Protein AF-0000000074577568 (afdb_homodimer)

Solvent-accessible surface area (backbone atoms only — not comparable to full-atom values): 33601 Å² total; per-residue (Å²): 150,74,90,71,91,84,89,83,83,91,84,90,83,90,82,84,77,81,79,79,72,76,76,71,75,70,71,73,69,80,71,77,71,67,73,72,66,78,57,56,32,20,31,46,41,80,43,70,80,53,34,25,45,26,40,38,36,62,35,93,44,66,81,62,31,10,47,26,18,16,26,26,48,25,32,37,34,32,40,26,23,35,49,65,32,36,54,83,46,34,50,84,68,39,65,95,59,78,71,56,85,51,44,33,40,69,56,70,52,42,60,77,45,60,81,77,46,77,62,48,59,63,64,49,74,47,65,43,93,60,45,41,70,85,36,67,49,36,58,41,34,25,39,37,34,37,63,57,71,56,77,68,53,99,46,29,40,52,42,41,67,58,54,82,94,46,49,67,90,41,19,38,90,48,28,34,35,37,52,36,45,18,23,23,68,82,67,40,74,40,60,47,33,19,28,46,68,27,41,57,41,57,61,69,62,51,31,62,71,26,68,87,40,92,91,47,52,78,68,51,91,55,38,46,36,30,34,42,34,100,73,56,25,41,58,11,59,36,24,31,4,13,37,32,35,24,41,32,62,85,79,62,46,59,25,34,38,21,33,28,50,45,24,73,17,33,88,78,43,62,51,35,38,21,41,30,39,69,73,42,41,72,61,52,50,39,57,74,27,52,58,57,95,53,42,64,59,51,50,44,52,38,54,50,48,55,58,68,68,48,130,131,83,84,69,91,74,72,98,71,93,73,75,85,80,79,80,83,73,82,68,74,67,75,74,69,71,67,70,68,77,69,75,68,67,71,73,65,78,59,56,27,28,32,43,42,80,42,70,80,54,34,25,46,26,40,38,34,63,37,92,43,65,81,62,29,9,46,24,20,17,24,26,49,25,32,38,36,32,41,27,23,35,48,64,31,38,52,83,44,34,52,86,67,40,66,96,59,78,70,57,86,50,44,33,40,70,55,70,53,42,60,76,45,61,81,77,48,78,63,49,58,63,65,49,75,48,64,44,92,59,46,40,72,85,36,67,49,36,58,41,34,24,40,37,33,37,64,57,71,58,77,68,52,99,45,28,40,53,40,42,67,58,52,81,92,45,48,66,90,40,19,37,90,46,29,34,35,38,53,34,44,19,21,21,61,84,67,40,74,41,61,47,33,21,27,48,68,27,42,57,42,59,59,68,62,50,31,61,72,27,70,86,39,90,92,46,54,79,66,51,91,55,37,47,36,31,34,44,34,100,84,55,25,38,56,12,59,35,24,30,4,13,38,32,34,25,40,31,63,85,80,61,46,58,24,34,38,23,33,28,49,44,24,72,17,31,87,78,44,63,50,37,36,22,41,30,38,67,74,42,43,72,61,52,51,39,56,72,26,53,59,58,97,55,41,65,59,52,50,45,52,40,54,50,48,52,57,67,68,50,130

Structure (mmCIF, N/CA/C/O backbone):
data_AF-0000000074577568-model_v1
#
loop_
_entity.id
_entity.type
_entity.pdbx_description
1 polymer Haptoglobin
#
loop_
_atom_site.group_PDB
_atom_site.id
_atom_site.type_symbol
_atom_site.label_atom_id
_atom_site.label_alt_id
_atom_site.label_comp_id
_atom_site.label_asym_id
_atom_site.label_entity_id
_atom_site.label_seq_id
_atom_site.pdbx_PDB_ins_code
_atom_site.Cartn_x
_atom_site.Cartn_y
_atom_site.Cartn_z
_atom_site.occupancy
_atom_site.B_iso_or_equiv
_atom_site.auth_seq_id
_atom_site.auth_comp_id
_atom_site.auth_asym_id
_atom_site.auth_atom_id
_atom_site.pdbx_PDB_model_num
ATOM 1 N N . MET A 1 1 ? 87.553 75.034 49.645 1 22.9 1 MET A N 1
ATOM 2 C CA . MET A 1 1 ? 87.475 73.584 49.801 1 22.9 1 MET A CA 1
ATOM 3 C C . MET A 1 1 ? 86.287 73.195 50.675 1 22.9 1 MET A C 1
ATOM 5 O O . MET A 1 1 ? 86.465 72.765 51.817 1 22.9 1 MET A O 1
ATOM 9 N N . GLU A 1 2 ? 85.111 73.628 50.205 1 18.95 2 GLU A N 1
ATOM 10 C CA . GLU A 1 2 ? 83.776 74.217 50.17 1 18.95 2 GLU A CA 1
ATOM 11 C C . GLU A 1 2 ? 82.706 73.149 49.962 1 18.95 2 GLU A C 1
ATOM 13 O O . GLU A 1 2 ? 81.604 73.253 50.505 1 18.95 2 GLU A O 1
ATOM 18 N N . THR A 1 3 ? 82.666 72.109 48.965 1 18.93 3 THR A N 1
ATOM 19 C CA . THR A 1 3 ? 81.518 72.201 48.07 1 18.93 3 THR A CA 1
ATOM 20 C C . THR A 1 3 ? 80.418 71.234 48.5 1 18.93 3 THR A C 1
ATOM 22 O O . THR A 1 3 ? 80.138 70.256 47.804 1 18.93 3 THR A O 1
ATOM 25 N N . LEU A 1 4 ? 80.236 70.736 49.53 1 20.29 4 LEU A N 1
ATOM 26 C CA . LEU A 1 4 ? 79.411 69.599 49.925 1 20.29 4 LEU A CA 1
ATOM 27 C C . LEU A 1 4 ? 77.929 69.951 49.851 1 20.29 4 LEU A C 1
ATOM 29 O O . LEU A 1 4 ? 77.071 69.089 50.051 1 20.29 4 LEU A O 1
ATOM 33 N N . HIS A 1 5 ? 77.417 71.172 49.806 1 19.02 5 HIS A N 1
ATOM 34 C CA . HIS A 1 5 ? 76.206 71.428 50.577 1 19.02 5 HIS A CA 1
ATOM 35 C C . HIS A 1 5 ? 74.999 70.732 49.956 1 19.02 5 HIS A C 1
ATOM 37 O O . HIS A 1 5 ? 74.788 70.81 48.744 1 19.02 5 HIS A O 1
ATOM 43 N N . LYS A 1 6 ? 73.973 69.899 50.71 1 20.95 6 LYS A N 1
ATOM 44 C CA . LYS A 1 6 ? 72.971 68.897 51.061 1 20.95 6 LYS A CA 1
ATOM 45 C C . LYS A 1 6 ? 71.609 69.251 50.47 1 20.95 6 LYS A C 1
ATOM 47 O O . LYS A 1 6 ? 70.784 68.368 50.228 1 20.95 6 LYS A O 1
ATOM 52 N N . LYS A 1 7 ? 71.001 70.559 50.558 1 21.22 7 LYS A N 1
ATOM 53 C CA . LYS A 1 7 ? 69.744 70.798 51.261 1 21.22 7 LYS A CA 1
ATOM 54 C C . LYS A 1 7 ? 68.546 70.508 50.361 1 21.22 7 LYS A C 1
ATOM 56 O O . LYS A 1 7 ? 68.684 70.439 49.138 1 21.22 7 LYS A O 1
ATOM 61 N N . PHE A 1 8 ? 67.298 70.965 50.705 1 19.59 8 PHE A N 1
ATOM 62 C CA . PHE A 1 8 ? 65.947 70.796 51.229 1 19.59 8 PHE A CA 1
ATOM 63 C C . PHE A 1 8 ? 64.909 71.094 50.154 1 19.59 8 PHE A C 1
ATOM 65 O O . PHE A 1 8 ? 63.936 70.353 50.002 1 19.59 8 PHE A O 1
ATOM 72 N N . CYS A 1 9 ? 64.807 72.394 49.651 1 16.35 9 CYS A N 1
ATOM 73 C CA . CYS A 1 9 ? 63.542 73.104 49.806 1 16.35 9 CYS A CA 1
ATOM 74 C C . CYS A 1 9 ? 62.555 72.705 48.715 1 16.35 9 CYS A C 1
ATOM 76 O O . CYS A 1 9 ? 61.411 72.351 49.006 1 16.35 9 CYS A O 1
ATOM 78 N N . ALA A 1 10 ? 62.411 73.524 47.636 1 18.15 10 ALA A N 1
ATOM 79 C CA . ALA A 1 10 ? 61.288 74.395 47.298 1 18.15 10 ALA A CA 1
ATOM 80 C C . ALA A 1 10 ? 60.301 73.685 46.377 1 18.15 10 ALA A C 1
ATOM 82 O O . ALA A 1 10 ? 60.686 72.802 45.606 1 18.15 10 ALA A O 1
ATOM 83 N N . ALA A 1 11 ? 59.131 74.239 45.99 1 18.42 11 ALA A N 1
ATOM 84 C CA . ALA A 1 11 ? 57.684 74.409 45.886 1 18.42 11 ALA A CA 1
ATOM 85 C C . ALA A 1 11 ? 57.179 73.981 44.511 1 18.42 11 ALA A C 1
ATOM 87 O O . ALA A 1 11 ? 56.209 73.226 44.406 1 18.42 11 ALA A O 1
ATOM 88 N N . LEU A 1 12 ? 57.246 74.815 43.404 1 18.48 12 LEU A N 1
ATOM 89 C CA . LEU A 1 12 ? 56.083 75.434 42.779 1 18.48 12 LEU A CA 1
ATOM 90 C C . LEU A 1 12 ? 55.514 74.538 41.683 1 18.48 12 LEU A C 1
ATOM 92 O O . LEU A 1 12 ? 56.189 73.62 41.213 1 18.48 12 LEU A O 1
ATOM 96 N N . VAL A 1 13 ? 54.905 75.029 40.488 1 20.46 13 VAL A N 1
ATOM 97 C CA . VAL A 1 13 ? 53.608 75.291 39.873 1 20.46 13 VAL A CA 1
ATOM 98 C C . VAL A 1 13 ? 53.385 74.33 38.707 1 20.46 13 VAL A C 1
ATOM 100 O O . VAL A 1 13 ? 52.361 73.646 38.646 1 20.46 13 VAL A O 1
ATOM 103 N N . PHE A 1 14 ? 53.737 74.602 37.368 1 19.96 14 PHE A N 1
ATOM 104 C CA . PHE A 1 14 ? 52.771 74.863 36.307 1 19.96 14 PHE A CA 1
ATOM 105 C C . PHE A 1 14 ? 52.431 73.58 35.558 1 19.96 14 PHE A C 1
ATOM 107 O O . PHE A 1 14 ? 53.179 72.602 35.618 1 19.96 14 PHE A O 1
ATOM 114 N N . LEU A 1 15 ? 51.533 73.567 34.402 1 19.76 15 LEU A N 1
ATOM 115 C CA . LEU A 1 15 ? 50.321 73.277 33.643 1 19.76 15 LEU A CA 1
ATOM 116 C C . LEU A 1 15 ? 50.585 72.213 32.583 1 19.76 15 LEU A C 1
ATOM 118 O O . LEU A 1 15 ? 49.649 71.595 32.07 1 19.76 15 LEU A O 1
ATOM 122 N N . ALA A 1 16 ? 51.838 71.976 32.174 1 19.88 16 ALA A N 1
ATOM 123 C CA . ALA A 1 16 ? 51.839 71.925 30.715 1 19.88 16 ALA A CA 1
ATOM 124 C C . ALA A 1 16 ? 51.153 70.659 30.21 1 19.88 16 ALA A C 1
ATOM 126 O O . ALA A 1 16 ? 51.204 69.615 30.863 1 19.88 16 ALA A O 1
ATOM 127 N N . ALA A 1 17 ? 50.636 70.602 28.902 1 21.67 17 ALA A N 1
ATOM 128 C CA . ALA A 1 17 ? 49.668 70.311 27.848 1 21.67 17 ALA A CA 1
ATOM 129 C C . ALA A 1 17 ? 49.882 68.912 27.277 1 21.67 17 ALA A C 1
ATOM 131 O O . ALA A 1 17 ? 49.024 68.389 26.561 1 21.67 17 ALA A O 1
ATOM 132 N N . TRP A 1 18 ? 51.152 68.294 27.349 1 23.91 18 TRP A N 1
ATOM 133 C CA . TRP A 1 18 ? 51.412 67.701 26.041 1 23.91 18 TRP A CA 1
ATOM 134 C C . TRP A 1 18 ? 50.489 66.514 25.788 1 23.91 18 TRP A C 1
ATOM 136 O O . TRP A 1 18 ? 50.076 65.83 26.727 1 23.91 18 TRP A O 1
ATOM 146 N N . VAL A 1 19 ? 50.135 66.167 24.42 1 25.99 19 VAL A N 1
ATOM 147 C CA . VAL A 1 19 ? 49.182 65.603 23.469 1 25.99 19 VAL A CA 1
ATOM 148 C C . VAL A 1 19 ? 49.229 64.078 23.534 1 25.99 19 VAL A C 1
ATOM 150 O O . VAL A 1 19 ? 50.173 63.458 23.038 1 25.99 19 VAL A O 1
ATOM 153 N N . CYS A 1 20 ? 49.235 63.502 24.678 1 24.06 20 CYS A N 1
ATOM 154 C CA . CYS A 1 20 ? 49.288 62.045 24.665 1 24.06 20 CYS A CA 1
ATOM 155 C C . CYS A 1 20 ? 48.18 61.466 23.792 1 24.06 20 CYS A C 1
ATOM 157 O O . CYS A 1 20 ? 47.001 61.559 24.137 1 24.06 20 CYS A O 1
ATOM 159 N N . VAL A 1 21 ? 48.421 61.463 22.438 1 28.47 21 VAL A N 1
ATOM 160 C CA . VAL A 1 21 ? 47.615 61.005 21.311 1 28.47 21 VAL A CA 1
ATOM 161 C C . VAL A 1 21 ? 47.147 59.572 21.559 1 28.47 21 VAL A C 1
ATOM 163 O O . VAL A 1 21 ? 47.146 58.746 20.644 1 28.47 21 VAL A O 1
ATOM 166 N N . ALA A 1 22 ? 47.021 59.084 22.737 1 26.08 22 ALA A N 1
ATOM 167 C CA . ALA A 1 22 ? 46.751 57.651 22.816 1 26.08 22 ALA A CA 1
ATOM 168 C C . ALA A 1 22 ? 45.536 57.274 21.972 1 26.08 22 ALA A C 1
ATOM 170 O O . ALA A 1 22 ? 44.462 57.861 22.122 1 26.08 22 ALA A O 1
ATOM 171 N N . GLU A 1 23 ? 45.765 56.802 20.693 1 28.67 23 GLU A N 1
ATOM 172 C CA . GLU A 1 23 ? 44.836 56.306 19.683 1 28.67 23 GLU A CA 1
ATOM 173 C C . GLU A 1 23 ? 43.86 55.296 20.278 1 28.67 23 GLU A C 1
ATOM 175 O O . GLU A 1 23 ? 44.263 54.21 20.701 1 28.67 23 GLU A O 1
ATOM 180 N N . GLY A 1 24 ? 43.084 55.629 21.241 1 27.69 24 GLY A N 1
ATOM 181 C CA . GLY A 1 24 ? 42.085 54.723 21.785 1 27.69 24 GLY A CA 1
ATOM 182 C C . GLY A 1 24 ? 41.184 54.121 20.723 1 27.69 24 GLY A C 1
ATOM 183 O O . GLY A 1 24 ? 40.371 54.824 20.12 1 27.69 24 GLY A O 1
ATOM 184 N N . GLY A 1 25 ? 41.828 53.257 19.85 1 29.23 25 GLY A N 1
ATOM 185 C CA . GLY A 1 25 ? 40.971 52.583 18.887 1 29.23 25 GLY A CA 1
ATOM 186 C C . GLY A 1 25 ? 39.714 52.006 19.508 1 29.23 25 GLY A C 1
ATOM 187 O O . GLY A 1 25 ? 39.788 51.221 20.456 1 29.23 25 GLY A O 1
ATOM 188 N N . THR A 1 26 ? 38.709 52.834 19.645 1 29.95 26 THR A N 1
ATOM 189 C CA . THR A 1 26 ? 37.381 52.39 20.055 1 29.95 26 THR A CA 1
ATOM 190 C C . THR A 1 26 ? 36.937 51.183 19.233 1 29.95 26 THR A C 1
ATOM 192 O O . THR A 1 26 ? 36.794 51.276 18.012 1 29.95 26 THR A O 1
ATOM 195 N N . THR A 1 27 ? 37.571 50.042 19.503 1 31.75 27 THR A N 1
ATOM 196 C CA . THR A 1 27 ? 36.9 48.883 18.923 1 31.75 27 THR A CA 1
ATOM 197 C C . THR A 1 27 ? 35.394 48.956 19.159 1 31.75 27 THR A C 1
ATOM 199 O O . THR A 1 27 ? 34.942 49.015 20.304 1 31.75 27 THR A O 1
ATOM 202 N N . LEU A 1 28 ? 34.726 49.752 18.297 1 28.15 28 LEU A N 1
ATOM 203 C CA . LEU A 1 28 ? 33.278 49.574 18.294 1 28.15 28 LEU A CA 1
ATOM 204 C C . LEU A 1 28 ? 32.912 48.101 18.443 1 28.15 28 LEU A C 1
ATOM 206 O O . LEU A 1 28 ? 33.371 47.261 17.666 1 28.15 28 LEU A O 1
ATOM 210 N N . SER A 1 29 ? 32.812 47.716 19.656 1 27.22 29 SER A N 1
ATOM 211 C CA . SER A 1 29 ? 32.135 46.456 19.943 1 27.22 29 SER A CA 1
ATOM 212 C C . SER A 1 29 ? 30.945 46.243 19.012 1 27.22 29 SER A C 1
ATOM 214 O O . SER A 1 29 ? 30.081 47.114 18.892 1 27.22 29 SER A O 1
ATOM 216 N N . ALA A 1 30 ? 31.194 45.555 17.833 1 33.61 30 ALA A N 1
ATOM 217 C CA . ALA A 1 30 ? 30.083 44.944 17.109 1 33.61 30 ALA A CA 1
ATOM 218 C C . ALA A 1 30 ? 28.934 44.604 18.052 1 33.61 30 ALA A C 1
ATOM 220 O O . ALA A 1 30 ? 29.096 43.802 18.975 1 33.61 30 ALA A O 1
ATOM 221 N N . ASN A 1 31 ? 28.102 45.621 18.422 1 26.35 31 ASN A N 1
ATOM 222 C CA . ASN A 1 31 ? 26.783 45.478 19.027 1 26.35 31 ASN A CA 1
ATOM 223 C C . ASN A 1 31 ? 26.103 44.183 18.593 1 26.35 31 ASN A C 1
ATOM 225 O O . ASN A 1 31 ? 25.972 43.917 17.397 1 26.35 31 ASN A O 1
ATOM 229 N N . ARG A 1 32 ? 26.084 43.136 19.45 1 32.05 32 ARG A N 1
ATOM 230 C CA . ARG A 1 32 ? 25.22 41.96 19.475 1 32.05 32 ARG A CA 1
ATOM 231 C C . ARG A 1 32 ? 23.782 42.328 19.125 1 32.05 32 ARG A C 1
ATOM 233 O O . ARG A 1 32 ? 23.021 42.768 19.988 1 32.05 32 ARG A O 1
ATOM 240 N N . LEU A 1 33 ? 23.541 43.089 18.002 1 30.15 33 LEU A N 1
ATOM 241 C CA . LEU A 1 33 ? 22.141 42.98 17.611 1 30.15 33 LEU A CA 1
ATOM 242 C C . LEU A 1 33 ? 21.633 41.554 17.797 1 30.15 33 LEU A C 1
ATOM 244 O O . LEU A 1 33 ? 22.031 40.648 17.063 1 30.15 33 LEU A O 1
ATOM 248 N N . SER A 1 34 ? 21.505 41.089 18.984 1 31.02 34 SER A N 1
ATOM 249 C CA . SER A 1 34 ? 20.586 39.979 19.216 1 31.02 34 SER A CA 1
ATOM 250 C C . SER A 1 34 ? 19.36 40.079 18.314 1 31.02 34 SER A C 1
ATOM 252 O O . SER A 1 34 ? 18.591 41.037 18.407 1 31.02 34 SER A O 1
ATOM 254 N N . SER A 1 35 ? 19.516 39.887 16.951 1 33.03 35 SER A N 1
ATOM 255 C CA . SER A 1 35 ? 18.317 39.625 16.161 1 33.03 35 SER A CA 1
ATOM 256 C C . SER A 1 35 ? 17.206 39.032 17.021 1 33.03 35 SER A C 1
ATOM 258 O O . SER A 1 35 ? 17.36 37.945 17.581 1 33.03 35 SER A O 1
ATOM 260 N N . VAL A 1 36 ? 16.494 39.784 17.734 1 33.17 36 VAL A N 1
ATOM 261 C CA . VAL A 1 36 ? 15.199 39.386 18.276 1 33.17 36 VAL A CA 1
ATOM 262 C C . VAL A 1 36 ? 14.418 38.6 17.226 1 33.17 36 VAL A C 1
ATOM 264 O O . VAL A 1 36 ? 13.877 39.18 16.282 1 33.17 36 VAL A O 1
ATOM 267 N N . ARG A 1 37 ? 15.006 37.521 16.659 1 36.58 37 ARG A N 1
ATOM 268 C CA . ARG A 1 37 ? 14.064 36.633 15.984 1 36.58 37 ARG A CA 1
ATOM 269 C C . ARG A 1 37 ? 12.687 36.698 16.636 1 36.58 37 ARG A C 1
ATOM 271 O O . ARG A 1 37 ? 12.561 36.53 17.851 1 36.58 37 ARG A O 1
ATOM 278 N N . SER A 1 38 ? 11.832 37.481 16.097 1 35.86 38 SER A N 1
ATOM 279 C CA . SER A 1 38 ? 10.437 37.304 16.486 1 35.86 38 SER A CA 1
ATOM 280 C C . SER A 1 38 ? 10.07 35.826 16.57 1 35.86 38 SER A C 1
ATOM 282 O O . SER A 1 38 ? 10.116 35.111 15.567 1 35.86 38 SER A O 1
ATOM 284 N N . ARG A 1 39 ? 10.393 34.997 17.384 1 37.79 39 ARG A N 1
ATOM 285 C CA . ARG A 1 39 ? 10.4 33.563 17.656 1 37.79 39 ARG A CA 1
ATOM 286 C C . ARG A 1 39 ? 9.023 32.954 17.415 1 37.79 39 ARG A C 1
ATOM 288 O O . ARG A 1 39 ? 8.739 31.847 17.876 1 37.79 39 ARG A O 1
ATOM 295 N N . ARG A 1 40 ? 7.706 33.574 17.168 1 33.3 40 ARG A N 1
ATOM 296 C CA . ARG A 1 40 ? 6.437 32.874 17.333 1 33.3 40 ARG A CA 1
ATOM 297 C C . ARG A 1 40 ? 6.019 32.186 16.038 1 33.3 40 ARG A C 1
ATOM 299 O O . ARG A 1 40 ? 6.27 32.702 14.946 1 33.3 40 ARG A O 1
ATOM 306 N N . MET A 1 41 ? 5.585 31.049 15.516 1 39.4 41 MET A N 1
ATOM 307 C CA . MET A 1 41 ? 5.158 30.227 14.387 1 39.4 41 MET A CA 1
ATOM 308 C C . MET A 1 41 ? 3.887 30.787 13.757 1 39.4 41 MET A C 1
ATOM 310 O O . MET A 1 41 ? 3.816 30.956 12.539 1 39.4 41 MET A O 1
ATOM 314 N N . VAL A 1 42 ? 3.051 30.785 14.865 1 49.78 42 VAL A N 1
ATOM 315 C CA . VAL A 1 42 ? 3.597 31.261 16.132 1 49.78 42 VAL A CA 1
ATOM 316 C C . VAL A 1 42 ? 5.006 30.706 16.329 1 49.78 42 VAL A C 1
ATOM 318 O O . VAL A 1 42 ? 5.174 29.556 16.741 1 49.78 42 VAL A O 1
ATOM 321 N N . GLY A 1 43 ? 5.91 30.84 15.391 1 60.36 43 GLY A N 1
ATOM 322 C CA . GLY A 1 43 ? 7.357 30.697 15.448 1 60.36 43 GLY A CA 1
ATOM 323 C C . GLY A 1 43 ? 7.906 29.758 14.391 1 60.36 43 GLY A C 1
ATOM 324 O O . GLY A 1 43 ? 9.101 29.458 14.38 1 60.36 43 GLY A O 1
ATOM 325 N N . GLY A 1 44 ? 6.964 29.302 13.266 1 80.05 44 GLY A N 1
ATOM 326 C CA . GLY A 1 44 ? 7.682 28.362 12.42 1 80.05 44 GLY A CA 1
ATOM 327 C C . GLY A 1 44 ? 8.734 29.024 11.551 1 80.05 44 GLY A C 1
ATOM 328 O O . GLY A 1 44 ? 8.793 30.253 11.466 1 80.05 44 GLY A O 1
ATOM 329 N N . THR A 1 45 ? 9.717 28.307 11.153 1 86.7 45 THR A N 1
ATOM 330 C CA . THR A 1 45 ? 10.754 28.708 10.209 1 86.7 45 THR A CA 1
ATOM 331 C C . THR A 1 45 ? 10.285 28.503 8.771 1 86.7 45 THR A C 1
ATOM 333 O O . THR A 1 45 ? 9.522 27.577 8.488 1 86.7 45 THR A O 1
ATOM 336 N N . LEU A 1 46 ? 10.641 29.487 7.94 1 91.17 46 LEU A N 1
ATOM 337 C CA . LEU A 1 46 ? 10.339 29.268 6.529 1 91.17 46 LEU A CA 1
ATOM 338 C C . LEU A 1 46 ? 10.771 27.873 6.091 1 91.17 46 LEU A C 1
ATOM 340 O O . LEU A 1 46 ? 11.887 27.441 6.391 1 91.17 46 LEU A O 1
ATOM 344 N N . ALA A 1 47 ? 9.901 27.196 5.469 1 93.89 47 ALA A N 1
ATOM 345 C CA . ALA A 1 47 ? 10.193 25.826 5.054 1 93.89 47 ALA A CA 1
ATOM 346 C C . ALA A 1 47 ? 10.926 25.803 3.716 1 93.89 47 ALA A C 1
ATOM 348 O O . ALA A 1 47 ? 10.712 26.673 2.869 1 93.89 47 ALA A O 1
ATOM 349 N N . PRO A 1 48 ? 11.844 24.821 3.599 1 95.14 48 PRO A N 1
ATOM 350 C CA . PRO A 1 48 ? 12.224 24.52 2.217 1 95.14 48 PRO A CA 1
ATOM 351 C C . PRO A 1 48 ? 11.059 23.983 1.389 1 95.14 48 PRO A C 1
ATOM 353 O O . PRO A 1 48 ? 9.923 23.943 1.868 1 95.14 48 PRO A O 1
ATOM 356 N N . HIS A 1 49 ? 11.371 23.714 0.186 1 96.27 49 HIS A N 1
ATOM 357 C CA . HIS A 1 49 ? 10.346 23.021 -0.586 1 96.27 49 HIS A CA 1
ATOM 358 C C . HIS A 1 49 ? 10.074 21.632 -0.02 1 96.27 49 HIS A C 1
ATOM 360 O O . HIS A 1 49 ? 11.004 20.85 0.191 1 96.27 49 HIS A O 1
ATOM 366 N N . VAL A 1 50 ? 8.864 21.361 0.352 1 98.21 50 VAL A N 1
ATOM 367 C CA . VAL A 1 50 ? 8.453 20.071 0.897 1 98.21 50 VAL A CA 1
ATOM 368 C C . VAL A 1 50 ? 7.657 19.296 -0.151 1 98.21 50 VAL A C 1
ATOM 370 O O . VAL A 1 50 ? 6.469 19.557 -0.354 1 98.21 50 VAL A O 1
ATOM 373 N N . PRO A 1 51 ? 8.191 18.297 -0.697 1 98.38 51 PRO A N 1
ATOM 374 C CA . PRO A 1 51 ? 7.64 17.728 -1.929 1 98.38 51 PRO A CA 1
ATOM 375 C C . PRO A 1 51 ? 6.347 16.95 -1.694 1 98.38 51 PRO A C 1
ATOM 377 O O . PRO A 1 51 ? 5.598 16.689 -2.639 1 98.38 51 PRO A O 1
ATOM 380 N N . TRP A 1 52 ? 6.031 16.538 -0.506 1 98.77 52 TRP A N 1
ATOM 381 C CA . TRP A 1 52 ? 4.827 15.751 -0.261 1 98.77 52 TRP A CA 1
ATOM 382 C C . TRP A 1 52 ? 3.698 16.633 0.263 1 98.77 52 TRP A C 1
ATOM 384 O O . TRP A 1 52 ? 2.592 16.151 0.517 1 98.77 52 TRP A O 1
ATOM 394 N N . GLN A 1 53 ? 3.961 17.861 0.535 1 98.36 53 GLN A N 1
ATOM 395 C CA . GLN A 1 53 ? 2.988 18.771 1.129 1 98.36 53 GLN A CA 1
ATOM 396 C C . GLN A 1 53 ? 1.859 19.084 0.15 1 98.36 53 GLN A C 1
ATOM 398 O O . GLN A 1 53 ? 2.111 19.43 -1.006 1 98.36 53 GLN A O 1
ATOM 403 N N . ALA A 1 54 ? 0.681 18.952 0.622 1 98.29 54 ALA A N 1
ATOM 404 C CA . ALA A 1 54 ? -0.504 19.333 -0.143 1 98.29 54 ALA A CA 1
ATOM 405 C C . ALA A 1 54 ? -1.315 20.394 0.595 1 98.29 54 ALA A C 1
ATOM 407 O O . ALA A 1 54 ? -1.402 20.373 1.825 1 98.29 54 ALA A O 1
ATOM 408 N N . MET A 1 55 ? -1.854 21.32 -0.12 1 97.17 55 MET A N 1
ATOM 409 C CA . MET A 1 55 ? -2.882 22.207 0.417 1 97.17 55 MET A CA 1
ATOM 410 C C . MET A 1 55 ? -4.275 21.725 0.028 1 97.17 55 MET A C 1
ATOM 412 O O . MET A 1 55 ? -4.565 21.541 -1.156 1 97.17 55 MET A O 1
ATOM 416 N N . VAL A 1 56 ? -5.019 21.442 0.958 1 97.22 56 VAL A N 1
ATOM 417 C CA . VAL A 1 56 ? -6.428 21.106 0.781 1 97.22 56 VAL A CA 1
ATOM 418 C C . VAL A 1 56 ? -7.285 22.357 0.96 1 97.22 56 VAL A C 1
ATOM 420 O O . VAL A 1 56 ? -7.412 22.876 2.072 1 97.22 56 VAL A O 1
ATOM 423 N N . TYR A 1 57 ? -7.939 22.763 -0.114 1 95.54 57 TYR A N 1
ATOM 424 C CA . TYR A 1 57 ? -8.51 24.104 -0.181 1 95.54 57 TYR A CA 1
ATOM 425 C C . TYR A 1 57 ? -10.015 24.044 -0.413 1 95.54 57 TYR A C 1
ATOM 427 O O . TYR A 1 57 ? -10.471 23.582 -1.461 1 95.54 57 TYR A O 1
ATOM 435 N N . LEU A 1 58 ? -10.746 24.556 0.553 1 93.99 58 LEU A N 1
ATOM 436 C CA . LEU A 1 58 ? -12.19 24.67 0.378 1 93.99 58 LEU A CA 1
ATOM 437 C C . LEU A 1 58 ? -12.589 26.109 0.073 1 93.99 58 LEU A C 1
ATOM 439 O O . LEU A 1 58 ? -13.507 26.35 -0.715 1 93.99 58 LEU A O 1
ATOM 443 N N . SER A 1 59 ? -11.929 27.034 0.743 1 90.24 59 SER A N 1
ATOM 444 C CA . SER A 1 59 ? -12.263 28.446 0.582 1 90.24 59 SER A CA 1
ATOM 445 C C . SER A 1 59 ? -11.18 29.341 1.174 1 90.24 59 SER A C 1
ATOM 447 O O . SER A 1 59 ? -10.311 28.869 1.91 1 90.24 59 SER A O 1
ATOM 449 N N . ASP A 1 60 ? -11.3 30.622 0.861 1 83.26 60 ASP A N 1
ATOM 450 C CA . ASP A 1 60 ? -10.414 31.616 1.46 1 83.26 60 ASP A CA 1
ATOM 451 C C . ASP A 1 60 ? -10.827 31.924 2.898 1 83.26 60 ASP A C 1
ATOM 453 O O . ASP A 1 60 ? -9.993 32.307 3.72 1 83.26 60 ASP A O 1
ATOM 457 N N . SER A 1 61 ? -12.044 31.762 3.127 1 82.72 61 SER A N 1
ATOM 458 C CA . SER A 1 61 ? -12.593 32.104 4.435 1 82.72 61 SER A CA 1
ATOM 459 C C . SER A 1 61 ? -12.647 30.884 5.349 1 82.72 61 SER A C 1
ATOM 461 O O . SER A 1 61 ? -13.16 29.833 4.96 1 82.72 61 SER A O 1
ATOM 463 N N . VAL A 1 62 ? -12.149 31.058 6.525 1 80.57 62 VAL A N 1
ATOM 464 C CA . VAL A 1 62 ? -12.192 29.994 7.523 1 80.57 62 VAL A CA 1
ATOM 465 C C . VAL A 1 62 ? -13.641 29.599 7.796 1 80.57 62 VAL A C 1
ATOM 467 O O . VAL A 1 62 ? -13.939 28.425 8.025 1 80.57 62 VAL A O 1
ATOM 470 N N . VAL A 1 63 ? -14.543 30.506 7.751 1 80.42 63 VAL A N 1
ATOM 471 C CA . VAL A 1 63 ? -15.955 30.283 8.042 1 80.42 63 VAL A CA 1
ATOM 472 C C . VAL A 1 63 ? -16.557 29.346 6.997 1 80.42 63 VAL A C 1
ATOM 474 O O . VAL A 1 63 ? -17.444 28.548 7.307 1 80.42 63 VAL A O 1
ATOM 477 N N . ASP A 1 64 ? -15.99 29.412 5.802 1 86.47 64 ASP A N 1
ATOM 478 C CA . ASP A 1 64 ? -16.5 28.582 4.715 1 86.47 64 ASP A CA 1
ATOM 479 C C . ASP A 1 64 ? -15.645 27.33 4.532 1 86.47 64 ASP A C 1
ATOM 481 O O . ASP A 1 64 ? -15.686 26.694 3.477 1 86.47 64 ASP A O 1
ATOM 485 N N . GLY A 1 65 ? -14.836 27.054 5.512 1 86.9 65 GLY A N 1
ATOM 486 C CA . GLY A 1 65 ? -14.057 25.826 5.48 1 86.9 65 GLY A CA 1
ATOM 487 C C . GLY A 1 65 ? -12.56 26.07 5.457 1 86.9 65 GLY A C 1
ATOM 488 O O . GLY A 1 65 ? -11.785 25.257 5.966 1 86.9 65 GLY A O 1
ATOM 489 N N . GLY A 1 66 ? -12.155 27.176 4.676 1 91.39 66 GLY A N 1
ATOM 490 C CA . GLY A 1 66 ? -10.749 27.55 4.671 1 91.39 66 GLY A CA 1
ATOM 491 C C . GLY A 1 66 ? -9.871 26.559 3.93 1 91.39 66 GLY A C 1
ATOM 492 O O . GLY A 1 66 ? -10.281 25.999 2.911 1 91.39 66 GLY A O 1
ATOM 493 N N . TYR A 1 67 ? -8.606 26.521 4.252 1 92.59 67 TYR A N 1
ATOM 494 C CA . TYR A 1 67 ? -7.652 25.557 3.717 1 92.59 67 TYR A CA 1
ATOM 495 C C . TYR A 1 67 ? -6.9 24.851 4.84 1 92.59 67 TYR A C 1
ATOM 497 O O . TYR A 1 67 ? -6.897 25.318 5.981 1 92.59 67 TYR A O 1
ATOM 505 N N . ALA A 1 68 ? -6.334 23.738 4.543 1 94.69 68 ALA A N 1
ATOM 506 C CA . ALA A 1 68 ? -5.633 22.893 5.506 1 94.69 68 ALA A CA 1
ATOM 507 C C . ALA A 1 68 ? -4.53 22.086 4.827 1 94.69 68 ALA A C 1
ATOM 509 O O . ALA A 1 68 ? -4.201 22.33 3.663 1 94.69 68 ALA A O 1
ATOM 510 N N . GLY A 1 69 ? -3.9 21.254 5.646 1 96.73 69 GLY A N 1
ATOM 511 C CA . GLY A 1 69 ? -2.801 20.455 5.127 1 96.73 69 GLY A CA 1
ATOM 512 C C . GLY A 1 69 ? -3.236 19.081 4.651 1 96.73 69 GLY A C 1
ATOM 513 O O . GLY A 1 69 ? -4.32 18.612 5.001 1 96.73 69 GLY A O 1
ATOM 514 N N . GLY A 1 70 ? -2.386 18.493 3.9 1 98.63 70 GLY A N 1
ATOM 515 C CA . GLY A 1 70 ? -2.434 17.114 3.441 1 98.63 70 GLY A CA 1
ATOM 516 C C . GLY A 1 70 ? -1.079 16.577 3.019 1 98.63 70 GLY A C 1
ATOM 517 O O . GLY A 1 70 ? -0.095 17.319 2.986 1 98.63 70 GLY A O 1
ATOM 518 N N . ALA A 1 71 ? -1.072 15.351 2.769 1 98.9 71 ALA A N 1
ATOM 519 C CA . ALA A 1 71 ? 0.156 14.702 2.321 1 98.9 71 ALA A CA 1
ATOM 520 C C . ALA A 1 71 ? -0.103 13.818 1.104 1 98.9 71 ALA A C 1
ATOM 522 O O . ALA A 1 71 ? -1.018 12.991 1.113 1 98.9 71 ALA A O 1
ATOM 523 N N . LEU A 1 72 ? 0.678 14.072 0.046 1 98.9 72 LEU A N 1
ATOM 524 C CA . LEU A 1 72 ? 0.676 13.141 -1.077 1 98.9 72 LEU A CA 1
ATOM 525 C C . LEU A 1 72 ? 1.283 11.801 -0.673 1 98.9 72 LEU A C 1
ATOM 527 O O . LEU A 1 72 ? 2.436 11.743 -0.241 1 98.9 72 LEU A O 1
ATOM 531 N N . ILE A 1 73 ? 0.498 10.725 -0.817 1 98.9 73 ILE A N 1
ATOM 532 C CA . ILE A 1 73 ? 1.015 9.452 -0.325 1 98.9 73 ILE A CA 1
ATOM 533 C C . ILE A 1 73 ? 1.165 8.472 -1.487 1 98.9 73 ILE A C 1
ATOM 535 O O . ILE A 1 73 ? 1.609 7.338 -1.296 1 98.9 73 ILE A O 1
ATOM 539 N N . SER A 1 74 ? 0.808 8.806 -2.609 1 98.45 74 SER A N 1
ATOM 540 C CA . SER A 1 74 ? 1.04 8.121 -3.877 1 98.45 74 SER A CA 1
ATOM 541 C C . SER A 1 74 ? 0.816 9.056 -5.06 1 98.45 74 SER A C 1
ATOM 543 O O . SER A 1 74 ? 0.57 10.25 -4.877 1 98.45 74 SER A O 1
ATOM 545 N N . ASP A 1 75 ? 0.892 8.509 -6.242 1 97.13 75 ASP A N 1
ATOM 546 C CA . ASP A 1 75 ? 0.692 9.353 -7.416 1 97.13 75 ASP A CA 1
ATOM 547 C C . ASP A 1 75 ? -0.787 9.673 -7.618 1 97.13 75 ASP A C 1
ATOM 549 O O . ASP A 1 75 ? -1.146 10.43 -8.522 1 97.13 75 ASP A O 1
ATOM 553 N N . ARG A 1 76 ? -1.641 9.183 -6.648 1 97.28 76 ARG A N 1
ATOM 554 C CA . ARG A 1 76 ? -3.062 9.401 -6.9 1 97.28 76 ARG A CA 1
ATOM 555 C C . ARG A 1 76 ? -3.8 9.746 -5.61 1 97.28 76 ARG A C 1
ATOM 557 O O . ARG A 1 76 ? -4.996 10.044 -5.634 1 97.28 76 ARG A O 1
ATOM 564 N N . TRP A 1 77 ? -3.098 9.721 -4.521 1 98.73 77 TRP A N 1
ATOM 565 C CA . TRP A 1 77 ? -3.836 9.816 -3.266 1 98.73 77 TRP A CA 1
ATOM 566 C C . TRP A 1 77 ? -3.202 10.848 -2.339 1 98.73 77 TRP A C 1
ATOM 568 O O . TRP A 1 77 ? -1.977 10.903 -2.205 1 98.73 77 TRP A O 1
ATOM 578 N N . VAL A 1 78 ? -4.048 11.592 -1.758 1 98.91 78 VAL A N 1
ATOM 579 C CA . VAL A 1 78 ? -3.687 12.523 -0.694 1 98.91 78 VAL A CA 1
ATOM 580 C C . VAL A 1 78 ? -4.361 12.104 0.61 1 98.91 78 VAL A C 1
ATOM 582 O O . VAL A 1 78 ? -5.54 11.743 0.619 1 98.91 78 VAL A O 1
ATOM 585 N N . LEU A 1 79 ? -3.602 12.065 1.683 1 98.96 79 LEU A N 1
ATOM 586 C CA . LEU A 1 79 ? -4.099 11.801 3.029 1 98.96 79 LEU A CA 1
ATOM 587 C C . LEU A 1 79 ? -4.219 13.095 3.827 1 98.96 79 LEU A C 1
ATOM 589 O O . LEU A 1 79 ? -3.316 13.934 3.797 1 98.96 79 LEU A O 1
ATOM 593 N N . THR A 1 80 ? -5.354 13.333 4.486 1 98.88 80 THR A N 1
ATOM 594 C CA . THR A 1 80 ? -5.603 14.54 5.267 1 98.88 80 THR A CA 1
ATOM 595 C C . THR A 1 80 ? -6.538 14.243 6.436 1 98.88 80 THR A C 1
ATOM 597 O O . THR A 1 80 ? -6.907 13.09 6.665 1 98.88 80 THR A O 1
ATOM 600 N N . ALA A 1 81 ? -6.772 15.246 7.264 1 98.43 81 ALA A N 1
ATOM 601 C CA . ALA A 1 81 ? -7.8 15.15 8.297 1 98.43 81 ALA A CA 1
ATOM 602 C C . ALA A 1 81 ? -9.196 15.279 7.694 1 98.43 81 ALA A C 1
ATOM 604 O O . ALA A 1 81 ? -9.447 16.167 6.877 1 98.43 81 ALA A O 1
ATOM 605 N N . ALA A 1 82 ? -10.104 14.429 8.084 1 97.91 82 ALA A N 1
ATOM 606 C CA . ALA A 1 82 ? -11.449 14.403 7.516 1 97.91 82 ALA A CA 1
ATOM 607 C C . ALA A 1 82 ? -12.191 15.706 7.803 1 97.91 82 ALA A C 1
ATOM 609 O O . ALA A 1 82 ? -12.945 16.196 6.959 1 97.91 82 ALA A O 1
ATOM 610 N N . ARG A 1 83 ? -11.981 16.287 8.904 1 95.51 83 ARG A N 1
ATOM 611 C CA . ARG A 1 83 ? -12.674 17.507 9.305 1 95.51 83 ARG A CA 1
ATOM 612 C C . ARG A 1 83 ? -12.427 18.631 8.304 1 95.51 83 ARG A C 1
ATOM 614 O O . ARG A 1 83 ? -13.241 19.547 8.177 1 95.51 83 ARG A O 1
ATOM 621 N N . ASN A 1 84 ? -11.329 18.564 7.596 1 95.34 84 ASN A N 1
ATOM 622 C CA . ASN A 1 84 ? -10.952 19.606 6.647 1 95.34 84 ASN A CA 1
ATOM 623 C C . ASN A 1 84 ? -11.897 19.642 5.449 1 95.34 84 ASN A C 1
ATOM 625 O O . ASN A 1 84 ? -11.862 20.582 4.654 1 95.34 84 ASN A O 1
ATOM 629 N N . LEU A 1 85 ? -12.72 18.618 5.364 1 96.9 85 LEU A N 1
ATOM 630 C CA . LEU A 1 85 ? -13.561 18.505 4.177 1 96.9 85 LEU A CA 1
ATOM 631 C C . LEU A 1 85 ? -14.992 18.938 4.482 1 96.9 85 LEU A C 1
ATOM 633 O O . LEU A 1 85 ? -15.919 18.596 3.744 1 96.9 85 LEU A O 1
ATOM 637 N N . PHE A 1 86 ? -15.201 19.562 5.569 1 95.1 86 PHE A N 1
ATOM 638 C CA . PHE A 1 86 ? -16.501 20.067 5.992 1 95.1 86 PHE A CA 1
ATOM 639 C C . PHE A 1 86 ? -16.4 21.524 6.43 1 95.1 86 PHE A C 1
ATOM 641 O O . PHE A 1 86 ? -15.32 21.994 6.794 1 95.1 86 PHE A O 1
ATOM 648 N N . VAL A 1 87 ? -17.663 22.039 6.406 1 90.35 87 VAL A N 1
ATOM 649 C CA . VAL A 1 87 ? -17.797 23.36 7.012 1 90.35 87 VAL A CA 1
ATOM 650 C C . VAL A 1 87 ? -18.119 23.217 8.498 1 90.35 87 VAL A C 1
ATOM 652 O O . VAL A 1 87 ? -18.78 22.26 8.907 1 90.35 87 VAL A O 1
ATOM 655 N N . ARG A 1 88 ? -17.702 24.086 9.551 1 83.41 88 ARG A N 1
ATOM 656 C CA . ARG A 1 88 ? -17.912 24.144 10.994 1 83.41 88 ARG A CA 1
ATOM 657 C C . ARG A 1 88 ? -17.313 22.923 11.683 1 83.41 88 ARG A C 1
ATOM 659 O O . ARG A 1 88 ? -17.078 22.939 12.893 1 83.41 88 ARG A O 1
ATOM 666 N N . LYS A 1 89 ? -16.838 21.813 11.117 1 87.11 89 LYS A N 1
ATOM 667 C CA . LYS A 1 89 ? -15.928 20.701 11.374 1 87.11 89 LYS A CA 1
ATOM 668 C C . LYS A 1 89 ? -16.314 19.958 12.649 1 87.11 89 LYS A C 1
ATOM 670 O O . LYS A 1 89 ? -15.59 19.067 13.098 1 87.11 89 LYS A O 1
ATOM 675 N N . SER A 1 90 ? -17.517 20.35 13.401 1 88.61 90 SER A N 1
ATOM 676 C CA . SER A 1 90 ? -17.959 19.641 14.597 1 88.61 90 SER A CA 1
ATOM 677 C C . SER A 1 90 ? -18.842 18.45 14.239 1 88.61 90 SER A C 1
ATOM 679 O O . SER A 1 90 ? -19.494 18.447 13.193 1 88.61 90 SER A O 1
ATOM 681 N N . ARG A 1 91 ? -18.786 17.556 15.211 1 89.32 91 ARG A N 1
ATOM 682 C CA . ARG A 1 91 ? -19.617 16.37 15.04 1 89.32 91 ARG A CA 1
ATOM 683 C C . ARG A 1 91 ? -21.082 16.75 14.849 1 89.32 91 ARG A C 1
ATOM 685 O O . ARG A 1 91 ? -21.772 16.178 14.003 1 89.32 91 ARG A O 1
ATOM 692 N N . LYS A 1 92 ? -21.593 17.7 15.539 1 87.06 92 LYS A N 1
ATOM 693 C CA . LYS A 1 92 ? -22.975 18.164 15.466 1 87.06 92 LYS A CA 1
ATOM 694 C C . LYS A 1 92 ? -23.28 18.771 14.1 1 87.06 92 LYS A C 1
ATOM 696 O O . LYS A 1 92 ? -24.343 18.521 13.527 1 87.06 92 LYS A O 1
ATOM 701 N N . ASP A 1 93 ? -22.342 19.444 13.593 1 88.43 93 ASP A N 1
ATOM 702 C CA . ASP A 1 93 ? -22.555 20.153 12.336 1 88.43 93 ASP A CA 1
ATOM 703 C C . ASP A 1 93 ? -22.367 19.221 11.141 1 88.43 93 ASP A C 1
ATOM 705 O O . ASP A 1 93 ? -22.99 19.412 10.094 1 88.43 93 ASP A O 1
ATOM 709 N N . ILE A 1 94 ? -21.528 18.201 11.16 1 87.55 94 ILE A N 1
ATOM 710 C CA . ILE A 1 94 ? -21.13 17.344 10.049 1 87.55 94 ILE A CA 1
ATOM 711 C C . ILE A 1 94 ? -22.121 16.192 9.905 1 87.55 94 ILE A C 1
ATOM 713 O O . ILE A 1 94 ? -22.433 15.769 8.789 1 87.55 94 ILE A O 1
ATOM 717 N N . GLY A 1 95 ? -22.665 15.745 11.052 1 78.54 95 GLY A N 1
ATOM 718 C CA . GLY A 1 95 ? -23.451 14.522 11.098 1 78.54 95 GLY A CA 1
ATOM 719 C C . GLY A 1 95 ? -24.341 14.34 9.883 1 78.54 95 GLY A C 1
ATOM 720 O O . GLY A 1 95 ? -25.205 15.176 9.608 1 78.54 95 GLY A O 1
ATOM 721 N N . GLY A 1 96 ? -24.043 13.217 9.123 1 78.48 96 GLY A N 1
ATOM 722 C CA . GLY A 1 96 ? -24.853 12.746 8.011 1 78.48 96 GLY A CA 1
ATOM 723 C C . GLY A 1 96 ? -24.602 13.51 6.725 1 78.48 96 GLY A C 1
ATOM 724 O O . GLY A 1 96 ? -25.201 13.209 5.69 1 78.48 96 GLY A O 1
ATOM 725 N N . LYS A 1 97 ? -23.746 14.558 6.753 1 88.47 97 LYS A N 1
ATOM 726 C CA . LYS A 1 97 ? -23.476 15.351 5.558 1 88.47 97 LYS A CA 1
ATOM 727 C C . LYS A 1 97 ? -22.34 14.743 4.739 1 88.47 97 LYS A C 1
ATOM 729 O O . LYS A 1 97 ? -21.442 14.105 5.292 1 88.47 97 LYS A O 1
ATOM 734 N N . ALA A 1 98 ? -22.434 14.993 3.464 1 92.74 98 ALA A N 1
ATOM 735 C CA . ALA A 1 98 ? -21.368 14.555 2.566 1 92.74 98 ALA A CA 1
ATOM 736 C C . ALA A 1 98 ? -20.185 15.517 2.609 1 92.74 98 ALA A C 1
ATOM 738 O O . ALA A 1 98 ? -20.367 16.729 2.754 1 92.74 98 ALA A O 1
ATOM 739 N N . PRO A 1 99 ? -19.017 14.969 2.511 1 95.41 99 PRO A N 1
ATOM 740 C CA . PRO A 1 99 ? -17.853 15.856 2.457 1 95.41 99 PRO A CA 1
ATOM 741 C C . PRO A 1 99 ? -17.836 16.733 1.207 1 95.41 99 PRO A C 1
ATOM 743 O O . PRO A 1 99 ? -18.402 16.357 0.177 1 95.41 99 PRO A O 1
ATOM 746 N N . LEU A 1 100 ? -17.234 17.861 1.343 1 95.24 100 LEU A N 1
ATOM 747 C CA . LEU A 1 100 ? -17.013 18.736 0.197 1 95.24 100 LEU A CA 1
ATOM 748 C C . LEU A 1 100 ? -15.826 18.255 -0.632 1 95.24 100 LEU A C 1
ATOM 750 O O . LEU A 1 100 ? -14.885 17.668 -0.094 1 95.24 100 LEU A O 1
ATOM 754 N N . ILE A 1 101 ? -15.878 18.503 -1.935 1 96.42 101 ILE A N 1
ATOM 755 C CA . ILE A 1 101 ? -14.744 18.214 -2.806 1 96.42 101 ILE A CA 1
ATOM 756 C C . ILE A 1 101 ? -13.782 19.399 -2.811 1 96.42 101 ILE A C 1
ATOM 758 O O . ILE A 1 101 ? -14.127 20.485 -3.282 1 96.42 101 ILE A O 1
ATOM 762 N N . PRO A 1 102 ? -12.612 19.199 -2.378 1 97.34 102 PRO A N 1
ATOM 763 C CA . PRO A 1 102 ? -11.668 20.316 -2.288 1 97.34 102 PRO A CA 1
ATOM 764 C C . PRO A 1 102 ? -10.882 20.529 -3.58 1 97.34 102 PRO A C 1
ATOM 766 O O . PRO A 1 102 ? -10.899 19.671 -4.466 1 97.34 102 PRO A O 1
ATOM 769 N N . LYS A 1 103 ? -10.337 21.702 -3.654 1 96.53 103 LYS A N 1
ATOM 770 C CA . LYS A 1 103 ? -9.184 21.856 -4.537 1 96.53 103 LYS A CA 1
ATOM 771 C C . LYS A 1 103 ? -7.901 21.4 -3.849 1 96.53 103 LYS A C 1
ATOM 773 O O . LYS A 1 103 ? -7.713 21.633 -2.654 1 96.53 103 LYS A O 1
ATOM 778 N N . VAL A 1 104 ? -7.041 20.753 -4.603 1 98.16 104 VAL A N 1
ATOM 779 C CA . VAL A 1 104 ? -5.766 20.29 -4.064 1 98.16 104 VAL A CA 1
ATOM 780 C C . VAL A 1 104 ? -4.615 20.941 -4.827 1 98.16 104 VAL A C 1
ATOM 782 O O . VAL A 1 104 ? -4.603 20.944 -6.06 1 98.16 104 VAL A O 1
ATOM 785 N N . TYR A 1 105 ? -3.708 21.521 -4.075 1 97.74 105 TYR A N 1
ATOM 786 C CA . TYR A 1 105 ? -2.51 22.111 -4.66 1 97.74 105 TYR A CA 1
ATOM 787 C C . TYR A 1 105 ? -1.256 21.39 -4.181 1 97.74 105 TYR A C 1
ATOM 789 O O . TYR A 1 105 ? -1.088 21.153 -2.982 1 97.74 105 TYR A O 1
ATOM 797 N N . LEU A 1 106 ? -0.41 21.043 -5.145 1 97.32 106 LEU A N 1
ATOM 798 C CA . LEU A 1 106 ? 0.85 20.363 -4.867 1 97.32 106 LEU A CA 1
ATOM 799 C C . LEU A 1 106 ? 2.036 21.21 -5.318 1 97.32 106 LEU A C 1
ATOM 801 O O . LEU A 1 106 ? 1.934 21.958 -6.293 1 97.32 106 LEU A O 1
ATOM 805 N N . GLY A 1 107 ? 3.148 21.142 -4.586 1 93.95 107 GLY A N 1
ATOM 806 C CA . GLY A 1 107 ? 4.401 21.743 -5.014 1 93.95 107 GLY A CA 1
ATOM 807 C C . GLY A 1 107 ? 4.45 23.243 -4.791 1 93.95 107 GLY A C 1
ATOM 808 O O . GLY A 1 107 ? 5.205 23.951 -5.461 1 93.95 107 GLY A O 1
ATOM 809 N N . ILE A 1 108 ? 3.598 23.697 -3.922 1 94.79 108 ILE A N 1
ATOM 810 C CA . ILE A 1 108 ? 3.599 25.137 -3.687 1 94.79 108 ILE A CA 1
ATOM 811 C C . ILE A 1 108 ? 4.189 25.435 -2.311 1 94.79 108 ILE A C 1
ATOM 813 O O . ILE A 1 108 ? 4.093 24.613 -1.396 1 94.79 108 ILE A O 1
ATOM 817 N N . SER A 1 109 ? 4.775 26.642 -2.203 1 93.75 109 SER A N 1
ATOM 818 C CA . SER A 1 109 ? 5.354 27.078 -0.936 1 93.75 109 SER A CA 1
ATOM 819 C C . SER A 1 109 ? 4.741 28.395 -0.473 1 93.75 109 SER A C 1
ATOM 821 O O . SER A 1 109 ? 4.793 28.727 0.713 1 93.75 109 SER A O 1
ATOM 823 N N . GLN A 1 110 ? 4.194 29.141 -1.414 1 93.53 110 GLN A N 1
ATOM 824 C CA . GLN A 1 110 ? 3.55 30.417 -1.119 1 93.53 110 GLN A CA 1
ATOM 825 C C . GLN A 1 110 ? 2.072 30.389 -1.499 1 93.53 110 GLN A C 1
ATOM 827 O O . GLN A 1 110 ? 1.71 29.892 -2.567 1 93.53 110 GLN A O 1
ATOM 832 N N . LYS A 1 111 ? 1.297 30.972 -0.709 1 89.69 111 LYS A N 1
ATOM 833 C CA . LYS A 1 111 ? -0.132 31.033 -1.001 1 89.69 111 LYS A CA 1
ATOM 834 C C . LYS A 1 111 ? -0.401 31.831 -2.273 1 89.69 111 LYS A C 1
ATOM 836 O O . LYS A 1 111 ? -1.353 31.545 -3.002 1 89.69 111 LYS A O 1
ATOM 841 N N . ALA A 1 112 ? 0.451 32.753 -2.541 1 89.96 112 ALA A N 1
ATOM 842 C CA . ALA A 1 112 ? 0.296 33.584 -3.732 1 89.96 112 ALA A CA 1
ATOM 843 C C . ALA A 1 112 ? 0.363 32.741 -5.002 1 89.96 112 ALA A C 1
ATOM 845 O O . ALA A 1 112 ? -0.12 33.156 -6.058 1 89.96 112 ALA A O 1
ATOM 846 N N . GLU A 1 113 ? 0.933 31.59 -4.91 1 92.19 113 GLU A N 1
ATOM 847 C CA . GLU A 1 113 ? 1.075 30.715 -6.069 1 92.19 113 GLU A CA 1
ATOM 848 C C . GLU A 1 113 ? -0.263 30.092 -6.457 1 92.19 113 GLU A C 1
ATOM 850 O O . GLU A 1 113 ? -0.403 29.54 -7.551 1 92.19 113 GLU A O 1
ATOM 855 N N . LEU A 1 114 ? -1.244 30.133 -5.633 1 90.42 114 LEU A N 1
ATOM 856 C CA . LEU A 1 114 ? -2.557 29.556 -5.9 1 90.42 114 LEU A CA 1
ATOM 857 C C . LEU A 1 114 ? -3.181 30.177 -7.145 1 90.42 114 LEU A C 1
ATOM 859 O O . LEU A 1 114 ? -3.937 29.517 -7.862 1 90.42 114 LEU A O 1
ATOM 863 N N . ASP A 1 115 ? -2.781 31.372 -7.365 1 87.71 115 ASP A N 1
ATOM 864 C CA . ASP A 1 115 ? -3.354 32.1 -8.492 1 87.71 115 ASP A CA 1
ATOM 865 C C . ASP A 1 115 ? -2.736 31.644 -9.812 1 87.71 115 ASP A C 1
ATOM 867 O O . ASP A 1 115 ? -3.324 31.838 -10.878 1 87.71 115 ASP A O 1
ATOM 871 N N . THR A 1 116 ? -1.608 31.069 -9.74 1 86.83 116 THR A N 1
ATOM 872 C CA . THR A 1 116 ? -0.889 30.742 -10.967 1 86.83 116 THR A CA 1
ATOM 873 C C . THR A 1 116 ? -0.716 29.233 -11.108 1 86.83 116 THR A C 1
ATOM 875 O O . THR A 1 116 ? -0.283 28.747 -12.155 1 86.83 116 THR A O 1
ATOM 878 N N . THR A 1 117 ? -0.958 28.582 -10.082 1 87.41 117 THR A N 1
ATOM 879 C CA . THR A 1 117 ? -0.824 27.13 -10.097 1 87.41 117 THR A CA 1
ATOM 880 C C . THR A 1 117 ? -2.175 26.465 -10.347 1 87.41 117 THR A C 1
ATOM 882 O O . THR A 1 117 ? -3.183 26.852 -9.751 1 87.41 117 THR A O 1
ATOM 885 N N . LYS A 1 118 ? -2.167 25.505 -11.236 1 86.18 118 LYS A N 1
ATOM 886 C CA . LYS A 1 118 ? -3.383 24.736 -11.483 1 86.18 118 LYS A CA 1
ATOM 887 C C . LYS A 1 118 ? -3.621 23.713 -10.376 1 86.18 118 LYS A C 1
ATOM 889 O O . LYS A 1 118 ? -2.706 22.98 -9.994 1 86.18 118 LYS A O 1
ATOM 894 N N . ASP A 1 119 ? -4.836 23.756 -9.872 1 88.18 119 ASP A N 1
ATOM 895 C CA . ASP A 1 119 ? -5.183 22.732 -8.892 1 88.18 119 ASP A CA 1
ATOM 896 C C . ASP A 1 119 ? -5.278 21.356 -9.546 1 88.18 119 ASP A C 1
ATOM 898 O O . ASP A 1 119 ? -5.484 21.251 -10.756 1 88.18 119 ASP A O 1
ATOM 902 N N . VAL A 1 120 ? -5.059 20.403 -8.751 1 93.1 120 VAL A N 1
ATOM 903 C CA . VAL A 1 120 ? -5.178 19.029 -9.226 1 93.1 120 VAL A CA 1
ATOM 904 C C . VAL A 1 120 ? -6.624 18.557 -9.086 1 93.1 120 VAL A C 1
ATOM 906 O O . VAL A 1 120 ? -7.224 18.684 -8.017 1 93.1 120 VAL A O 1
ATOM 909 N N . ALA A 1 121 ? -7.171 17.987 -10.125 1 94.98 121 ALA A N 1
ATOM 910 C CA . ALA A 1 121 ? -8.56 17.535 -10.128 1 94.98 121 ALA A CA 1
ATOM 911 C C . ALA A 1 121 ? -8.758 16.365 -9.169 1 94.98 121 ALA A C 1
ATOM 913 O O . ALA A 1 121 ? -7.916 15.467 -9.093 1 94.98 121 ALA A O 1
ATOM 914 N N . VAL A 1 122 ? -9.866 16.4 -8.453 1 97.87 122 VAL A N 1
ATOM 915 C CA . VAL A 1 122 ? -10.208 15.368 -7.479 1 97.87 122 VAL A CA 1
ATOM 916 C C . VAL A 1 122 ? -11.286 14.452 -8.054 1 97.87 122 VAL A C 1
ATOM 918 O O . VAL A 1 122 ? -12.273 14.926 -8.622 1 97.87 122 VAL A O 1
ATOM 921 N N . GLU A 1 123 ? -11.07 13.174 -7.914 1 97.24 123 GLU A N 1
ATOM 922 C CA . GLU A 1 123 ? -12.047 12.19 -8.372 1 97.24 123 GLU A CA 1
ATOM 923 C C . GLU A 1 123 ? -13.066 11.876 -7.281 1 97.24 123 GLU A C 1
ATOM 925 O O . GLU A 1 123 ? -14.27 11.836 -7.542 1 97.24 123 GLU A O 1
ATOM 930 N N . LYS A 1 124 ? -12.607 11.65 -6.097 1 97.05 124 LYS A N 1
ATOM 931 C CA . LYS A 1 124 ? -13.51 11.364 -4.986 1 97.05 124 LYS A CA 1
ATOM 932 C C . LYS A 1 124 ? -12.799 11.52 -3.645 1 97.05 124 LYS A C 1
ATOM 934 O O . LYS A 1 124 ? -11.571 11.616 -3.595 1 97.05 124 LYS A O 1
ATOM 939 N N . VAL A 1 125 ? -13.613 11.541 -2.626 1 98.21 125 VAL A N 1
ATOM 940 C CA . VAL A 1 125 ? -13.15 11.609 -1.243 1 98.21 125 VAL A CA 1
ATOM 941 C C . VAL A 1 125 ? -13.68 10.41 -0.461 1 98.21 125 VAL A C 1
ATOM 943 O O . VAL A 1 125 ? -14.839 10.018 -0.622 1 98.21 125 VAL A O 1
ATOM 946 N N . VAL A 1 126 ? -12.837 9.831 0.357 1 98.27 126 VAL A N 1
ATOM 947 C CA . VAL A 1 126 ? -13.227 8.716 1.213 1 98.27 126 VAL A CA 1
ATOM 948 C C . VAL A 1 126 ? -12.956 9.066 2.675 1 98.27 126 VAL A C 1
ATOM 950 O O . 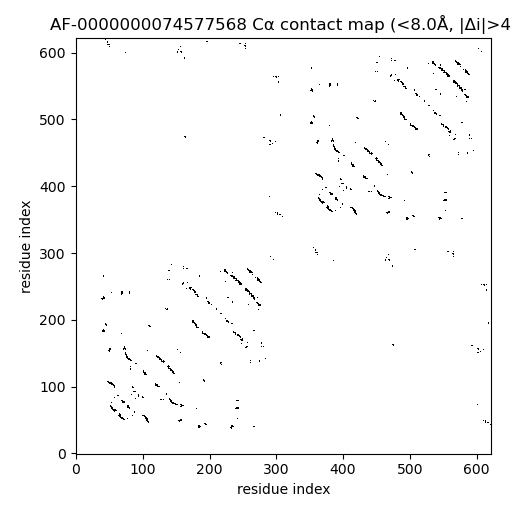VAL A 1 126 ? -11.805 9.272 3.067 1 98.27 126 VAL A O 1
ATOM 953 N N . ILE A 1 127 ? -13.952 9.093 3.46 1 97.85 127 ILE A N 1
ATOM 954 C CA . ILE A 1 127 ? -13.852 9.397 4.884 1 97.85 127 ILE A CA 1
ATOM 955 C C . ILE A 1 127 ? -13.759 8.1 5.684 1 97.85 127 ILE A C 1
ATOM 957 O O . ILE A 1 127 ? -14.439 7.12 5.371 1 97.85 127 ILE A O 1
ATOM 961 N N . HIS A 1 128 ? -12.938 8.052 6.699 1 98.16 128 HIS A N 1
ATOM 962 C CA . HIS A 1 128 ? -12.878 6.867 7.548 1 98.16 128 HIS A CA 1
ATOM 963 C C . HIS A 1 128 ? -1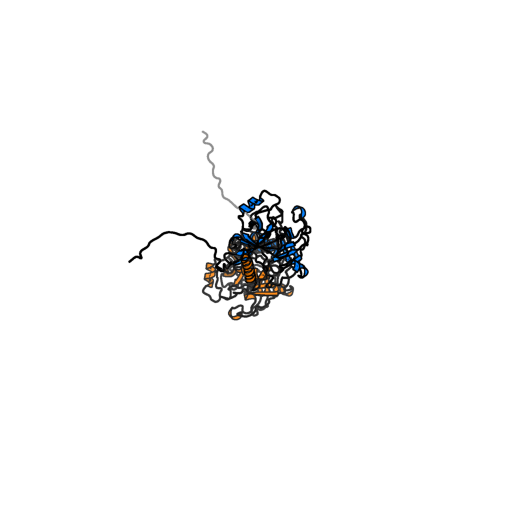4.261 6.494 8.072 1 98.16 128 HIS A C 1
ATOM 965 O O . HIS A 1 128 ? -15.013 7.361 8.523 1 98.16 128 HIS A O 1
ATOM 971 N N . PRO A 1 129 ? -14.599 5.279 8.126 1 96.18 129 PRO A N 1
ATOM 972 C CA . PRO A 1 129 ? -15.972 4.879 8.444 1 96.18 129 PRO A CA 1
ATOM 973 C C . PRO A 1 129 ? -16.359 5.195 9.887 1 96.18 129 PRO A C 1
ATOM 975 O O . PRO A 1 129 ? -17.546 5.337 10.194 1 96.18 129 PRO A O 1
ATOM 978 N N . SER A 1 130 ? -15.415 5.296 10.826 1 95.95 130 SER A N 1
ATOM 979 C CA . SER A 1 130 ? -15.7 5.579 12.229 1 95.95 130 SER A CA 1
ATOM 980 C C . SER A 1 130 ? -15.33 7.014 12.59 1 95.95 130 SER A C 1
ATOM 982 O O . SER A 1 130 ? -15.004 7.305 13.742 1 95.95 130 SER A O 1
ATOM 984 N N . PHE A 1 131 ? -15.297 7.857 11.542 1 96.52 131 PHE A N 1
ATOM 985 C CA . PHE A 1 131 ? -14.98 9.267 11.739 1 96.52 131 PHE A CA 1
ATOM 986 C C . PHE A 1 131 ? -15.957 9.91 12.717 1 96.52 131 PHE A C 1
ATOM 988 O O . PHE A 1 131 ? -17.173 9.818 12.538 1 96.52 131 PHE A O 1
ATOM 995 N N . GLN A 1 132 ? -15.426 10.455 13.821 1 93.97 132 GLN A N 1
ATOM 996 C CA . GLN A 1 132 ? -16.143 11.229 14.829 1 93.97 132 GLN A CA 1
ATOM 997 C C . GLN A 1 132 ? -17.218 10.386 15.508 1 93.97 132 GLN A C 1
ATOM 999 O O . GLN A 1 132 ? -18.325 10.867 15.76 1 93.97 132 GLN A O 1
ATOM 1004 N N . ASN A 1 133 ? -16.807 9.168 15.725 1 88.19 133 ASN A N 1
ATOM 1005 C CA . ASN A 1 133 ? -17.743 8.291 16.421 1 88.19 133 ASN A CA 1
ATOM 1006 C C . ASN A 1 133 ? -17.845 8.643 17.903 1 88.19 133 ASN A C 1
ATOM 1008 O O . ASN A 1 133 ? -18.911 8.509 18.505 1 88.19 133 ASN A O 1
ATOM 1012 N N . LEU A 1 134 ? -16.705 9.101 18.499 1 83.94 134 LEU A N 1
ATOM 1013 C CA . LEU A 1 134 ? -16.671 9.346 19.937 1 83.94 134 LEU A CA 1
ATOM 1014 C C . LEU A 1 134 ? -16.455 10.827 20.231 1 83.94 134 LEU A C 1
ATOM 1016 O O . LEU A 1 134 ? -16.996 11.356 21.204 1 83.94 134 LEU A O 1
ATOM 1020 N N . SER A 1 135 ? -15.613 11.479 19.493 1 87.65 135 SER A N 1
ATOM 1021 C CA . SER A 1 135 ? -15.315 12.901 19.632 1 87.65 135 SER A CA 1
ATOM 1022 C C . SER A 1 135 ? -15.141 13.565 18.27 1 87.65 135 SER A C 1
ATOM 1024 O O . SER A 1 135 ? -15.202 12.897 17.236 1 87.65 135 SER A O 1
ATOM 1026 N N . ASP A 1 136 ? -14.918 14.867 18.34 1 91.62 136 ASP A N 1
ATOM 1027 C CA . ASP A 1 136 ? -14.761 15.63 17.105 1 91.62 136 ASP A CA 1
ATOM 1028 C C . ASP A 1 136 ? -13.475 15.243 16.38 1 91.62 136 ASP A C 1
ATOM 1030 O O . ASP A 1 136 ? -13.302 15.559 15.201 1 91.62 136 ASP A O 1
ATOM 1034 N N . TRP A 1 137 ? -12.612 14.478 17.096 1 93.86 137 TRP A N 1
ATOM 1035 C CA . TRP A 1 137 ? -11.278 14.283 16.538 1 93.86 137 TRP A CA 1
ATOM 1036 C C . TRP A 1 137 ? -10.975 12.799 16.358 1 93.86 137 TRP A C 1
ATOM 1038 O O . TRP A 1 137 ? -9.917 12.434 15.842 1 93.86 137 TRP A O 1
ATOM 1048 N N . ASP A 1 138 ? -11.847 11.906 16.697 1 93.19 138 ASP A N 1
ATOM 1049 C CA . ASP A 1 138 ? -11.518 10.488 16.582 1 93.19 138 ASP A CA 1
ATOM 1050 C C . ASP A 1 138 ? -11.611 10.019 15.131 1 93.19 138 ASP A C 1
ATOM 1052 O O . ASP A 1 138 ? -12.509 10.435 14.396 1 93.19 138 ASP A O 1
ATOM 1056 N N . ASN A 1 139 ? -10.671 9.17 14.742 1 97.29 139 ASN A N 1
ATOM 1057 C CA . ASN A 1 139 ? -10.61 8.592 13.403 1 97.29 139 ASN A CA 1
ATOM 1058 C C . ASN A 1 139 ? -10.697 9.667 12.324 1 97.29 139 ASN A C 1
ATOM 1060 O O . ASN A 1 139 ? -11.447 9.523 11.357 1 97.29 139 ASN A O 1
ATOM 1064 N N . ASP A 1 140 ? -10.027 10.796 12.571 1 97.89 140 ASP A N 1
ATOM 1065 C CA . ASP A 1 140 ? -10.078 12.002 11.75 1 97.89 140 ASP A CA 1
ATOM 1066 C C . ASP A 1 140 ? -9.163 11.877 10.534 1 97.89 140 ASP A C 1
ATOM 1068 O O . ASP A 1 140 ? -8.157 12.582 10.433 1 97.89 140 ASP A O 1
ATOM 1072 N N . LEU A 1 141 ? -9.562 10.996 9.596 1 98.68 141 LEU A N 1
ATOM 1073 C CA . LEU A 1 141 ? -8.773 10.744 8.395 1 98.68 141 LEU A CA 1
ATOM 1074 C C . LEU A 1 141 ? -9.664 10.699 7.159 1 98.68 141 LEU A C 1
ATOM 1076 O O . LEU A 1 141 ? -10.781 10.179 7.211 1 98.68 141 LEU A O 1
ATOM 1080 N N . ALA A 1 142 ? -9.135 11.184 6.154 1 98.83 142 ALA A N 1
ATOM 1081 C CA . ALA A 1 142 ? -9.771 11.099 4.842 1 98.83 142 ALA A CA 1
ATOM 1082 C C . ALA A 1 142 ? -8.735 10.889 3.742 1 98.83 142 ALA A C 1
ATOM 1084 O O . ALA A 1 142 ? -7.603 11.366 3.848 1 98.83 142 ALA A O 1
ATOM 1085 N N . LEU A 1 143 ? -9.138 10.199 2.732 1 98.9 143 LEU A N 1
ATOM 1086 C CA . LEU A 1 143 ? -8.355 10.009 1.516 1 98.9 143 LEU A CA 1
ATOM 1087 C C . LEU A 1 143 ? -8.996 10.734 0.337 1 98.9 143 LEU A C 1
ATOM 1089 O O . LEU A 1 143 ? -10.209 10.643 0.133 1 98.9 143 LEU A O 1
ATOM 1093 N N . ILE A 1 144 ? -8.177 11.482 -0.356 1 98.83 144 ILE A N 1
ATOM 1094 C CA . ILE A 1 144 ? -8.605 12.179 -1.564 1 98.83 144 ILE A CA 1
ATOM 1095 C C . ILE A 1 144 ? -7.993 11.509 -2.791 1 98.83 144 ILE A C 1
ATOM 1097 O O . ILE A 1 144 ? -6.768 11.453 -2.93 1 98.83 144 ILE A O 1
ATOM 1101 N N . LYS A 1 145 ? -8.812 10.993 -3.636 1 98.34 145 LYS A N 1
ATOM 1102 C CA . LYS A 1 145 ? -8.33 10.411 -4.885 1 98.34 145 LYS A CA 1
ATOM 1103 C C . LYS A 1 145 ? -8.244 11.464 -5.986 1 98.34 145 LYS A C 1
ATOM 1105 O O . LYS A 1 145 ? -9.236 12.127 -6.297 1 98.34 145 LYS A O 1
ATOM 1110 N N . LEU A 1 146 ? -7.118 11.544 -6.599 1 98.22 146 LEU A N 1
ATOM 1111 C CA . LEU A 1 146 ? -6.918 12.474 -7.705 1 98.22 146 LEU A CA 1
ATOM 1112 C C . LEU A 1 146 ? -7.344 11.846 -9.028 1 98.22 146 LEU A C 1
ATOM 1114 O O . LEU A 1 146 ? -7.232 10.632 -9.208 1 98.22 146 LEU A O 1
ATOM 1118 N N . LYS A 1 147 ? -7.78 12.626 -9.925 1 96.55 147 LYS A N 1
ATOM 1119 C CA . LYS A 1 147 ? -8.313 12.138 -11.193 1 96.55 147 LYS A CA 1
ATOM 1120 C C . LYS A 1 147 ? -7.206 11.557 -12.068 1 96.55 147 LYS A C 1
ATOM 1122 O O . LYS A 1 147 ? -7.423 10.575 -12.782 1 96.55 147 LYS A O 1
ATOM 1127 N N . HIS A 1 148 ? -6.068 12.2 -12.046 1 94.8 148 HIS A N 1
ATOM 1128 C CA . HIS A 1 148 ? -4.92 11.775 -12.84 1 94.8 148 HIS A CA 1
ATOM 1129 C C . HIS A 1 148 ? -3.683 11.593 -11.966 1 94.8 148 HIS A C 1
ATOM 1131 O O . HIS A 1 148 ? -3.53 12.274 -10.95 1 94.8 148 HIS A O 1
ATOM 1137 N N . PRO A 1 149 ? -2.853 10.614 -12.388 1 95.13 149 PRO A N 1
ATOM 1138 C CA . PRO A 1 149 ? -1.618 10.452 -11.618 1 95.13 149 PRO A CA 1
ATOM 1139 C C . PRO A 1 149 ? -0.741 11.702 -11.64 1 95.13 149 PRO A C 1
ATOM 1141 O O . PRO A 1 149 ? -0.627 12.362 -12.676 1 95.13 149 PRO A O 1
ATOM 1144 N N . VAL A 1 150 ? -0.211 12 -10.535 1 96.77 150 VAL A N 1
ATOM 1145 C CA . VAL A 1 150 ? 0.725 13.112 -10.412 1 96.77 150 VAL A CA 1
ATOM 1146 C C . VAL A 1 150 ? 2.06 12.737 -11.05 1 96.77 150 VAL A C 1
ATOM 1148 O O . VAL A 1 150 ? 2.554 11.623 -10.86 1 96.77 150 VAL A O 1
ATOM 1151 N N . ILE A 1 151 ? 2.582 13.596 -11.766 1 94.28 151 ILE A N 1
ATOM 1152 C CA . ILE A 1 151 ? 3.913 13.39 -12.325 1 94.28 151 ILE A CA 1
ATOM 1153 C C . ILE A 1 151 ? 4.972 13.772 -11.293 1 94.28 151 ILE A C 1
ATOM 1155 O O . ILE A 1 151 ? 5.038 14.925 -10.86 1 94.28 151 ILE A O 1
ATOM 1159 N N . MET A 1 152 ? 5.782 12.853 -10.978 1 96.67 152 MET A N 1
ATOM 1160 C CA . MET A 1 152 ? 6.816 13.083 -9.972 1 96.67 152 MET A CA 1
ATOM 1161 C C . MET A 1 152 ? 7.917 13.984 -10.52 1 96.67 152 MET A C 1
ATOM 1163 O O . MET A 1 152 ? 8.242 13.923 -11.708 1 96.67 152 MET A O 1
ATOM 1167 N N . SER A 1 153 ? 8.397 14.862 -9.67 1 95.83 153 SER A N 1
ATOM 1168 C CA . SER A 1 153 ? 9.464 15.799 -10.006 1 95.83 153 SER A CA 1
ATOM 1169 C C . SER A 1 153 ? 10.333 16.107 -8.792 1 95.83 153 SER A C 1
ATOM 1171 O O . SER A 1 153 ? 10.206 15.459 -7.751 1 95.83 153 SER A O 1
ATOM 1173 N N . ASN A 1 154 ? 11.217 17.027 -8.977 1 94.44 154 ASN A N 1
ATOM 1174 C CA . ASN A 1 154 ? 12.041 17.48 -7.861 1 94.44 154 ASN A CA 1
ATOM 1175 C C . ASN A 1 154 ? 11.23 18.3 -6.862 1 94.44 154 ASN A C 1
ATOM 1177 O O . ASN A 1 154 ? 11.697 18.578 -5.756 1 94.44 154 ASN A O 1
ATOM 1181 N N . ARG A 1 155 ? 10.033 18.566 -7.225 1 94.63 155 ARG A N 1
ATOM 1182 C CA . ARG A 1 155 ? 9.212 19.416 -6.369 1 94.63 155 ARG A CA 1
ATOM 1183 C C . ARG A 1 155 ? 8.04 18.634 -5.784 1 94.63 155 ARG A C 1
ATOM 1185 O O . ARG A 1 155 ? 7.39 19.092 -4.842 1 94.63 155 ARG A O 1
ATOM 1192 N N . VAL A 1 156 ? 7.749 17.539 -6.432 1 97.9 156 VAL A N 1
ATOM 1193 C CA . VAL A 1 156 ? 6.599 16.768 -5.972 1 97.9 156 VAL A CA 1
ATOM 1194 C C . VAL A 1 156 ? 6.962 15.286 -5.906 1 97.9 156 VAL A C 1
ATOM 1196 O O . VAL A 1 156 ? 7.346 14.689 -6.915 1 97.9 156 VAL A O 1
ATOM 1199 N N . THR A 1 157 ? 6.867 14.678 -4.778 1 98.57 157 THR A N 1
ATOM 1200 C CA . THR A 1 157 ? 7.018 13.246 -4.541 1 98.57 157 THR A CA 1
ATOM 1201 C C . THR A 1 157 ? 6.249 12.821 -3.293 1 98.57 157 THR A C 1
ATOM 1203 O O . THR A 1 157 ? 6.196 13.561 -2.308 1 98.57 157 THR A O 1
ATOM 1206 N N . PRO A 1 158 ? 5.664 11.706 -3.299 1 98.79 158 PRO A N 1
ATOM 1207 C CA . PRO A 1 158 ? 4.881 11.274 -2.138 1 98.79 158 PRO A CA 1
ATOM 1208 C C . PRO A 1 158 ? 5.755 10.896 -0.945 1 98.79 158 PRO A C 1
ATOM 1210 O O . PRO A 1 158 ? 6.942 10.607 -1.112 1 98.79 158 PRO A O 1
ATOM 1213 N N . ILE A 1 159 ? 5.184 11.013 0.192 1 98.9 159 ILE A N 1
ATOM 1214 C CA . ILE A 1 159 ? 5.816 10.502 1.403 1 98.9 159 ILE A CA 1
ATOM 1215 C C . ILE A 1 159 ? 5.276 9.109 1.718 1 98.9 159 ILE A C 1
ATOM 1217 O O . ILE A 1 159 ? 4.07 8.869 1.627 1 98.9 159 ILE A O 1
ATOM 1221 N N . PRO A 1 160 ? 6.145 8.139 2.075 1 98.82 160 PRO A N 1
ATOM 1222 C CA . PRO A 1 160 ? 5.703 6.777 2.386 1 98.82 160 PRO A CA 1
ATOM 1223 C C . PRO A 1 160 ? 4.88 6.703 3.671 1 98.82 160 PRO A C 1
ATOM 1225 O O . PRO A 1 160 ? 5.079 7.509 4.583 1 98.82 160 PRO A O 1
ATOM 1228 N N . LEU A 1 161 ? 3.973 5.731 3.662 1 98.77 161 LEU A N 1
ATOM 1229 C CA . LEU A 1 161 ? 3.359 5.262 4.899 1 98.77 161 LEU A CA 1
ATOM 1230 C C . LEU A 1 161 ? 4.295 4.318 5.647 1 98.77 161 LEU A C 1
ATOM 1232 O O . LEU A 1 161 ? 5.255 3.803 5.07 1 98.77 161 LEU A O 1
ATOM 1236 N N . PRO A 1 162 ? 4.058 4.121 6.926 1 98.29 162 PRO A N 1
ATOM 1237 C CA . PRO A 1 162 ? 4.948 3.253 7.701 1 98.29 162 PRO A CA 1
ATOM 1238 C C . PRO A 1 162 ? 5.002 1.827 7.157 1 98.29 162 PRO A C 1
ATOM 1240 O O . PRO A 1 162 ? 3.966 1.257 6.805 1 98.29 162 PRO A O 1
ATOM 1243 N N . GLU A 1 163 ? 6.184 1.339 7.023 1 96.85 163 GLU A N 1
ATOM 1244 C CA . GLU A 1 163 ? 6.409 -0.073 6.731 1 96.85 163 GLU A CA 1
ATOM 1245 C C . GLU A 1 163 ? 6.38 -0.912 8.006 1 96.85 163 GLU A C 1
ATOM 1247 O O . GLU A 1 163 ? 6.169 -0.383 9.099 1 96.85 163 GLU A O 1
ATOM 1252 N N . ARG A 1 164 ? 6.567 -2.188 7.773 1 93.49 164 ARG A N 1
ATOM 1253 C CA . ARG A 1 164 ? 6.638 -3.095 8.914 1 93.49 164 ARG A CA 1
ATOM 1254 C C . ARG A 1 164 ? 7.719 -2.657 9.896 1 93.49 164 ARG A C 1
ATOM 1256 O O . ARG A 1 164 ? 8.843 -2.35 9.493 1 93.49 164 ARG A O 1
ATOM 1263 N N . GLY A 1 165 ? 7.347 -2.585 11.162 1 92.9 165 GLY A N 1
ATOM 1264 C CA . GLY A 1 165 ? 8.302 -2.226 12.199 1 92.9 165 GLY A CA 1
ATOM 1265 C C . GLY A 1 165 ? 8.457 -0.727 12.373 1 92.9 165 GLY A C 1
ATOM 1266 O O . GLY A 1 165 ? 9.097 -0.27 13.323 1 92.9 165 GLY A O 1
ATOM 1267 N N . GLN A 1 166 ? 7.918 0.005 11.457 1 96.62 166 GLN A N 1
ATOM 1268 C CA . GLN A 1 166 ? 8.018 1.458 11.552 1 96.62 166 GLN A CA 1
ATOM 1269 C C . GLN A 1 166 ? 6.821 2.045 12.295 1 96.62 166 GLN A C 1
ATOM 1271 O O . GLN A 1 166 ? 5.676 1.668 12.034 1 96.62 166 GLN A O 1
ATOM 1276 N N . ASP A 1 167 ? 7.115 2.923 13.178 1 96.63 167 ASP A N 1
ATOM 1277 C CA . ASP A 1 167 ? 6.143 3.699 13.941 1 96.63 167 ASP A CA 1
ATOM 1278 C C . ASP A 1 167 ? 6.791 4.934 14.563 1 96.63 167 ASP A C 1
ATOM 1280 O O . ASP A 1 167 ? 7.99 5.164 14.392 1 96.63 167 ASP A O 1
ATOM 1284 N N . VAL A 1 168 ? 5.994 5.655 15.173 1 95.93 168 VAL A N 1
ATOM 1285 C CA . VAL A 1 168 ? 6.457 6.925 15.722 1 95.93 168 VAL A CA 1
ATOM 1286 C C . VAL A 1 168 ? 7.545 6.672 16.763 1 95.93 168 VAL A C 1
ATOM 1288 O O . VAL A 1 168 ? 8.431 7.507 16.96 1 95.93 168 VAL A O 1
ATOM 1291 N N . ASP A 1 169 ? 7.59 5.524 17.392 1 94.17 169 ASP A N 1
ATOM 1292 C CA . ASP A 1 169 ? 8.577 5.215 18.421 1 94.17 169 ASP A CA 1
ATOM 1293 C C . ASP A 1 169 ? 9.961 5.008 17.81 1 94.17 169 ASP A C 1
ATOM 1295 O O . ASP A 1 169 ? 10.966 5.001 18.524 1 94.17 169 ASP A O 1
ATOM 1299 N N . ARG A 1 170 ? 10.053 4.892 16.528 1 95.38 170 ARG A N 1
ATOM 1300 C CA . ARG A 1 170 ? 11.329 4.695 15.849 1 95.38 170 ARG A CA 1
ATOM 1301 C C . ARG A 1 170 ? 11.846 6.005 15.264 1 95.38 170 ARG A C 1
ATOM 1303 O O . ARG A 1 170 ? 12.861 6.021 14.565 1 95.38 170 ARG A O 1
ATOM 1310 N N . ALA A 1 171 ? 11.155 7.048 15.494 1 96.42 171 ALA A N 1
ATOM 1311 C CA . ALA A 1 171 ? 11.581 8.353 14.995 1 96.42 171 ALA A CA 1
ATOM 1312 C C . ALA A 1 171 ? 12.95 8.732 15.552 1 96.42 171 ALA A C 1
ATOM 1314 O O . ALA A 1 171 ? 13.161 8.713 16.767 1 96.42 171 ALA A O 1
ATOM 1315 N N . ALA A 1 172 ? 13.779 9.155 14.713 1 93.51 172 ALA A N 1
ATOM 1316 C CA . ALA A 1 172 ? 15.11 9.589 15.126 1 93.51 172 ALA A CA 1
ATOM 1317 C C . ALA A 1 172 ? 15.028 10.776 16.082 1 93.51 172 ALA A C 1
ATOM 1319 O O . ALA A 1 172 ? 14.223 11.689 15.881 1 93.51 172 ALA A O 1
ATOM 1320 N N . HIS A 1 173 ? 15.721 10.736 17.136 1 89.66 173 HIS A N 1
ATOM 1321 C CA . HIS A 1 173 ? 15.848 11.788 18.137 1 89.66 173 HIS A CA 1
ATOM 1322 C C . HIS A 1 173 ? 14.521 12.036 18.847 1 89.66 173 HIS A C 1
ATOM 1324 O O . HIS A 1 173 ? 14.332 13.082 19.472 1 89.66 173 HIS A O 1
ATOM 1330 N N . GLY A 1 174 ? 13.562 11.139 18.649 1 96.03 174 GLY A N 1
ATOM 1331 C CA . GLY A 1 174 ? 12.27 11.295 19.298 1 96.03 174 GLY A CA 1
ATOM 1332 C C . GLY A 1 174 ? 11.507 12.517 18.821 1 96.03 174 GLY A C 1
ATOM 1333 O O . GLY A 1 174 ? 10.811 13.165 19.605 1 96.03 174 GLY A O 1
ATOM 1334 N N . SER A 1 175 ? 11.708 12.92 17.616 1 97.28 175 SER A N 1
ATOM 1335 C CA . SER A 1 175 ? 11.072 14.127 17.099 1 97.28 175 SER A CA 1
ATOM 1336 C C . SER A 1 175 ? 10.546 13.912 15.683 1 97.28 175 SER A C 1
ATOM 1338 O O . SER A 1 175 ? 10.89 12.924 15.031 1 97.28 175 SER A O 1
ATOM 1340 N N . GLY A 1 176 ? 9.677 14.732 15.238 1 97.68 176 GLY A N 1
ATOM 1341 C CA . GLY A 1 176 ? 9.154 14.782 13.883 1 97.68 176 GLY A CA 1
ATOM 1342 C C . GLY A 1 176 ? 9.048 16.192 13.335 1 97.68 176 GLY A C 1
ATOM 1343 O O . GLY A 1 176 ? 9.165 17.165 14.084 1 97.68 176 GLY A O 1
ATOM 1344 N N . VAL A 1 177 ? 8.893 16.265 12.047 1 97.63 177 VAL A N 1
ATOM 1345 C CA . VAL A 1 177 ? 8.803 17.555 11.371 1 97.63 177 VAL A CA 1
ATOM 1346 C C . VAL A 1 177 ? 7.442 17.688 10.69 1 97.63 177 VAL A C 1
ATOM 1348 O O . VAL A 1 177 ? 6.925 16.719 10.128 1 97.63 177 VAL A O 1
ATOM 1351 N N . ILE A 1 178 ? 6.924 18.859 10.714 1 97.77 178 ILE A N 1
ATOM 1352 C CA . ILE A 1 178 ? 5.669 19.132 10.022 1 97.77 178 ILE A CA 1
ATOM 1353 C C . ILE A 1 178 ? 5.73 20.51 9.369 1 97.77 178 ILE A C 1
ATOM 1355 O O . ILE A 1 178 ? 6.365 21.427 9.895 1 97.77 178 ILE A O 1
ATOM 1359 N N . ALA A 1 179 ? 5.121 20.619 8.201 1 96.92 179 ALA A N 1
ATOM 1360 C CA . ALA A 1 179 ? 5.022 21.891 7.488 1 96.92 179 ALA A CA 1
ATOM 1361 C C . ALA A 1 179 ? 3.564 22.289 7.276 1 96.92 179 ALA A C 1
ATOM 1363 O O . ALA A 1 179 ? 2.676 21.434 7.266 1 96.92 179 ALA A O 1
ATOM 1364 N N . GLY A 1 180 ? 3.313 23.531 7.124 1 95.35 180 GLY A N 1
ATOM 1365 C CA . GLY A 1 180 ? 1.956 23.999 6.891 1 95.35 180 GLY A CA 1
ATOM 1366 C C . GLY A 1 180 ? 1.861 25.506 6.747 1 95.35 180 GLY A C 1
ATOM 1367 O O . GLY A 1 180 ? 2.857 26.215 6.91 1 95.35 180 GLY A O 1
ATOM 1368 N N . TRP A 1 181 ? 0.669 25.976 6.48 1 93.35 181 TRP A N 1
ATOM 1369 C CA . TRP A 1 181 ? 0.345 27.384 6.278 1 93.35 181 TRP A CA 1
ATOM 1370 C C . TRP A 1 181 ? -0.542 27.905 7.405 1 93.35 181 TRP A C 1
ATOM 1372 O O . TRP A 1 181 ? -1.344 28.819 7.199 1 93.35 181 TRP A O 1
ATOM 1382 N N . GLY A 1 182 ? -0.502 27.253 8.494 1 90.84 182 GLY A N 1
ATOM 1383 C CA . GLY A 1 182 ? -1.372 27.623 9.598 1 90.84 182 GLY A CA 1
ATOM 1384 C C . GLY A 1 182 ? -1.114 29.026 10.116 1 90.84 182 GLY A C 1
ATOM 1385 O O . GLY A 1 182 ? -0.238 29.729 9.609 1 90.84 182 GLY A O 1
ATOM 1386 N N . TRP A 1 183 ? -1.911 29.377 11.064 1 87.39 183 TRP A N 1
ATOM 1387 C CA . TRP A 1 183 ? -1.867 30.721 11.629 1 87.39 183 TRP A CA 1
ATOM 1388 C C . TRP A 1 183 ? -0.596 30.927 12.446 1 87.39 183 TRP A C 1
ATOM 1390 O O . TRP A 1 183 ? -0.079 29.985 13.05 1 87.39 183 TRP A O 1
ATOM 1400 N N . GLY A 1 184 ? -0.165 32.194 12.396 1 81.06 184 GLY A N 1
ATOM 1401 C CA . GLY A 1 184 ? 0.985 32.568 13.204 1 81.06 184 GLY A CA 1
ATOM 1402 C C . GLY A 1 184 ? 0.604 33.108 14.569 1 81.06 184 GLY A C 1
ATOM 1403 O O . GLY A 1 184 ? -0.537 32.951 15.009 1 81.06 184 GLY A O 1
ATOM 1404 N N . ILE A 1 185 ? 1.492 33.728 15.2 1 72.45 185 ILE A N 1
ATOM 1405 C CA . ILE A 1 185 ? 1.389 34.165 16.588 1 72.45 185 ILE A CA 1
ATOM 1406 C C . ILE A 1 185 ? 0.283 35.209 16.72 1 72.45 185 ILE A C 1
ATOM 1408 O O . ILE A 1 185 ? -0.37 35.302 17.762 1 72.45 185 ILE A O 1
ATOM 1412 N N . LEU A 1 186 ? 0.231 35.98 15.639 1 74.06 186 LEU A N 1
ATOM 1413 C CA . LEU A 1 186 ? -0.791 37.02 15.672 1 74.06 186 LEU A CA 1
ATOM 1414 C C . LEU A 1 186 ? -2.126 36.487 15.162 1 74.06 186 LEU A C 1
ATOM 1416 O O . LEU A 1 186 ? -3.036 37.264 14.865 1 74.06 186 LEU A O 1
ATOM 1420 N N . LEU A 1 187 ? -2.122 35.201 15.015 1 77.07 187 LEU A N 1
ATOM 1421 C CA . LEU A 1 187 ? -3.335 34.512 14.588 1 77.07 187 LEU A CA 1
ATOM 1422 C C . LEU A 1 187 ? -3.756 34.965 13.194 1 77.07 187 LEU A C 1
ATOM 1424 O O . LEU A 1 187 ? -4.942 35.19 12.941 1 77.07 187 LEU A O 1
ATOM 1428 N N . THR A 1 188 ? -2.758 35.332 12.46 1 79.12 188 THR A N 1
ATOM 1429 C CA . THR A 1 188 ? -2.969 35.623 11.046 1 79.12 188 THR A CA 1
ATOM 1430 C C . THR A 1 188 ? -2.421 34.497 10.174 1 79.12 188 THR A C 1
ATOM 1432 O O . THR A 1 188 ? -1.415 33.873 10.517 1 79.12 188 THR A O 1
ATOM 1435 N N . PRO A 1 189 ? -3.1 34.315 9.115 1 78.92 189 PRO A N 1
ATOM 1436 C CA . PRO A 1 189 ? -2.636 33.241 8.234 1 78.92 189 PRO A CA 1
ATOM 1437 C C . PRO A 1 189 ? -1.229 33.487 7.694 1 78.92 189 PRO A C 1
ATOM 1439 O O . PRO A 1 189 ? -0.867 34.629 7.4 1 78.92 189 PRO A O 1
ATOM 1442 N N . ALA A 1 190 ? -0.476 32.449 7.648 1 85.12 190 ALA A N 1
ATOM 1443 C CA . ALA A 1 190 ? 0.858 32.538 7.06 1 85.12 190 ALA A CA 1
ATOM 1444 C C . ALA A 1 190 ? 0.781 32.643 5.539 1 85.12 190 ALA A C 1
ATOM 1446 O O . ALA A 1 190 ? -0.039 31.973 4.906 1 85.12 190 ALA A O 1
ATOM 1447 N N . ALA A 1 191 ? 1.613 33.457 4.97 1 87.45 191 ALA A N 1
ATOM 1448 C CA . ALA A 1 191 ? 1.676 33.597 3.518 1 87.45 191 ALA A CA 1
ATOM 1449 C C . ALA A 1 191 ? 2.57 32.526 2.901 1 87.45 191 ALA A C 1
ATOM 1451 O O . ALA A 1 191 ? 2.375 32.133 1.748 1 87.45 191 ALA A O 1
ATOM 1452 N N . SER A 1 192 ? 3.512 32.159 3.663 1 92.71 192 SER A N 1
ATOM 1453 C CA . SER A 1 192 ? 4.494 31.191 3.187 1 92.71 192 SER A CA 1
ATOM 1454 C C . SER A 1 192 ? 4.425 29.893 3.985 1 92.71 192 SER A C 1
ATOM 1456 O O . SER A 1 192 ? 4.039 29.899 5.156 1 92.71 192 SER A O 1
ATOM 1458 N N . LEU A 1 193 ? 4.824 28.812 3.3 1 94.67 193 LEU A N 1
ATOM 1459 C CA . LEU A 1 193 ? 4.949 27.535 3.995 1 94.67 193 LEU A CA 1
ATOM 1460 C C . LEU A 1 193 ? 6.025 27.606 5.073 1 94.67 193 LEU A C 1
ATOM 1462 O O . LEU A 1 193 ? 7.136 28.075 4.817 1 94.67 193 LEU A O 1
ATOM 1466 N N . LYS A 1 194 ? 5.694 27.199 6.257 1 94.43 194 LYS A N 1
ATOM 1467 C CA . LYS A 1 194 ? 6.63 27.113 7.374 1 94.43 194 LYS A CA 1
ATOM 1468 C C . LYS A 1 194 ? 6.736 25.682 7.895 1 94.43 194 LYS A C 1
ATOM 1470 O O . LYS A 1 194 ? 5.937 24.82 7.522 1 94.43 194 LYS A O 1
ATOM 1475 N N . HIS A 1 195 ? 7.794 25.434 8.639 1 95.58 195 HIS A N 1
ATOM 1476 C CA . HIS A 1 195 ? 7.919 24.123 9.266 1 95.58 195 HIS A CA 1
ATOM 1477 C C . HIS A 1 195 ? 8.361 24.248 10.721 1 95.58 195 HIS A C 1
ATOM 1479 O O . HIS A 1 195 ? 8.872 25.292 11.131 1 95.58 195 HIS A O 1
ATOM 1485 N N . LEU A 1 196 ? 8.082 23.192 11.473 1 94.86 196 LEU A N 1
ATOM 1486 C CA . LEU A 1 196 ? 8.49 23.038 12.865 1 94.86 196 LEU A CA 1
ATOM 1487 C C . LEU A 1 196 ? 8.989 21.621 13.132 1 94.86 196 LEU A C 1
ATOM 1489 O O . LEU A 1 196 ? 8.516 20.665 12.513 1 94.86 196 LEU A O 1
ATOM 1493 N N . VAL A 1 197 ? 9.927 21.538 13.983 1 96.23 197 VAL A N 1
ATOM 1494 C CA . VAL A 1 197 ? 10.384 20.261 14.521 1 96.23 197 VAL A CA 1
ATOM 1495 C C . VAL A 1 197 ? 9.877 20.092 15.952 1 96.23 197 VAL A C 1
ATOM 1497 O O . VAL A 1 197 ? 10.151 20.927 16.817 1 96.23 197 VAL A O 1
ATOM 1500 N N . PHE A 1 198 ? 9.184 18.999 16.158 1 96.49 198 PHE A N 1
ATOM 1501 C CA . PHE A 1 198 ? 8.568 18.816 17.467 1 96.49 198 PHE A CA 1
ATOM 1502 C C . PHE A 1 198 ? 9.124 17.577 18.159 1 96.49 198 PHE A C 1
ATOM 1504 O O . PHE A 1 198 ? 9.334 16.544 17.52 1 96.49 198 PHE A O 1
ATOM 1511 N N . PRO A 1 199 ? 9.305 17.725 19.461 1 97.18 199 PRO A N 1
ATOM 1512 C CA . PRO A 1 199 ? 9.519 16.495 20.227 1 97.18 199 PRO A CA 1
ATOM 1513 C C . PRO A 1 199 ? 8.248 15.663 20.376 1 97.18 199 PRO A C 1
ATOM 1515 O O . PRO A 1 199 ? 7.156 16.218 20.522 1 97.18 199 PRO A O 1
ATOM 1518 N N . LEU A 1 200 ? 8.392 14.395 20.316 1 98.25 200 LEU A N 1
ATOM 1519 C CA . LEU A 1 200 ? 7.281 13.51 20.649 1 98.25 200 LEU A CA 1
ATOM 1520 C C . LEU A 1 200 ? 6.965 13.571 22.139 1 98.25 200 LEU A C 1
ATOM 1522 O O . LEU A 1 200 ? 7.875 13.605 22.97 1 98.25 200 LEU A O 1
ATOM 1526 N N . ALA A 1 201 ? 5.737 13.637 22.453 1 98.11 201 ALA A N 1
ATOM 1527 C CA . ALA A 1 201 ? 5.312 13.758 23.845 1 98.11 201 ALA A CA 1
ATOM 1528 C C . ALA A 1 201 ? 5.044 12.387 24.458 1 98.11 201 ALA A C 1
ATOM 1530 O O . ALA A 1 201 ? 4.759 11.424 23.741 1 98.11 201 ALA A O 1
ATOM 1531 N N . ASN A 1 202 ? 5.145 12.39 25.77 1 97.32 202 ASN A N 1
ATOM 1532 C CA . ASN A 1 202 ? 4.67 11.216 26.495 1 97.32 202 ASN A CA 1
ATOM 1533 C C . ASN A 1 202 ? 3.161 11.042 26.353 1 97.32 202 ASN A C 1
ATOM 1535 O O . ASN A 1 202 ? 2.397 11.975 26.608 1 97.32 202 ASN A O 1
ATOM 1539 N N . HIS A 1 203 ? 2.795 9.911 25.99 1 97.52 203 HIS A N 1
ATOM 1540 C CA . HIS A 1 203 ? 1.393 9.653 25.684 1 97.52 203 HIS A CA 1
ATOM 1541 C C . HIS A 1 203 ? 0.507 9.913 26.897 1 97.52 203 HIS A C 1
ATOM 1543 O O . HIS A 1 203 ? -0.555 10.528 26.775 1 97.52 203 HIS A O 1
ATOM 1549 N N . SER A 1 204 ? 0.918 9.488 28.042 1 97.51 204 SER A N 1
ATOM 1550 C CA . SER A 1 204 ? 0.129 9.646 29.259 1 97.51 204 SER A CA 1
ATOM 1551 C C . SER A 1 204 ? -0.022 11.116 29.634 1 97.51 204 SER A C 1
ATOM 1553 O O . SER A 1 204 ? -1.078 11.535 30.112 1 97.51 204 SER A O 1
ATOM 1555 N N . ASP A 1 205 ? 1.026 11.903 29.474 1 97.47 205 ASP A N 1
ATOM 1556 C CA . ASP A 1 205 ? 0.963 13.332 29.765 1 97.47 205 ASP A CA 1
ATOM 1557 C C . ASP A 1 205 ? -0.03 14.036 28.843 1 97.47 205 ASP A C 1
ATOM 1559 O O . ASP A 1 205 ? -0.819 14.87 29.292 1 97.47 205 ASP A O 1
ATOM 1563 N N . CYS A 1 206 ? 0.072 13.678 27.608 1 97.59 206 CYS A N 1
ATOM 1564 C CA . CYS A 1 206 ? -0.843 14.244 26.622 1 97.59 206 CYS A CA 1
ATOM 1565 C C . CYS A 1 206 ? -2.287 13.879 26.945 1 97.59 206 CYS A C 1
ATOM 1567 O O . CYS A 1 206 ? -3.164 14.744 26.947 1 97.59 206 CYS A O 1
ATOM 1569 N N . LYS A 1 207 ? -2.538 12.661 27.17 1 97.07 207 LYS A N 1
ATOM 1570 C CA . LYS A 1 207 ? -3.876 12.201 27.531 1 97.07 207 LYS A CA 1
ATOM 1571 C C . LYS A 1 207 ? -4.413 12.966 28.737 1 97.07 207 LYS A C 1
ATOM 1573 O O . LYS A 1 207 ? -5.566 13.403 28.738 1 97.07 207 LYS A O 1
ATOM 1578 N N . ALA A 1 208 ? -3.634 13.157 29.73 1 96.72 208 ALA A N 1
ATOM 1579 C CA . ALA A 1 208 ? -4.033 13.837 30.96 1 96.72 208 ALA A CA 1
ATOM 1580 C C . ALA A 1 208 ? -4.39 15.296 30.69 1 96.72 208 ALA A C 1
ATOM 1582 O O . ALA A 1 208 ? -5.288 15.85 31.328 1 96.72 208 ALA A O 1
ATOM 1583 N N . GLU A 1 209 ? -3.705 15.856 29.772 1 95.29 209 GLU A N 1
ATOM 1584 C CA . GLU A 1 209 ? -3.947 17.258 29.443 1 95.29 209 GLU A CA 1
ATOM 1585 C C . GLU A 1 209 ? -5.373 17.469 28.943 1 95.29 209 GLU A C 1
ATOM 1587 O O . GLU A 1 209 ? -5.991 18.497 29.228 1 95.29 209 GLU A O 1
ATOM 1592 N N . TYR A 1 210 ? -5.87 16.468 28.222 1 95.17 210 TYR A N 1
ATOM 1593 C CA . TYR A 1 210 ? -7.117 16.696 27.503 1 95.17 210 TYR A CA 1
ATOM 1594 C C . TYR A 1 210 ? -8.264 15.92 28.139 1 95.17 210 TYR A C 1
ATOM 1596 O O . TYR A 1 210 ? -9.427 16.105 27.773 1 95.17 210 TYR A O 1
ATOM 1604 N N . GLU A 1 211 ? -8.083 15.027 29.054 1 91.78 211 GLU A N 1
ATOM 1605 C CA . GLU A 1 211 ? -9.047 14.063 29.576 1 91.78 211 GLU A CA 1
ATOM 1606 C C . GLU A 1 211 ? -10.253 14.768 30.191 1 91.78 211 GLU A C 1
ATOM 1608 O O . GLU A 1 211 ? -11.367 14.24 30.165 1 91.78 211 GLU A O 1
ATOM 1613 N N . HIS A 1 212 ? -10.25 16.022 30.658 1 88.39 212 HIS A N 1
ATOM 1614 C CA . HIS A 1 212 ? -11.361 16.627 31.384 1 88.39 212 HIS A CA 1
ATOM 1615 C C . HIS A 1 212 ? -11.975 17.777 30.593 1 88.39 212 HIS A C 1
ATOM 1617 O O . HIS A 1 212 ? -12.776 18.547 31.128 1 88.39 212 HIS A O 1
ATOM 1623 N N . ASP A 1 213 ? -11.686 17.91 29.387 1 90.32 213 ASP A N 1
ATOM 1624 C CA . ASP A 1 213 ? -12.234 18.968 28.543 1 90.32 213 ASP A CA 1
ATOM 1625 C C . ASP A 1 213 ? -12.984 18.385 27.348 1 90.32 213 ASP A C 1
ATOM 1627 O O . ASP A 1 213 ? -12.367 17.871 26.412 1 90.32 213 ASP A O 1
ATOM 1631 N N . PRO A 1 214 ? -14.273 18.455 27.336 1 87 214 PRO A N 1
ATOM 1632 C CA . PRO A 1 214 ? -15.076 17.852 26.269 1 87 214 PRO A CA 1
ATOM 1633 C C . PRO A 1 214 ? -14.885 18.548 24.923 1 87 214 PRO A C 1
ATOM 1635 O O . PRO A 1 214 ? -15.33 18.037 23.891 1 87 214 PRO A O 1
ATOM 1638 N N . PHE A 1 215 ? -14.218 19.647 24.915 1 88.31 215 PHE A N 1
ATOM 1639 C CA . PHE A 1 215 ? -14.007 20.409 23.69 1 88.31 215 PHE A CA 1
ATOM 1640 C C . PHE A 1 215 ? -12.625 20.131 23.11 1 88.31 215 PHE A C 1
ATOM 1642 O O . PHE A 1 215 ? -12.175 20.831 22.201 1 88.31 215 PHE A O 1
ATOM 1649 N N . THR A 1 216 ? -11.953 19.135 23.678 1 93.2 216 THR A N 1
ATOM 1650 C CA . THR A 1 216 ? -10.648 18.686 23.206 1 93.2 216 THR A CA 1
ATOM 1651 C C . THR A 1 216 ? -10.678 17.198 22.867 1 93.2 216 THR A C 1
ATOM 1653 O O . THR A 1 216 ? -11.671 16.517 23.127 1 93.2 216 THR A O 1
ATOM 1656 N N . PRO A 1 217 ? -9.621 16.684 22.23 1 94.27 217 PRO A N 1
ATOM 1657 C CA . PRO A 1 217 ? -9.641 15.28 21.812 1 94.27 217 PRO A CA 1
ATOM 1658 C C . PRO A 1 217 ? -9.622 14.312 22.993 1 94.27 217 PRO A C 1
ATOM 1660 O O . PRO A 1 217 ? -8.979 14.586 24.01 1 94.27 217 PRO A O 1
ATOM 1663 N N . ALA A 1 218 ? -10.381 13.211 22.829 1 94.32 218 ALA A N 1
ATOM 1664 C CA . ALA A 1 218 ? -10.15 12.043 23.675 1 94.32 218 ALA A CA 1
ATOM 1665 C C . ALA A 1 218 ? -8.976 11.216 23.159 1 94.32 218 ALA A C 1
ATOM 1667 O O . ALA A 1 218 ? -9.144 10.369 22.278 1 94.32 218 ALA A O 1
ATOM 1668 N N . VAL A 1 219 ? -7.805 11.432 23.719 1 96.56 219 VAL A N 1
ATOM 1669 C CA . VAL A 1 219 ? -6.574 10.834 23.213 1 96.56 219 VAL A CA 1
ATOM 1670 C C . VAL A 1 219 ? -6.562 9.338 23.521 1 96.56 219 VAL A C 1
ATOM 1672 O O . VAL A 1 219 ? -6.554 8.938 24.688 1 96.56 219 VAL A O 1
ATOM 1675 N N . ASP A 1 220 ? -6.62 8.518 22.558 1 95.88 220 ASP A N 1
ATOM 1676 C CA . ASP A 1 220 ? -6.586 7.068 22.721 1 95.88 220 ASP A CA 1
ATOM 1677 C C . ASP A 1 220 ? -5.33 6.474 22.088 1 95.88 220 ASP A C 1
ATOM 1679 O O . ASP A 1 220 ? -4.364 7.192 21.82 1 95.88 220 ASP A O 1
ATOM 1683 N N . GLU A 1 221 ? -5.27 5.123 21.908 1 96.07 221 GLU A N 1
ATOM 1684 C CA . GLU A 1 221 ? -4.058 4.432 21.475 1 96.07 221 GLU A CA 1
ATOM 1685 C C . GLU A 1 221 ? -3.809 4.637 19.984 1 96.07 221 GLU A C 1
ATOM 1687 O O . GLU A 1 221 ? -2.72 4.344 19.485 1 96.07 221 GLU A O 1
ATOM 1692 N N . ASN A 1 222 ? -4.805 5.088 19.259 1 97.43 222 ASN A N 1
ATOM 1693 C CA . ASN A 1 222 ? -4.668 5.333 17.827 1 97.43 222 ASN A CA 1
ATOM 1694 C C . ASN A 1 222 ? -4.213 6.761 17.544 1 97.43 222 ASN A C 1
ATOM 1696 O O . ASN A 1 222 ? -4.241 7.21 16.396 1 97.43 222 ASN A O 1
ATOM 1700 N N . MET A 1 223 ? -3.827 7.451 18.599 1 97.87 223 MET A N 1
ATOM 1701 C CA . MET A 1 223 ? -3.329 8.823 18.542 1 97.87 223 MET A CA 1
ATOM 1702 C C . MET A 1 223 ? -1.977 8.941 19.238 1 97.87 223 MET A C 1
ATOM 1704 O O . MET A 1 223 ? -1.605 8.073 20.031 1 97.87 223 MET A O 1
ATOM 1708 N N . PHE A 1 224 ? -1.216 9.954 18.876 1 98.49 224 PHE A N 1
ATOM 1709 C CA . PHE A 1 224 ? -0.039 10.377 19.626 1 98.49 224 PHE A CA 1
ATOM 1710 C C . PHE A 1 224 ? 0.116 11.892 19.582 1 98.49 224 PHE A C 1
ATOM 1712 O O . PHE A 1 224 ? -0.631 12.578 18.882 1 98.49 224 PHE A O 1
ATOM 1719 N N . CYS A 1 225 ? 1.048 12.396 20.363 1 98.59 225 CYS A N 1
ATOM 1720 C CA . CYS A 1 225 ? 1.113 13.843 20.536 1 98.59 225 CYS A CA 1
ATOM 1721 C C . CYS A 1 225 ? 2.539 14.35 20.353 1 98.59 225 CYS A C 1
ATOM 1723 O O . CYS A 1 225 ? 3.498 13.602 20.549 1 98.59 225 CYS A O 1
ATOM 1725 N N . THR A 1 226 ? 2.621 15.547 19.96 1 98.24 226 THR A N 1
ATOM 1726 C CA . THR A 1 226 ? 3.87 16.298 20.026 1 98.24 226 THR A CA 1
ATOM 1727 C C . THR A 1 226 ? 3.755 17.452 21.018 1 98.24 226 THR A C 1
ATOM 1729 O O . THR A 1 226 ? 2.662 17.976 21.245 1 98.24 226 THR A O 1
ATOM 1732 N N . GLY A 1 227 ? 4.859 17.797 21.59 1 96.71 227 GLY A N 1
ATOM 1733 C CA . GLY A 1 227 ? 4.925 18.953 22.469 1 96.71 227 GLY A CA 1
ATOM 1734 C C . GLY A 1 227 ? 5.401 20.21 21.766 1 96.71 227 GLY A C 1
ATOM 1735 O O . GLY A 1 227 ? 5.856 20.154 20.622 1 96.71 227 GLY A O 1
ATOM 1736 N N . ALA A 1 228 ? 5.288 21.325 22.453 1 93.04 228 ALA A N 1
ATOM 1737 C CA . ALA A 1 228 ? 5.806 22.591 21.94 1 93.04 228 ALA A CA 1
ATOM 1738 C C . ALA A 1 228 ? 7.33 22.567 21.858 1 93.04 228 ALA A C 1
ATOM 1740 O O . ALA A 1 228 ? 7.982 21.774 22.541 1 93.04 228 ALA A O 1
ATOM 1741 N N . THR A 1 229 ? 7.849 23.411 20.977 1 91.4 229 THR A N 1
ATOM 1742 C CA . THR A 1 229 ? 9.299 23.551 20.905 1 91.4 229 THR A CA 1
ATOM 1743 C C . THR A 1 229 ? 9.838 24.242 22.155 1 91.4 229 THR A C 1
ATOM 1745 O O . THR A 1 229 ? 9.065 24.694 23.002 1 91.4 229 THR A O 1
ATOM 1748 N N . GLN A 1 230 ? 11.156 24.363 22.224 1 86.5 230 GLN A N 1
ATOM 1749 C CA . GLN A 1 230 ? 11.788 25.046 23.348 1 86.5 230 GLN A CA 1
ATOM 1750 C C . GLN A 1 230 ? 11.399 26.521 23.384 1 86.5 230 GLN A C 1
ATOM 1752 O O . GLN A 1 230 ? 11.503 27.17 24.427 1 86.5 230 GLN A O 1
ATOM 1757 N N . PHE A 1 231 ? 10.915 27.05 22.274 1 86.4 231 PHE A N 1
ATOM 1758 C CA . PHE A 1 231 ? 10.503 28.446 22.187 1 86.4 231 PHE A CA 1
ATOM 1759 C C . PHE A 1 231 ? 8.987 28.569 22.282 1 86.4 231 PHE A C 1
ATOM 1761 O O . PHE A 1 231 ? 8.415 29.585 21.881 1 86.4 231 PHE A O 1
ATOM 1768 N N . GLN A 1 232 ? 8.336 27.475 22.565 1 87.03 232 GLN A N 1
ATOM 1769 C CA . GLN A 1 232 ? 6.902 27.405 22.825 1 87.03 232 GLN A CA 1
ATOM 1770 C C . GLN A 1 232 ? 6.102 27.544 21.533 1 87.03 232 GLN A C 1
ATOM 1772 O O . GLN A 1 232 ? 4.944 27.966 21.556 1 87.03 232 GLN A O 1
ATOM 1777 N N . GLU A 1 233 ? 6.826 27.224 20.448 1 90.76 233 GLU A N 1
ATOM 1778 C CA . GLU A 1 233 ? 6.142 27.193 19.159 1 90.76 233 GLU A CA 1
ATOM 1779 C C . GLU A 1 233 ? 5.308 25.924 19.007 1 90.76 233 GLU A C 1
ATOM 1781 O O . GLU A 1 233 ? 5.706 24.854 19.473 1 90.76 233 GLU A O 1
ATOM 1786 N N . ASN A 1 234 ? 4.183 26.086 18.325 1 94.09 234 ASN A N 1
ATOM 1787 C CA . ASN A 1 234 ? 3.29 24.956 18.092 1 94.09 234 ASN A CA 1
ATOM 1788 C C . ASN A 1 234 ? 2.475 25.14 16.815 1 94.09 234 ASN A C 1
ATOM 1790 O O . ASN A 1 234 ? 2.515 26.205 16.196 1 94.09 234 ASN A O 1
ATOM 1794 N N . VAL A 1 235 ? 1.831 24.033 16.406 1 95.17 235 VAL A N 1
ATOM 1795 C CA . VAL A 1 235 ? 0.912 24.117 15.275 1 95.17 235 VAL A CA 1
ATOM 1796 C C . VAL A 1 235 ? -0.314 24.939 15.665 1 95.17 235 VAL A C 1
ATOM 1798 O O . VAL A 1 235 ? -0.604 25.107 16.852 1 95.17 235 VAL A O 1
ATOM 1801 N N . CYS A 1 236 ? -1.022 25.485 14.661 1 93.44 236 CYS A N 1
ATOM 1802 C CA . CYS A 1 236 ? -2.212 26.295 14.892 1 93.44 236 CYS A CA 1
ATOM 1803 C C . CYS A 1 236 ? -3.217 26.123 13.759 1 93.44 236 CYS A C 1
ATOM 1805 O O . CYS A 1 236 ? -3.015 25.3 12.864 1 93.44 236 CYS A O 1
ATOM 1807 N N . PHE A 1 237 ? -4.324 26.857 13.845 1 91.29 237 PHE A N 1
ATOM 1808 C CA . PHE A 1 237 ? -5.42 26.746 12.89 1 91.29 237 PHE A CA 1
ATOM 1809 C C . PHE A 1 237 ? -4.894 26.754 11.459 1 91.29 237 PHE A C 1
ATOM 1811 O O . PHE A 1 237 ? -4.079 27.606 11.096 1 91.29 237 PHE A O 1
ATOM 1818 N N . GLY A 1 238 ? -5.324 25.757 10.682 1 91.82 238 GLY A N 1
ATOM 1819 C CA . GLY A 1 238 ? -4.924 25.697 9.285 1 91.82 238 GLY A CA 1
ATOM 1820 C C . GLY A 1 238 ? -3.861 24.649 9.013 1 91.82 238 GLY A C 1
ATOM 1821 O O . GLY A 1 238 ? -3.593 24.314 7.857 1 91.82 238 GLY A O 1
ATOM 1822 N N . ASP A 1 239 ? -3.293 24.123 10.082 1 94.97 239 ASP A N 1
ATOM 1823 C CA . ASP A 1 239 ? -2.232 23.135 9.913 1 94.97 239 ASP A CA 1
ATOM 1824 C C . ASP A 1 239 ? -2.802 21.719 9.872 1 94.97 239 ASP A C 1
ATOM 1826 O O . ASP A 1 239 ? -2.113 20.778 9.473 1 94.97 239 ASP A O 1
ATOM 1830 N N . ALA A 1 240 ? -4.058 21.507 10.276 1 96.76 240 ALA A N 1
ATOM 1831 C CA . ALA A 1 240 ? -4.657 20.177 10.358 1 96.76 240 ALA A CA 1
ATOM 1832 C C . ALA A 1 240 ? -4.551 19.445 9.023 1 96.76 240 ALA A C 1
ATOM 1834 O O . ALA A 1 240 ? -4.735 20.046 7.962 1 96.76 240 ALA A O 1
ATOM 1835 N N . GLY A 1 241 ? -4.284 18.155 9.119 1 98.42 241 GLY A N 1
ATOM 1836 C CA . GLY A 1 241 ? -4.155 17.331 7.928 1 98.42 241 GLY A CA 1
ATOM 1837 C C . GLY A 1 241 ? -2.719 17.165 7.47 1 98.42 241 GLY A C 1
ATOM 1838 O O . GLY A 1 241 ? -2.417 16.286 6.66 1 98.42 241 GLY A O 1
ATOM 1839 N N . GLY A 1 242 ? -1.846 18.012 7.991 1 98.32 242 GLY A N 1
ATOM 1840 C CA . GLY A 1 242 ? -0.435 17.869 7.67 1 98.32 242 GLY A CA 1
ATOM 1841 C C . GLY A 1 242 ? 0.176 16.593 8.219 1 98.32 242 GLY A C 1
ATOM 1842 O O . GLY A 1 242 ? -0.178 16.151 9.314 1 98.32 242 GLY A O 1
ATOM 1843 N N . ALA A 1 243 ? 1.117 16.069 7.493 1 98.85 243 ALA A N 1
ATOM 1844 C CA . ALA A 1 243 ? 1.811 14.865 7.943 1 98.85 243 ALA A CA 1
ATOM 1845 C C . ALA A 1 243 ? 2.97 15.215 8.872 1 98.85 243 ALA A C 1
ATOM 1847 O O . ALA A 1 243 ? 3.733 16.144 8.599 1 98.85 243 ALA A O 1
ATOM 1848 N N . LEU A 1 244 ? 3.03 14.549 9.961 1 98.84 244 LEU A N 1
ATOM 1849 C CA . LEU A 1 244 ? 4.279 14.537 10.714 1 98.84 244 LEU A CA 1
ATOM 1850 C C . LEU A 1 244 ? 5.263 13.535 10.119 1 98.84 244 LEU A C 1
ATOM 1852 O O . LEU A 1 244 ? 5.078 12.323 10.254 1 98.84 244 LEU A O 1
ATOM 1856 N N . ALA A 1 245 ? 6.234 14.063 9.472 1 98.75 245 ALA A N 1
ATOM 1857 C CA . ALA A 1 245 ? 7.278 13.235 8.874 1 98.75 245 ALA A CA 1
ATOM 1858 C C . ALA A 1 245 ? 8.378 12.925 9.886 1 98.75 245 ALA A C 1
ATOM 1860 O O . ALA A 1 245 ? 8.798 13.802 10.645 1 98.75 245 ALA A O 1
ATOM 1861 N N . VAL A 1 246 ? 8.839 11.709 9.89 1 98.58 246 VAL A N 1
ATOM 1862 C CA . VAL A 1 246 ? 9.917 11.326 10.796 1 98.58 246 VAL A CA 1
ATOM 1863 C C . VAL A 1 246 ? 11.016 10.606 10.017 1 98.58 246 VAL A C 1
ATOM 1865 O O . VAL A 1 246 ? 10.78 10.112 8.912 1 98.58 246 VAL A O 1
ATOM 1868 N N . LEU A 1 247 ? 12.147 10.672 10.561 1 97.55 247 LEU A N 1
ATOM 1869 C CA . LEU A 1 247 ? 13.285 9.886 10.098 1 97.55 247 LEU A CA 1
ATOM 1870 C C . LEU A 1 247 ? 13.428 8.604 10.913 1 97.55 247 LEU A C 1
ATOM 1872 O O . LEU A 1 247 ? 13.522 8.652 12.141 1 97.55 247 LEU A O 1
ATOM 1876 N N . ASP A 1 248 ? 13.357 7.505 10.239 1 97.09 248 ASP A N 1
ATOM 1877 C CA . ASP A 1 248 ? 13.54 6.236 10.937 1 97.09 248 ASP A CA 1
ATOM 1878 C C . ASP A 1 248 ? 14.967 6.098 11.463 1 97.09 248 ASP A C 1
ATOM 1880 O O . ASP A 1 248 ? 15.929 6.215 10.701 1 97.09 248 ASP A O 1
ATOM 1884 N N . SER A 1 249 ? 15.133 5.804 12.692 1 95.26 249 SER A N 1
ATOM 1885 C CA . SER A 1 249 ? 16.442 5.789 13.336 1 95.26 249 SER A CA 1
ATOM 1886 C C . SER A 1 249 ? 17.294 4.629 12.833 1 95.26 249 SER A C 1
ATOM 1888 O O . SER A 1 249 ? 18.524 4.694 12.869 1 95.26 249 SER A O 1
ATOM 1890 N N . GLU A 1 250 ? 16.706 3.612 12.319 1 93.74 250 GLU A N 1
ATOM 1891 C CA . GLU A 1 250 ? 17.436 2.415 11.912 1 93.74 250 GLU A CA 1
ATOM 1892 C C . GLU A 1 250 ? 17.728 2.43 10.414 1 93.74 250 GLU A C 1
ATOM 1894 O O . GLU A 1 250 ? 18.847 2.129 9.992 1 93.74 250 GLU A O 1
ATOM 1899 N N . THR A 1 251 ? 16.786 2.815 9.646 1 92.89 251 THR A N 1
ATOM 1900 C CA . THR A 1 251 ? 16.92 2.646 8.203 1 92.89 251 THR A CA 1
ATOM 1901 C C . THR A 1 251 ? 17.221 3.981 7.528 1 92.89 251 THR A C 1
ATOM 1903 O O . THR A 1 251 ? 17.664 4.016 6.378 1 92.89 251 THR A O 1
ATOM 1906 N N . GLY A 1 252 ? 16.892 5.063 8.19 1 94.1 252 GLY A N 1
ATOM 1907 C CA . GLY A 1 252 ? 17.047 6.372 7.576 1 94.1 252 GLY A CA 1
ATOM 1908 C C . GLY A 1 252 ? 15.915 6.725 6.629 1 94.1 252 GLY A C 1
ATOM 1909 O O . GLY A 1 252 ? 15.979 7.735 5.925 1 94.1 252 GLY A O 1
ATOM 1910 N N . ASP A 1 253 ? 14.888 5.951 6.641 1 96.32 253 ASP A N 1
ATOM 1911 C CA . ASP A 1 253 ? 13.725 6.215 5.799 1 96.32 253 ASP A CA 1
ATOM 1912 C C . ASP A 1 253 ? 12.886 7.358 6.365 1 96.32 253 ASP A C 1
ATOM 1914 O O . ASP A 1 253 ? 12.827 7.549 7.581 1 96.32 253 ASP A O 1
ATOM 1918 N N . VAL A 1 254 ? 12.302 8.11 5.482 1 98.51 254 VAL A N 1
ATOM 1919 C CA . VAL A 1 254 ? 11.336 9.139 5.854 1 98.51 254 VAL A CA 1
ATOM 1920 C C . VAL A 1 254 ? 9.918 8.626 5.618 1 98.51 254 VAL A C 1
ATOM 1922 O O . VAL A 1 254 ? 9.614 8.093 4.548 1 98.51 254 VAL A O 1
ATOM 1925 N N . TYR A 1 255 ? 9.095 8.713 6.556 1 98.79 255 TYR A N 1
ATOM 1926 C CA . TYR A 1 255 ? 7.71 8.294 6.371 1 98.79 255 TYR A CA 1
ATOM 1927 C C . TYR A 1 255 ? 6.766 9.141 7.216 1 98.79 255 TYR A C 1
ATOM 1929 O O . TYR A 1 255 ? 7.204 9.853 8.123 1 98.79 255 TYR A O 1
ATOM 1937 N N . ALA A 1 256 ? 5.53 9.173 6.868 1 98.87 256 ALA A N 1
ATOM 1938 C CA . ALA A 1 256 ? 4.49 9.877 7.613 1 98.87 256 ALA A CA 1
ATOM 1939 C C . ALA A 1 256 ? 4.055 9.077 8.837 1 98.87 256 ALA A C 1
ATOM 1941 O O . ALA A 1 256 ? 3.324 8.091 8.714 1 98.87 256 ALA A O 1
ATOM 1942 N N . ALA A 1 257 ? 4.371 9.558 9.967 1 98.78 257 ALA A N 1
ATOM 1943 C CA . ALA A 1 257 ? 4.027 8.847 11.195 1 98.78 257 ALA A CA 1
ATOM 1944 C C . ALA A 1 257 ? 2.62 9.209 11.663 1 98.78 257 ALA A C 1
ATOM 1946 O O . ALA A 1 257 ? 1.945 8.4 12.303 1 98.78 257 ALA A O 1
ATOM 1947 N N . GLY A 1 258 ? 2.258 10.414 11.312 1 98.86 258 GLY A N 1
ATOM 1948 C CA . GLY A 1 258 ? 0.966 10.884 11.786 1 98.86 258 GLY A CA 1
ATOM 1949 C C . GLY A 1 258 ? 0.35 11.942 10.891 1 98.86 258 GLY A C 1
ATOM 1950 O O . GLY A 1 258 ? 1.052 12.585 10.108 1 98.86 258 GLY A O 1
ATOM 1951 N N . ILE A 1 259 ? -0.913 12.075 11.022 1 98.92 259 ILE A N 1
ATOM 1952 C CA . ILE A 1 259 ? -1.671 13.165 10.418 1 98.92 259 ILE A CA 1
ATOM 1953 C C . ILE A 1 259 ? -2.242 14.065 11.513 1 98.92 259 ILE A C 1
ATOM 1955 O O . ILE A 1 259 ? -2.932 13.59 12.418 1 98.92 259 ILE A O 1
ATOM 1959 N N . LEU A 1 260 ? -1.954 15.339 11.439 1 98.74 260 LEU A N 1
ATOM 1960 C CA . LEU A 1 260 ? -2.375 16.289 12.463 1 98.74 260 LEU A CA 1
ATOM 1961 C C . LEU A 1 260 ? -3.894 16.416 12.494 1 98.74 260 LEU A C 1
ATOM 1963 O O . LEU A 1 260 ? -4.512 16.778 11.491 1 98.74 260 LEU A O 1
ATOM 1967 N N . SER A 1 261 ? -4.46 16.118 13.63 1 97.88 261 SER A N 1
ATOM 1968 C CA . SER A 1 261 ? -5.904 16.216 13.814 1 97.88 261 SER A CA 1
ATOM 1969 C C . SER A 1 261 ? -6.274 17.436 14.651 1 97.88 261 SER A C 1
ATOM 1971 O O . SER A 1 261 ? -7.128 18.231 14.255 1 97.88 261 SER A O 1
ATOM 1973 N N . TYR A 1 262 ? -5.589 17.657 15.771 1 96.73 262 TYR A N 1
ATOM 1974 C CA . TYR A 1 262 ? -5.856 18.781 16.663 1 96.73 262 TYR A CA 1
ATOM 1975 C C . TYR A 1 262 ? -4.786 19.856 16.52 1 96.73 262 TYR A C 1
ATOM 1977 O O . TYR A 1 262 ? -3.715 19.759 17.124 1 96.73 262 TYR A O 1
ATOM 1985 N N . ASP A 1 263 ? -5.114 20.9 15.855 1 94.25 263 ASP A N 1
ATOM 1986 C CA . ASP A 1 263 ? -4.179 21.983 15.568 1 94.25 263 ASP A CA 1
ATOM 1987 C C . ASP A 1 263 ? -4.517 23.231 16.38 1 94.25 263 ASP A C 1
ATOM 1989 O O . ASP A 1 263 ? -4.137 24.343 16.007 1 94.25 263 ASP A O 1
ATOM 1993 N N . LYS A 1 264 ? -5.153 23.095 17.542 1 92.01 264 LYS A N 1
ATOM 1994 C CA . LYS A 1 264 ? -5.657 24.254 18.274 1 92.01 264 LYS A CA 1
ATOM 1995 C C . LYS A 1 264 ? -4.721 24.629 19.42 1 92.01 264 LYS A C 1
ATOM 1997 O O . LYS A 1 264 ? -4.977 25.591 20.147 1 92.01 264 LYS A O 1
ATOM 2002 N N . PRO A 1 265 ? -3.643 23.903 19.632 1 92.78 265 PRO A N 1
ATOM 2003 C CA . PRO A 1 265 ? -2.78 24.328 20.737 1 92.78 265 PRO A CA 1
ATOM 2004 C C . PRO A 1 265 ? -2.288 25.765 20.582 1 92.78 265 PRO A C 1
ATOM 2006 O O . PRO A 1 265 ? -2.35 26.549 21.533 1 92.78 265 PRO A O 1
ATOM 2009 N N . CYS A 1 266 ? -1.876 26.092 19.345 1 90.96 266 CYS A N 1
ATOM 2010 C CA . CYS A 1 266 ? -1.315 27.425 19.155 1 90.96 266 CYS A CA 1
ATOM 2011 C C . CYS A 1 266 ? -0.44 27.823 20.338 1 90.96 266 CYS A C 1
ATOM 2013 O O . CYS A 1 266 ? 0.527 27.131 20.66 1 90.96 266 CYS A O 1
ATOM 2015 N N . ASN A 1 267 ? -0.821 28.77 21.162 1 84.56 267 ASN A N 1
ATOM 2016 C CA . ASN A 1 267 ? -0.127 29.108 22.4 1 84.56 267 ASN A CA 1
ATOM 2017 C C . ASN A 1 267 ? -0.983 28.801 23.625 1 84.56 267 ASN A C 1
ATOM 2019 O O . ASN A 1 267 ? -0.698 29.281 24.723 1 84.56 267 ASN A O 1
ATOM 2023 N N . ARG A 1 268 ? -1.939 27.96 23.467 1 86.68 268 ARG A N 1
ATOM 2024 C CA . ARG A 1 268 ? -2.922 27.753 24.526 1 86.68 268 ARG A CA 1
ATOM 2025 C C . ARG A 1 268 ? -2.719 26.402 25.205 1 86.68 268 ARG A C 1
ATOM 2027 O O . ARG A 1 268 ? -3.027 26.244 26.388 1 86.68 268 ARG A O 1
ATOM 2034 N N . HIS A 1 269 ? -2.391 25.368 24.391 1 91.12 269 HIS A N 1
ATOM 2035 C CA . HIS A 1 269 ? -2.18 24.022 24.911 1 91.12 269 HIS A CA 1
ATOM 2036 C C . HIS A 1 269 ? -0.771 23.526 24.603 1 91.12 269 HIS A C 1
ATOM 2038 O O . HIS A 1 269 ? -0.118 24.031 23.688 1 91.12 269 HIS A O 1
ATOM 2044 N N . LYS A 1 270 ? -0.434 22.586 25.301 1 93.5 270 LYS A N 1
ATOM 2045 C CA . LYS A 1 270 ? 0.948 22.123 25.208 1 93.5 270 LYS A CA 1
ATOM 2046 C C . LYS A 1 270 ? 1.127 21.154 24.043 1 93.5 270 LYS A C 1
ATOM 2048 O O . LYS A 1 270 ? 2.191 21.111 23.422 1 93.5 270 LYS A O 1
ATOM 2053 N N . TYR A 1 271 ? 0.053 20.386 23.825 1 97.57 271 TYR A N 1
ATOM 2054 C CA . TYR A 1 271 ? 0.268 19.246 22.941 1 97.57 271 TYR A CA 1
ATOM 2055 C C . TYR A 1 271 ? -0.591 19.359 21.687 1 97.57 271 TYR A C 1
ATOM 2057 O O . TYR A 1 271 ? -1.753 19.767 21.757 1 97.57 271 TYR A O 1
ATOM 2065 N N . ALA A 1 272 ? -0.018 19.081 20.579 1 97.7 272 ALA A N 1
ATOM 2066 C CA . ALA A 1 272 ? -0.771 18.784 19.363 1 97.7 272 ALA A CA 1
ATOM 2067 C C . ALA A 1 272 ? -1.076 17.293 19.258 1 97.7 272 ALA A C 1
ATOM 2069 O O . ALA A 1 272 ? -0.328 16.461 19.776 1 97.7 272 ALA A O 1
ATOM 2070 N N . VAL A 1 273 ? -2.182 16.931 18.603 1 98.45 273 VAL A N 1
ATOM 2071 C CA . VAL A 1 273 ? -2.607 15.536 18.557 1 98.45 273 VAL A CA 1
ATOM 2072 C C . VAL A 1 273 ? -2.652 15.057 17.108 1 98.45 273 VAL A C 1
ATOM 2074 O O . VAL A 1 273 ? -3.186 15.747 16.236 1 98.45 273 VAL A O 1
ATOM 2077 N N . TYR A 1 274 ? -2.118 13.883 16.898 1 98.72 274 TYR A N 1
ATOM 2078 C CA . TYR A 1 274 ? -2.007 13.276 15.576 1 98.72 274 TYR A CA 1
ATOM 2079 C C . TYR A 1 274 ? -2.705 11.922 15.538 1 98.72 274 TYR A C 1
ATOM 2081 O O . TYR A 1 274 ? -2.635 11.153 16.499 1 98.72 274 TYR A O 1
ATOM 2089 N N . MET A 1 275 ? -3.378 11.619 14.405 1 98.75 275 MET A N 1
ATOM 2090 C CA . MET A 1 275 ? -3.755 10.232 14.145 1 98.75 275 MET A CA 1
ATOM 2091 C C . MET A 1 275 ? -2.526 9.381 13.844 1 98.75 275 MET A C 1
ATOM 2093 O O . MET A 1 275 ? -1.703 9.748 13.003 1 98.75 275 MET A O 1
ATOM 2097 N N . ARG A 1 276 ? -2.389 8.322 14.521 1 98.71 276 ARG A N 1
ATOM 2098 C CA . ARG A 1 276 ? -1.29 7.385 14.31 1 98.71 276 ARG A CA 1
ATOM 2099 C C . ARG A 1 276 ? -1.483 6.595 13.02 1 98.71 276 ARG A C 1
ATOM 2101 O O . ARG A 1 276 ? -2.312 5.685 12.962 1 98.71 276 ARG A O 1
ATOM 2108 N N . VAL A 1 277 ? -0.669 6.828 12.03 1 98.8 277 VAL A N 1
ATOM 2109 C CA . VAL A 1 277 ? -0.911 6.274 10.702 1 98.8 277 VAL A CA 1
ATOM 2110 C C . VAL A 1 277 ? -0.812 4.751 10.751 1 98.8 277 VAL A C 1
ATOM 2112 O O . VAL A 1 277 ? -1.599 4.051 10.109 1 98.8 277 VAL A O 1
ATOM 2115 N N . SER A 1 278 ? 0.123 4.231 11.509 1 98.24 278 SER A N 1
ATOM 2116 C CA . SER A 1 278 ? 0.336 2.789 11.571 1 98.24 278 SER A CA 1
ATOM 2117 C C . SER A 1 278 ? -0.923 2.063 12.035 1 98.24 278 SER A C 1
ATOM 2119 O O . SER A 1 278 ? -1.152 0.909 11.667 1 98.24 278 SER A O 1
ATOM 2121 N N . SER A 1 279 ? -1.79 2.722 12.769 1 97.71 279 SER A N 1
ATOM 2122 C CA . SER A 1 279 ? -3.016 2.124 13.287 1 97.71 279 SER A CA 1
ATOM 2123 C C . SER A 1 279 ? -4.1 2.07 12.215 1 97.71 279 SER A C 1
ATOM 2125 O O . SER A 1 279 ? -5.098 1.364 12.37 1 97.71 279 SER A O 1
ATOM 2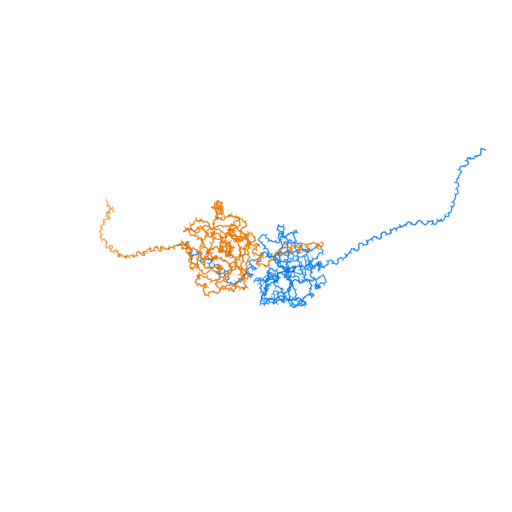127 N N . TYR A 1 280 ? -3.895 2.772 11.164 1 98.26 280 TYR A N 1
ATOM 2128 C CA . TYR A 1 280 ? -4.96 2.919 10.178 1 98.26 280 TYR A CA 1
ATOM 2129 C C . TYR A 1 280 ? -4.551 2.316 8.839 1 98.26 280 TYR A C 1
ATOM 2131 O O . TYR A 1 280 ? -5.28 2.432 7.851 1 98.26 280 TYR A O 1
ATOM 2139 N N . LEU A 1 281 ? -3.437 1.654 8.774 1 98.35 281 LEU A N 1
ATOM 2140 C CA . LEU A 1 281 ? -2.895 1.134 7.523 1 98.35 281 LEU A CA 1
ATOM 2141 C C . LEU A 1 281 ? -3.871 0.159 6.871 1 98.35 281 LEU A C 1
ATOM 2143 O O . LEU A 1 281 ? -4.096 0.217 5.66 1 98.35 281 LEU A O 1
ATOM 2147 N N . PRO A 1 282 ? -4.516 -0.796 7.611 1 97.36 282 PRO A N 1
ATOM 2148 C CA . PRO A 1 282 ? -5.441 -1.708 6.935 1 97.36 282 PRO A CA 1
ATOM 2149 C C . PRO A 1 282 ? -6.552 -0.973 6.188 1 97.36 282 PRO A C 1
ATOM 2151 O O . PRO A 1 282 ? -6.891 -1.342 5.06 1 97.36 282 PRO A O 1
ATOM 2154 N N . TRP A 1 283 ? -7.088 0.052 6.782 1 98.32 283 TRP A N 1
ATOM 2155 C CA . TRP A 1 283 ? -8.13 0.83 6.121 1 98.32 283 TRP A CA 1
ATOM 2156 C C . TRP A 1 283 ? -7.569 1.584 4.92 1 98.32 283 TRP A C 1
ATOM 2158 O O . TRP A 1 283 ? -8.163 1.573 3.839 1 98.32 283 TRP A O 1
ATOM 2168 N N . ILE A 1 284 ? -6.425 2.292 5.094 1 98.83 284 ILE A N 1
ATOM 2169 C CA . ILE A 1 284 ? -5.813 3.069 4.022 1 98.83 284 ILE A CA 1
ATOM 2170 C C . ILE A 1 284 ? -5.514 2.161 2.832 1 98.83 284 ILE A C 1
ATOM 2172 O O . ILE A 1 284 ? -5.853 2.488 1.692 1 98.83 284 ILE A O 1
ATOM 2176 N N . HIS A 1 285 ? -4.918 1.039 3.112 1 98.57 285 HIS A N 1
ATOM 2177 C CA . HIS A 1 285 ? -4.556 0.102 2.054 1 98.57 285 HIS A CA 1
ATOM 2178 C C . HIS A 1 285 ? -5.794 -0.418 1.33 1 98.57 285 HIS A C 1
ATOM 2180 O O . HIS A 1 285 ? -5.777 -0.592 0.109 1 98.57 285 HIS A O 1
ATOM 2186 N N . SER A 1 286 ? -6.857 -0.694 2.045 1 98.27 286 SER A N 1
ATOM 2187 C CA . SER A 1 286 ? -8.073 -1.194 1.413 1 98.27 286 SER A CA 1
ATOM 2188 C C . SER A 1 286 ? -8.644 -0.177 0.431 1 98.27 286 SER A C 1
ATOM 2190 O O . SER A 1 286 ? -9.101 -0.543 -0.654 1 98.27 286 SER A O 1
ATOM 2192 N N . VAL A 1 287 ? -8.575 1.073 0.813 1 98.4 287 VAL A N 1
ATOM 2193 C CA . VAL A 1 287 ? -9.114 2.13 -0.035 1 98.4 287 VAL A CA 1
ATOM 2194 C C . VAL A 1 287 ? -8.237 2.297 -1.274 1 98.4 287 VAL A C 1
ATOM 2196 O O . VAL A 1 287 ? -8.741 2.334 -2.399 1 98.4 287 VAL A O 1
ATOM 2199 N N . ILE A 1 288 ? -6.927 2.343 -1.05 1 98.04 288 ILE A N 1
ATOM 2200 C CA . ILE A 1 288 ? -5.999 2.579 -2.151 1 98.04 288 ILE A CA 1
ATOM 2201 C C . ILE A 1 288 ? -5.999 1.377 -3.093 1 98.04 288 ILE A C 1
ATOM 2203 O O . ILE A 1 288 ? -5.823 1.529 -4.304 1 98.04 288 ILE A O 1
ATOM 2207 N N . ARG A 1 289 ? -6.268 0.206 -2.532 1 97.7 289 ARG A N 1
ATOM 2208 C CA . ARG A 1 289 ? -6.341 -1.026 -3.311 1 97.7 289 ARG A CA 1
ATOM 2209 C C . ARG A 1 289 ? -7.572 -1.034 -4.21 1 97.7 289 ARG A C 1
ATOM 2211 O O . ARG A 1 289 ? -7.602 -1.733 -5.224 1 97.7 289 ARG A O 1
ATOM 2218 N N . GLY A 1 290 ? -8.613 -0.352 -3.891 1 97.56 290 GLY A N 1
ATOM 2219 C CA . GLY A 1 290 ? -9.832 -0.304 -4.682 1 97.56 290 GLY A CA 1
ATOM 2220 C C . GLY A 1 290 ? -10.922 -1.219 -4.156 1 97.56 290 GLY A C 1
ATOM 2221 O O . GLY A 1 290 ? -11.856 -1.562 -4.882 1 97.56 290 GLY A O 1
ATOM 2222 N N . ASP A 1 291 ? -10.865 -1.587 -2.883 1 97.61 291 ASP A N 1
ATOM 2223 C CA . ASP A 1 291 ? -11.862 -2.478 -2.296 1 97.61 291 ASP A CA 1
ATOM 2224 C C . ASP A 1 291 ? -13.244 -1.83 -2.293 1 97.61 291 ASP A C 1
ATOM 2226 O O . ASP A 1 291 ? -13.366 -0.615 -2.123 1 97.61 291 ASP A O 1
ATOM 2230 N N . THR A 1 292 ? -14.196 -2.673 -2.45 1 96.87 292 THR A N 1
ATOM 2231 C CA . THR A 1 292 ? -15.588 -2.31 -2.21 1 96.87 292 THR A CA 1
ATOM 2232 C C . THR A 1 292 ? -16.096 -2.941 -0.917 1 96.87 292 THR A C 1
ATOM 2234 O O . THR A 1 292 ? -15.363 -3.67 -0.246 1 96.87 292 THR A O 1
ATOM 2237 N N . GLY A 1 293 ? -17.268 -2.657 -0.589 1 95.35 293 GLY A N 1
ATOM 2238 C CA . GLY A 1 293 ? -17.859 -3.24 0.606 1 95.35 293 GLY A CA 1
ATOM 2239 C C . GLY A 1 293 ? -17.966 -4.751 0.541 1 95.35 293 GLY A C 1
ATOM 2240 O O . GLY A 1 293 ? -18.102 -5.414 1.572 1 95.35 293 GLY A O 1
ATOM 2241 N N . LYS A 1 294 ? -17.782 -5.353 -0.629 1 96.86 294 LYS A N 1
ATOM 2242 C CA . LYS A 1 294 ? -17.979 -6.788 -0.816 1 96.86 294 LYS A CA 1
ATOM 2243 C C . LYS A 1 294 ? -16.644 -7.516 -0.936 1 96.86 294 LYS A C 1
ATOM 2245 O O . LYS A 1 294 ? -16.596 -8.747 -0.903 1 96.86 294 LYS A O 1
ATOM 2250 N N . SER A 1 295 ? -15.614 -6.761 -1.061 1 98.03 295 SER A N 1
ATOM 2251 C CA . SER A 1 295 ? -14.319 -7.347 -1.389 1 98.03 295 SER A CA 1
ATOM 2252 C C . SER A 1 295 ? -13.885 -8.357 -0.332 1 98.03 295 SER A C 1
ATOM 2254 O O . SER A 1 295 ? -13.456 -9.464 -0.663 1 98.03 295 SER A O 1
ATOM 2256 N N . HIS A 1 296 ? -14.022 -8.029 0.897 1 97.29 296 HIS A N 1
ATOM 2257 C CA . HIS A 1 296 ? -13.586 -8.903 1.98 1 97.29 296 HIS A CA 1
ATOM 2258 C C . HIS A 1 296 ? -14.363 -10.215 1.976 1 97.29 296 HIS A C 1
ATOM 2260 O O . HIS A 1 296 ? -13.769 -11.293 2.052 1 97.29 296 HIS A O 1
ATOM 2266 N N . ALA A 1 297 ? -15.641 -10.131 1.891 1 97.47 297 ALA A N 1
ATOM 2267 C CA . ALA A 1 297 ? -16.494 -11.317 1.89 1 97.47 297 ALA A CA 1
ATOM 2268 C C . ALA A 1 297 ? -16.212 -12.194 0.673 1 97.47 297 ALA A C 1
ATOM 2270 O O . ALA A 1 297 ? -16.185 -13.422 0.779 1 97.47 297 ALA A O 1
ATOM 2271 N N . LEU A 1 298 ? -16.021 -11.543 -0.45 1 98.24 298 LEU A N 1
ATOM 2272 C CA . LEU A 1 298 ? -15.75 -12.277 -1.682 1 98.24 298 LEU A CA 1
ATOM 2273 C C . LEU A 1 298 ? -14.47 -13.096 -1.556 1 98.24 298 LEU A C 1
ATOM 2275 O O . LEU A 1 298 ? -14.443 -14.273 -1.925 1 98.24 298 LEU A O 1
ATOM 2279 N N . ARG A 1 299 ? -13.429 -12.528 -1.028 1 98.4 299 ARG A N 1
ATOM 2280 C CA . ARG A 1 299 ? -12.165 -13.229 -0.832 1 98.4 299 ARG A CA 1
ATOM 2281 C C . ARG A 1 299 ? -12.328 -14.39 0.143 1 98.4 299 ARG A C 1
ATOM 2283 O O . ARG A 1 299 ? -11.85 -15.497 -0.115 1 98.4 299 ARG A O 1
ATOM 2290 N N . TYR A 1 300 ? -12.977 -14.067 1.218 1 97.82 300 TYR A N 1
ATOM 2291 C CA . TYR A 1 300 ? -13.166 -15.084 2.246 1 97.82 300 TYR A CA 1
ATOM 2292 C C . TYR A 1 300 ? -13.97 -16.262 1.706 1 97.82 300 TYR A C 1
ATOM 2294 O O . TYR A 1 300 ? -13.603 -17.42 1.917 1 97.82 300 TYR A O 1
ATOM 2302 N N . ASP A 1 301 ? -15.056 -15.962 1.042 1 97.83 301 ASP A N 1
ATOM 2303 C CA . ASP A 1 301 ? -15.9 -17.012 0.48 1 97.83 301 ASP A CA 1
ATOM 2304 C C . ASP A 1 301 ? -15.126 -17.857 -0.529 1 97.83 301 ASP A C 1
ATOM 2306 O O . ASP A 1 301 ? -15.263 -19.082 -0.556 1 97.83 301 ASP A O 1
ATOM 2310 N N . THR A 1 302 ? -14.35 -17.227 -1.328 1 97.86 302 THR A N 1
ATOM 2311 C CA . THR A 1 302 ? -13.582 -17.925 -2.353 1 97.86 302 THR A CA 1
ATOM 2312 C C . THR A 1 302 ? -12.58 -18.885 -1.718 1 97.86 302 THR A C 1
ATOM 2314 O O . THR A 1 302 ? -12.547 -20.07 -2.057 1 97.86 302 THR A O 1
ATOM 2317 N N . ILE A 1 303 ? -11.79 -18.367 -0.792 1 97.49 303 ILE A N 1
ATOM 2318 C CA . ILE A 1 303 ? -10.747 -19.207 -0.212 1 97.49 303 ILE A CA 1
ATOM 2319 C C . ILE A 1 303 ? -11.383 -20.323 0.614 1 97.49 303 ILE A C 1
ATOM 2321 O O . ILE A 1 303 ? -10.895 -21.456 0.618 1 97.49 303 ILE A O 1
ATOM 2325 N N . SER A 1 304 ? -12.455 -20.026 1.328 1 96.56 304 SER A N 1
ATOM 2326 C CA . SER A 1 304 ? -13.169 -21.049 2.085 1 96.56 304 SER A CA 1
ATOM 2327 C C . SER A 1 304 ? -13.683 -22.156 1.171 1 96.56 304 SER A C 1
ATOM 2329 O O . SER A 1 304 ? -13.595 -23.339 1.509 1 96.56 304 SER A O 1
ATOM 2331 N N . THR A 1 305 ? -14.224 -21.747 0.08 1 97.22 305 THR A N 1
ATOM 2332 C CA . THR A 1 305 ? -14.707 -22.715 -0.898 1 97.22 305 THR A CA 1
ATOM 2333 C C . THR A 1 305 ? -13.56 -23.576 -1.42 1 97.22 305 THR A C 1
ATOM 2335 O O . THR A 1 305 ? -13.691 -24.797 -1.523 1 97.22 305 THR A O 1
ATOM 2338 N N . MET A 1 306 ? -12.452 -22.981 -1.73 1 96.16 306 MET A N 1
ATOM 2339 C CA . MET A 1 306 ? -11.301 -23.723 -2.236 1 96.16 306 MET A CA 1
ATOM 2340 C C . MET A 1 306 ? -10.787 -24.708 -1.192 1 96.16 306 MET A C 1
ATOM 2342 O O . MET A 1 306 ? -10.421 -25.837 -1.524 1 96.16 306 MET A O 1
ATOM 2346 N N . TYR A 1 307 ? -10.772 -24.317 0.045 1 94.92 307 TYR A N 1
ATOM 2347 C CA . TYR A 1 307 ? -10.39 -25.234 1.113 1 94.92 307 TYR A CA 1
ATOM 2348 C C . TYR A 1 307 ? -11.38 -26.388 1.221 1 94.92 307 TYR A C 1
ATOM 2350 O O . TYR A 1 307 ? -10.982 -27.543 1.389 1 94.92 307 TYR A O 1
ATOM 2358 N N . SER A 1 308 ? -12.657 -26.1 1.11 1 94.43 308 SER A N 1
ATOM 2359 C CA . SER A 1 308 ? -13.696 -27.103 1.324 1 94.43 308 SER A CA 1
ATOM 2360 C C . SER A 1 308 ? -13.714 -28.13 0.196 1 94.43 308 SER A C 1
ATOM 2362 O O . SER A 1 308 ? -14.113 -29.278 0.401 1 94.43 308 SER A O 1
ATOM 2364 N N . TRP A 1 309 ? -13.285 -27.702 -0.971 1 91.13 309 TRP A N 1
ATOM 2365 C CA . TRP A 1 309 ? -13.349 -28.584 -2.131 1 91.13 309 TRP A CA 1
ATOM 2366 C C . TRP A 1 309 ? -12.125 -29.491 -2.194 1 91.13 309 TRP A C 1
ATOM 2368 O O . TRP A 1 309 ? -12.049 -30.384 -3.041 1 91.13 309 TRP A O 1
ATOM 2378 N N . GLN A 1 310 ? -11.168 -29.102 -1.372 1 81.05 310 GLN A N 1
ATOM 2379 C CA . GLN A 1 310 ? -9.998 -29.973 -1.403 1 81.05 310 GLN A CA 1
ATOM 2380 C C . GLN A 1 310 ? -10.229 -31.235 -0.578 1 81.05 310 GLN A C 1
ATOM 2382 O O . GLN A 1 310 ? -10.73 -31.165 0.546 1 81.05 310 GLN A O 1
ATOM 2387 N N . PRO A 1 311 ? -10.094 -32.443 -1.2 1 66.03 311 PRO A N 1
ATOM 2388 C CA . PRO A 1 311 ? -10.39 -33.713 -0.533 1 66.03 311 PRO A CA 1
ATOM 2389 C C . PRO A 1 311 ? -9.537 -33.938 0.714 1 66.03 311 PRO A C 1
ATOM 2391 O O . PRO A 1 311 ? -8.426 -33.409 0.81 1 66.03 311 PRO A O 1
ATOM 2394 N N . MET B 1 1 ? -43.782 -84.283 57.612 1 20.94 1 MET B N 1
ATOM 2395 C CA . MET B 1 1 ? -44.779 -83.685 56.729 1 20.94 1 MET B CA 1
ATOM 2396 C C . MET B 1 1 ? -44.163 -83.312 55.385 1 20.94 1 MET B C 1
ATOM 2398 O O . MET B 1 1 ? -42.939 -83.288 55.244 1 20.94 1 MET B O 1
ATOM 2402 N N . GLU B 1 2 ? -44.57 -82.118 54.882 1 23.62 2 GLU B N 1
ATOM 2403 C CA . GLU B 1 2 ? -45.067 -81.628 53.6 1 23.62 2 GLU B CA 1
ATOM 2404 C C . GLU B 1 2 ? -43.92 -81.183 52.697 1 23.62 2 GLU B C 1
ATOM 2406 O O . GLU B 1 2 ? -43.399 -80.076 52.846 1 23.62 2 GLU B O 1
ATOM 2411 N N . THR B 1 3 ? -43.011 -82.241 52.467 1 27.28 3 THR B N 1
ATOM 2412 C CA . THR B 1 3 ? -41.727 -82.24 51.775 1 27.28 3 THR B CA 1
ATOM 2413 C C . THR B 1 3 ? -41.879 -81.704 50.354 1 27.28 3 THR B C 1
ATOM 2415 O O . THR B 1 3 ? -42.412 -82.39 49.48 1 27.28 3 THR B O 1
ATOM 2418 N N . LEU B 1 4 ? -42.332 -80.309 50.33 1 21.8 4 LEU B N 1
ATOM 2419 C CA . LEU B 1 4 ? -42.902 -79.288 49.457 1 21.8 4 LEU B CA 1
ATOM 2420 C C . LEU B 1 4 ? -42.244 -79.319 48.082 1 21.8 4 LEU B C 1
ATOM 2422 O O . LEU B 1 4 ? -41.565 -80.288 47.735 1 21.8 4 LEU B O 1
ATOM 2426 N N . HIS B 1 5 ? -41.733 -78.099 47.595 1 19.85 5 HIS B N 1
ATOM 2427 C CA . HIS B 1 5 ? -41.966 -77.14 46.521 1 19.85 5 HIS B CA 1
ATOM 2428 C C . HIS B 1 5 ? -40.895 -77.251 45.44 1 19.85 5 HIS B C 1
ATOM 2430 O O . HIS B 1 5 ? -40.481 -76.243 44.864 1 19.85 5 HIS B O 1
ATOM 2436 N N . LYS B 1 6 ? -39.963 -78.407 45.657 1 20.9 6 LYS B N 1
ATOM 2437 C CA . LYS B 1 6 ? -38.59 -78.351 45.164 1 20.9 6 LYS B CA 1
ATOM 2438 C C . LYS B 1 6 ? -38.554 -78.039 43.671 1 20.9 6 LYS B C 1
ATOM 2440 O O . LYS B 1 6 ? -37.728 -77.245 43.217 1 20.9 6 LYS B O 1
ATOM 2445 N N . LYS B 1 7 ? -38.995 -79.016 42.873 1 20.67 7 LYS B N 1
ATOM 2446 C CA . LYS B 1 7 ? -38.039 -79.591 41.931 1 20.67 7 LYS B CA 1
ATOM 2447 C C . LYS B 1 7 ? -38.057 -78.841 40.602 1 20.67 7 LYS B C 1
ATOM 2449 O O . LYS B 1 7 ? -37.003 -78.566 40.024 1 20.67 7 LYS B O 1
ATOM 2454 N N . PHE B 1 8 ? -39.182 -78.882 39.776 1 20.56 8 PHE B N 1
ATOM 2455 C CA . PHE B 1 8 ? -38.958 -79.472 38.462 1 20.56 8 PHE B CA 1
ATOM 2456 C C . PHE B 1 8 ? -38.53 -78.41 37.457 1 20.56 8 PHE B C 1
ATOM 2458 O O . PHE B 1 8 ? -39.234 -77.418 37.256 1 20.56 8 PHE B O 1
ATOM 2465 N N . CYS B 1 9 ? -37.238 -78.361 36.879 1 18.87 9 CYS B N 1
ATOM 2466 C CA . CYS B 1 9 ? -36.072 -77.811 36.198 1 18.87 9 CYS B CA 1
ATOM 2467 C C . CYS B 1 9 ? -36.37 -77.558 34.725 1 18.87 9 CYS B C 1
ATOM 2469 O O . CYS B 1 9 ? -35.893 -76.578 34.15 1 18.87 9 CYS B O 1
ATOM 2471 N N . ALA B 1 10 ? -36.692 -78.585 33.931 1 20.8 10 ALA B N 1
ATOM 2472 C CA . ALA B 1 10 ? -35.974 -78.929 32.707 1 20.8 10 ALA B CA 1
ATOM 2473 C C . ALA B 1 10 ? -36.506 -78.135 31.517 1 20.8 10 ALA B C 1
ATOM 2475 O O . ALA B 1 10 ? -37.627 -78.369 31.058 1 20.8 10 ALA B O 1
ATOM 2476 N N . ALA B 1 11 ? -36.235 -76.784 31.392 1 20.52 11 ALA B N 1
ATOM 2477 C CA . ALA B 1 11 ? -36.423 -75.633 30.512 1 20.52 11 ALA B CA 1
ATOM 2478 C C . ALA B 1 11 ? -36.056 -75.978 29.072 1 20.52 11 ALA B C 1
ATOM 2480 O O . ALA B 1 11 ? -36.518 -75.324 28.133 1 20.52 11 ALA B O 1
ATOM 2481 N N . LEU B 1 12 ? -35.023 -76.729 28.729 1 20.22 12 LEU B N 1
ATOM 2482 C CA . LEU B 1 12 ? -34.113 -76.159 27.742 1 20.22 12 LEU B CA 1
ATOM 2483 C C . LEU B 1 12 ? -34.609 -76.429 26.326 1 20.22 12 LEU B C 1
ATOM 2485 O O . LEU B 1 12 ? -33.937 -76.082 25.352 1 20.22 12 LEU B O 1
ATOM 2489 N N . VAL B 1 13 ? -35.679 -77.163 26.113 1 21.53 13 VAL B N 1
ATOM 2490 C CA . VAL B 1 13 ? -35.47 -77.93 24.889 1 21.53 13 VAL B CA 1
ATOM 2491 C C . VAL B 1 13 ? -35.393 -76.983 23.693 1 21.53 13 VAL B C 1
ATOM 2493 O O . VAL B 1 13 ? -35.98 -75.899 23.713 1 21.53 13 VAL B O 1
ATOM 2496 N N . PHE B 1 14 ? -34.857 -77.423 22.453 1 20.35 14 PHE B N 1
ATOM 2497 C CA . PHE B 1 14 ? -34.014 -77.221 21.28 1 20.35 14 PHE B CA 1
ATOM 2498 C C . PHE B 1 14 ? -34.774 -76.475 20.19 1 20.35 14 PHE B C 1
ATOM 2500 O O . PHE B 1 14 ? -34.22 -75.589 19.535 1 20.35 14 PHE B O 1
ATOM 2507 N N . LEU B 1 15 ? -35.881 -76.955 19.803 1 20.03 15 LEU B N 1
ATOM 2508 C CA . LEU B 1 15 ? -35.766 -77.319 18.395 1 20.03 15 LEU B CA 1
ATOM 2509 C C . LEU B 1 15 ? -35.893 -76.088 17.504 1 20.03 15 LEU B C 1
ATOM 2511 O O . LEU B 1 15 ? -35.038 -75.844 16.65 1 20.03 15 LEU B O 1
ATOM 2515 N N . ALA B 1 16 ? -36.751 -76.142 16.508 1 21.2 16 ALA B N 1
ATOM 2516 C CA . ALA B 1 16 ? -36.671 -76.193 15.05 1 21.2 16 ALA B CA 1
ATOM 2517 C C . ALA B 1 16 ? -36.785 -74.796 14.446 1 21.2 16 ALA B C 1
ATOM 2519 O O . ALA B 1 16 ? -37.167 -73.846 15.132 1 21.2 16 ALA B O 1
ATOM 2520 N N . ALA B 1 17 ? -37.468 -74.725 13.368 1 23.84 17 ALA B N 1
ATOM 2521 C CA . ALA B 1 17 ? -37.397 -74.388 11.949 1 23.84 17 ALA B CA 1
ATOM 2522 C C . ALA B 1 17 ? -37.936 -72.984 11.69 1 23.84 17 ALA B C 1
ATOM 2524 O O . ALA B 1 17 ? -39.137 -72.805 11.471 1 23.84 17 ALA B O 1
ATOM 2525 N N . TRP B 1 18 ? -37.752 -72.106 12.625 1 24.46 18 TRP B N 1
ATOM 2526 C CA . TRP B 1 18 ? -38.435 -70.831 12.438 1 24.46 18 TRP B CA 1
ATOM 2527 C C . TRP B 1 18 ? -38.087 -70.219 11.085 1 24.46 18 TRP B C 1
ATOM 2529 O O . TRP B 1 18 ? -36.948 -70.323 10.624 1 24.46 18 TRP B O 1
ATOM 2539 N N . VAL B 1 19 ? -39.125 -69.829 10.335 1 26.37 19 VAL B N 1
ATOM 2540 C CA . VAL B 1 19 ? -39.476 -69.29 9.025 1 26.37 19 VAL B CA 1
ATOM 2541 C C . VAL B 1 19 ? -38.694 -68.004 8.769 1 26.37 19 VAL B C 1
ATOM 2543 O O . VAL B 1 19 ? -39.068 -66.935 9.257 1 26.37 19 VAL B O 1
ATOM 2546 N N . CYS B 1 20 ? -37.425 -68.004 9.093 1 25.07 20 CYS B N 1
ATOM 2547 C CA . CYS B 1 20 ? -36.717 -66.737 8.946 1 25.07 20 CYS B CA 1
ATOM 2548 C C . CYS B 1 20 ? -36.744 -66.262 7.498 1 25.07 20 CYS B C 1
ATOM 2550 O O . CYS B 1 20 ? -35.884 -66.638 6.7 1 25.07 20 CYS B O 1
ATOM 2552 N N . VAL B 1 21 ? -37.863 -66.59 6.74 1 27.63 21 VAL B N 1
ATOM 2553 C CA . VAL B 1 21 ? -37.684 -66.187 5.349 1 27.63 21 VAL B CA 1
ATOM 2554 C C . VAL B 1 21 ? -37.243 -64.726 5.287 1 27.63 21 VAL B C 1
ATOM 2556 O O . VAL B 1 21 ? -38.041 -63.819 5.533 1 27.63 21 VAL B O 1
ATOM 2559 N N . ALA B 1 22 ? -36.246 -64.388 5.965 1 26.72 22 ALA B N 1
ATOM 2560 C CA . ALA B 1 22 ? -35.763 -63.016 5.831 1 26.72 22 ALA B CA 1
ATOM 2561 C C . ALA B 1 22 ? -35.687 -62.603 4.364 1 26.72 22 ALA B C 1
ATOM 2563 O O . ALA B 1 22 ? -35.216 -63.369 3.52 1 26.72 22 ALA B O 1
ATOM 2564 N N . GLU B 1 23 ? -36.784 -61.9 3.932 1 29.39 23 GLU B N 1
ATOM 2565 C CA . GLU B 1 23 ? -36.853 -61.121 2.699 1 29.39 23 GLU B CA 1
ATOM 2566 C C . GLU B 1 23 ? -35.495 -60.519 2.35 1 29.39 23 GLU B C 1
ATOM 2568 O O . GLU B 1 23 ? -34.865 -59.868 3.185 1 29.39 23 GLU B O 1
ATOM 2573 N N . GLY B 1 24 ? -34.748 -61.282 1.592 1 26.78 24 GLY B N 1
ATOM 2574 C CA . GLY B 1 24 ? -33.468 -60.971 0.976 1 26.78 24 GLY B CA 1
ATOM 2575 C C . GLY B 1 24 ? -33.434 -59.59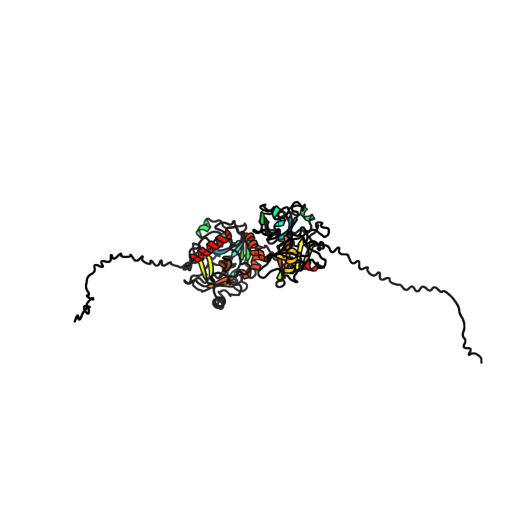9 0.33 1 26.78 24 GLY B C 1
ATOM 2576 O O . GLY B 1 24 ? -33.983 -59.405 -0.757 1 26.78 24 GLY B O 1
ATOM 2577 N N . GLY B 1 25 ? -34.005 -58.544 1.117 1 29.21 25 GLY B N 1
ATOM 2578 C CA . GLY B 1 25 ? -33.793 -57.275 0.439 1 29.21 25 GLY B CA 1
ATOM 2579 C C . GLY B 1 25 ? -32.387 -57.119 -0.111 1 29.21 25 GLY B C 1
ATOM 2580 O O . GLY B 1 25 ? -31.41 -57.201 0.636 1 29.21 25 GLY B O 1
ATOM 2581 N N . THR B 1 26 ? -32.195 -57.729 -1.249 1 28.83 26 THR B N 1
ATOM 2582 C CA . THR B 1 26 ? -30.925 -57.518 -1.934 1 28.83 26 THR B CA 1
ATOM 2583 C C . THR B 1 26 ? -30.531 -56.044 -1.902 1 28.83 26 THR B C 1
ATOM 2585 O O . THR B 1 26 ? -31.25 -55.192 -2.428 1 28.83 26 THR B O 1
ATOM 2588 N N . THR B 1 27 ? -30.179 -55.577 -0.7 1 30.45 27 THR B N 1
ATOM 2589 C CA . THR B 1 27 ? -29.509 -54.285 -0.802 1 30.45 27 THR B CA 1
ATOM 2590 C C . THR B 1 27 ? -28.49 -54.292 -1.938 1 30.45 27 THR B C 1
ATOM 2592 O O . THR B 1 27 ? -27.564 -55.105 -1.943 1 30.45 27 THR B O 1
ATOM 2595 N N . LEU B 1 28 ? -29.014 -54.1 -3.2 1 28.64 28 LEU B N 1
ATOM 2596 C CA . LEU B 1 28 ? -28.005 -53.706 -4.177 1 28.64 28 LEU B CA 1
ATOM 2597 C C . LEU B 1 28 ? -26.937 -52.829 -3.531 1 28.64 28 LEU B C 1
ATOM 2599 O O . LEU B 1 28 ? -27.256 -51.819 -2.9 1 28.64 28 LEU B O 1
ATOM 2603 N N . SER B 1 29 ? -26.013 -53.507 -3.016 1 26.92 29 SER B N 1
ATOM 2604 C CA . SER B 1 29 ? -24.78 -52.807 -2.667 1 26.92 29 SER B CA 1
ATOM 2605 C C . SER B 1 29 ? -24.463 -51.71 -3.678 1 26.92 29 SER B C 1
ATOM 2607 O O . SER B 1 29 ? -24.384 -51.97 -4.88 1 26.92 29 SER B O 1
ATOM 2609 N N . ALA B 1 30 ? -25.104 -50.48 -3.483 1 33 30 ALA B N 1
ATOM 2610 C CA . ALA B 1 30 ? -24.493 -49.321 -4.127 1 33 30 ALA B CA 1
ATOM 2611 C C . ALA B 1 30 ? -23.004 -49.549 -4.368 1 33 30 ALA B C 1
ATOM 2613 O O . ALA B 1 30 ? -22.241 -49.764 -3.423 1 33 30 ALA B O 1
ATOM 2614 N N . ASN B 1 31 ? -22.701 -50.331 -5.434 1 25.92 31 ASN B N 1
ATOM 2615 C CA . ASN B 1 31 ? -21.377 -50.384 -6.044 1 25.92 31 ASN B CA 1
ATOM 2616 C C . ASN B 1 31 ? -20.591 -49.101 -5.789 1 25.92 31 ASN B C 1
ATOM 2618 O O . ASN B 1 31 ? -21.034 -48.013 -6.159 1 25.92 31 ASN B O 1
ATOM 2622 N N . ARG B 1 32 ? -19.776 -49.079 -4.744 1 31.62 32 ARG B N 1
ATOM 2623 C CA . ARG B 1 32 ? -18.665 -48.15 -4.559 1 31.62 32 ARG B CA 1
ATOM 2624 C C . ARG B 1 32 ? -17.95 -47.882 -5.879 1 31.62 32 ARG B C 1
ATOM 2626 O O . ARG B 1 32 ? -17.068 -48.645 -6.28 1 31.62 32 ARG B O 1
ATOM 2633 N N . LEU B 1 33 ? -18.729 -47.643 -7.008 1 29.41 33 LEU B N 1
ATOM 2634 C CA . LEU B 1 33 ? -17.867 -46.994 -7.99 1 29.41 33 LEU B CA 1
ATOM 2635 C C . LEU B 1 33 ? -16.907 -46.022 -7.311 1 29.41 33 LEU B C 1
ATOM 2637 O O . LEU B 1 33 ? -17.329 -44.989 -6.788 1 29.41 33 LEU B O 1
ATOM 2641 N N . SER B 1 34 ? -16.008 -46.524 -6.605 1 31.09 34 SER B N 1
ATOM 2642 C CA . SER B 1 34 ? -14.803 -45.728 -6.393 1 31.09 34 SER B CA 1
ATOM 2643 C C . SER B 1 34 ? -14.489 -44.865 -7.611 1 31.09 34 SER B C 1
ATOM 2645 O O . SER B 1 34 ? -14.222 -45.386 -8.696 1 31.09 34 SER B O 1
ATOM 2647 N N . SER B 1 35 ? -15.394 -43.849 -7.987 1 32.67 35 SER B N 1
ATOM 2648 C CA . SER B 1 35 ? -14.874 -42.832 -8.894 1 32.67 35 SER B CA 1
ATOM 2649 C C . SER B 1 35 ? -13.351 -42.774 -8.845 1 32.67 35 SER B C 1
ATOM 2651 O O . SER B 1 35 ? -12.768 -42.498 -7.794 1 32.67 35 SER B O 1
ATOM 2653 N N . VAL B 1 36 ? -12.698 -43.62 -9.55 1 32.86 36 VAL B N 1
ATOM 2654 C CA . VAL B 1 36 ? -11.306 -43.371 -9.909 1 32.86 36 VAL B CA 1
ATOM 2655 C C . VAL B 1 36 ? -11.121 -41.899 -10.274 1 32.86 36 VAL B C 1
ATOM 2657 O O . VAL B 1 36 ? -11.513 -41.469 -11.361 1 32.86 36 VAL B O 1
ATOM 2660 N N . ARG B 1 37 ? -11.639 -40.944 -9.479 1 35.77 37 ARG B N 1
ATOM 2661 C CA . ARG B 1 37 ? -11.058 -39.63 -9.734 1 35.77 37 ARG B CA 1
ATOM 2662 C C . ARG B 1 37 ? -9.658 -39.756 -10.325 1 35.77 37 ARG B C 1
ATOM 2664 O O . ARG B 1 37 ? -8.776 -40.372 -9.722 1 35.77 37 ARG B O 1
ATOM 2671 N N . SER B 1 38 ? -9.594 -39.84 -11.628 1 34.94 38 SER B N 1
ATOM 2672 C CA . SER B 1 38 ? -8.305 -39.501 -12.221 1 34.94 38 SER B CA 1
ATOM 2673 C C . SER B 1 38 ? -7.69 -38.28 -11.546 1 34.94 38 SER B C 1
ATOM 2675 O O . SER B 1 38 ? -8.165 -37.157 -11.73 1 34.94 38 SER B O 1
ATOM 2677 N N . ARG B 1 39 ? -7.546 -38.105 -10.455 1 39.55 39 ARG B N 1
ATOM 2678 C CA . ARG B 1 39 ? -7.076 -37.075 -9.534 1 39.55 39 ARG B CA 1
ATOM 2679 C C . ARG B 1 39 ? -5.844 -36.366 -10.088 1 39.55 39 ARG B C 1
ATOM 2681 O O . ARG B 1 39 ? -5.042 -35.819 -9.328 1 39.55 39 ARG B O 1
ATOM 2688 N N . ARG B 1 40 ? -5.44 -36.345 -11.66 1 34.04 40 ARG B N 1
ATOM 2689 C CA . ARG B 1 40 ? -4.176 -35.754 -12.088 1 34.04 40 ARG B CA 1
ATOM 2690 C C . ARG B 1 40 ? -4.347 -34.274 -12.414 1 34.04 40 ARG B C 1
ATOM 2692 O O . ARG B 1 40 ? -5.15 -33.911 -13.276 1 34.04 40 ARG B O 1
ATOM 2699 N N . MET B 1 41 ? -4.692 -33.14 -12.247 1 44.41 41 MET B N 1
ATOM 2700 C CA . MET B 1 41 ? -4.268 -31.773 -12.535 1 44.41 41 MET B CA 1
ATOM 2701 C C . MET B 1 41 ? -2.759 -31.702 -12.737 1 44.41 41 MET B C 1
ATOM 2703 O O . MET B 1 41 ? -2.288 -31.204 -13.762 1 44.41 41 MET B O 1
ATOM 2707 N N . VAL B 1 42 ? -1.567 -31.636 -12.668 1 52.69 42 VAL B N 1
ATOM 2708 C CA . VAL B 1 42 ? -0.958 -32.718 -11.903 1 52.69 42 VAL B CA 1
ATOM 2709 C C . VAL B 1 42 ? -1.602 -32.8 -10.52 1 52.69 42 VAL B C 1
ATOM 2711 O O . VAL B 1 42 ? -1.31 -31.983 -9.644 1 52.69 42 VAL B O 1
ATOM 2714 N N . GLY B 1 43 ? -3.089 -32.92 -10.386 1 61.05 43 GLY B N 1
ATOM 2715 C CA . GLY B 1 43 ? -4.071 -33.286 -9.378 1 61.05 43 GLY B CA 1
ATOM 2716 C C . GLY B 1 43 ? -4.895 -32.108 -8.892 1 61.05 43 GLY B C 1
ATOM 2717 O O . GLY B 1 43 ? -5.704 -32.248 -7.972 1 61.05 43 GLY B O 1
ATOM 2718 N N . GLY B 1 44 ? -4.934 -30.846 -9.706 1 79.78 44 GLY B N 1
ATOM 2719 C CA . GLY B 1 44 ? -5.722 -29.84 -9.013 1 79.78 44 GLY B CA 1
ATOM 2720 C C . GLY B 1 44 ? -7.217 -30.019 -9.201 1 79.78 44 GLY B C 1
ATOM 2721 O O . GLY B 1 44 ? -7.652 -30.821 -10.029 1 79.78 44 GLY B O 1
ATOM 2722 N N . THR B 1 45 ? -8.051 -29.585 -8.299 1 86.23 45 THR B N 1
ATOM 2723 C CA . THR B 1 45 ? -9.507 -29.522 -8.353 1 86.23 45 THR B CA 1
ATOM 2724 C C . THR B 1 45 ? -9.967 -28.288 -9.124 1 86.23 45 THR B C 1
ATOM 2726 O O . THR B 1 45 ? -9.307 -27.247 -9.09 1 86.23 45 THR B O 1
ATOM 2729 N N . LEU B 1 46 ? -11.027 -28.517 -9.937 1 90.88 46 LEU B N 1
ATOM 2730 C CA . LEU B 1 46 ? -11.589 -27.337 -10.584 1 90.88 46 LEU B CA 1
ATOM 2731 C C . LEU B 1 46 ? -11.781 -26.205 -9.581 1 90.88 46 LEU B C 1
ATOM 2733 O O . LEU B 1 46 ? -12.3 -26.424 -8.484 1 90.88 46 LEU B O 1
ATOM 2737 N N . ALA B 1 47 ? -11.331 -25.084 -9.926 1 93.66 47 ALA B N 1
ATOM 2738 C CA . ALA B 1 47 ? -11.411 -23.945 -9.014 1 93.66 47 ALA B CA 1
ATOM 2739 C C . ALA B 1 47 ? -12.759 -23.24 -9.135 1 93.66 47 ALA B C 1
ATOM 2741 O O . ALA B 1 47 ? -13.356 -23.209 -10.213 1 93.66 47 ALA B O 1
ATOM 2742 N N . PRO B 1 48 ? -13.245 -22.745 -7.979 1 95.09 48 PRO B N 1
ATOM 2743 C CA . PRO B 1 48 ? -14.276 -21.719 -8.146 1 95.09 48 PRO B CA 1
ATOM 2744 C C . PRO B 1 48 ? -13.755 -20.467 -8.848 1 95.09 48 PRO B C 1
ATOM 2746 O O . PRO B 1 48 ? -12.606 -20.439 -9.297 1 95.09 48 PRO B O 1
ATOM 2749 N N . HIS B 1 49 ? -14.632 -19.567 -9.004 1 96.22 49 HIS B N 1
ATOM 2750 C CA . HIS B 1 49 ? -14.137 -18.286 -9.495 1 96.22 49 HIS B CA 1
ATOM 2751 C C . HIS B 1 49 ? -13.199 -17.634 -8.485 1 96.22 49 HIS B C 1
ATOM 2753 O O . HIS B 1 49 ? -13.542 -17.502 -7.308 1 96.22 49 HIS B O 1
ATOM 2759 N N . VAL B 1 50 ? -12.003 -17.358 -8.875 1 98.18 50 VAL B N 1
ATOM 2760 C CA . VAL B 1 50 ? -11.004 -16.718 -8.025 1 98.18 50 VAL B CA 1
ATOM 2761 C C . VAL B 1 50 ? -10.825 -15.261 -8.444 1 98.18 50 VAL B C 1
ATOM 2763 O O . VAL B 1 50 ? -10.133 -14.97 -9.423 1 98.18 50 VAL B O 1
ATOM 2766 N N . PRO B 1 51 ? -11.271 -14.352 -7.695 1 98.37 51 PRO B N 1
ATOM 2767 C CA . PRO B 1 51 ? -11.445 -12.981 -8.181 1 98.37 51 PRO B CA 1
ATOM 2768 C C . PRO B 1 51 ? -10.119 -12.241 -8.345 1 98.37 51 PRO B C 1
ATOM 2770 O O . PRO B 1 51 ? -10.059 -11.22 -9.035 1 98.37 51 PRO B O 1
ATOM 2773 N N . TRP B 1 52 ? -9.052 -12.664 -7.742 1 98.77 52 TRP B N 1
ATOM 2774 C CA . TRP B 1 52 ? -7.784 -11.947 -7.839 1 98.77 52 TRP B CA 1
ATOM 2775 C C . TRP B 1 52 ? -6.875 -12.589 -8.881 1 98.77 52 TRP B C 1
ATOM 2777 O O . TRP B 1 52 ? -5.76 -12.117 -9.116 1 98.77 52 TRP B O 1
ATOM 2787 N N . GLN B 1 53 ? -7.255 -13.683 -9.429 1 98.34 53 GLN B N 1
ATOM 2788 C CA . GLN B 1 53 ? -6.426 -14.432 -10.367 1 98.34 53 GLN B CA 1
ATOM 2789 C C . GLN B 1 53 ? -6.265 -13.677 -11.684 1 98.34 53 GLN B C 1
ATOM 2791 O O . GLN B 1 53 ? -7.25 -13.216 -12.265 1 98.34 53 GLN B O 1
ATOM 2796 N N . ALA B 1 54 ? -5.068 -13.573 -12.097 1 98.27 54 ALA B N 1
ATOM 2797 C CA . ALA B 1 54 ? -4.755 -12.993 -13.4 1 98.27 54 ALA B CA 1
ATOM 2798 C C . ALA B 1 54 ? -4.002 -13.988 -14.278 1 98.27 54 ALA B C 1
ATOM 2800 O O . ALA B 1 54 ? -3.19 -14.772 -13.781 1 98.27 54 ALA B O 1
ATOM 2801 N N . MET B 1 55 ? -4.277 -14.002 -15.529 1 97.14 55 MET B N 1
ATOM 2802 C CA . MET B 1 55 ? -3.435 -14.683 -16.509 1 97.14 55 MET B CA 1
ATOM 2803 C C . MET B 1 55 ? -2.498 -13.698 -17.2 1 97.14 55 MET B C 1
ATOM 2805 O O . MET B 1 55 ? -2.948 -12.699 -17.764 1 97.14 55 MET B O 1
ATOM 2809 N N . VAL B 1 56 ? -1.309 -13.909 -17.067 1 97.18 56 VAL B N 1
ATOM 2810 C CA . VAL B 1 56 ? -0.272 -13.163 -17.773 1 97.18 56 VAL B CA 1
ATOM 2811 C C . VAL B 1 56 ? 0.121 -13.905 -19.049 1 97.18 56 VAL B C 1
ATOM 2813 O O . VAL B 1 56 ? 0.738 -14.97 -18.99 1 97.18 56 VAL B O 1
ATOM 2816 N N . TYR B 1 57 ? -0.15 -13.286 -20.181 1 95.56 57 TYR B N 1
ATOM 2817 C CA . TYR B 1 57 ? -0.139 -14.003 -21.451 1 95.56 57 TYR B CA 1
ATOM 2818 C C . TYR B 1 57 ? 0.861 -13.383 -22.418 1 95.56 57 TYR B C 1
ATOM 2820 O O . TYR B 1 57 ? 0.7 -12.234 -22.836 1 95.56 57 TYR B O 1
ATOM 2828 N N . LEU B 1 58 ? 1.841 -14.178 -22.783 1 94.1 58 LEU B N 1
ATOM 2829 C CA . LEU B 1 58 ? 2.784 -13.731 -23.803 1 94.1 58 LEU B CA 1
ATOM 2830 C C . LEU B 1 58 ? 2.496 -14.404 -25.141 1 94.1 58 LEU B C 1
ATOM 2832 O O . LEU B 1 58 ? 2.637 -13.783 -26.196 1 94.1 58 LEU B O 1
ATOM 2836 N N . SER B 1 59 ? 2.15 -15.674 -25.067 1 90.5 59 SER B N 1
ATOM 2837 C CA . SER B 1 59 ? 1.91 -16.442 -26.284 1 90.5 59 SER B CA 1
ATOM 2838 C C . SER B 1 59 ? 1.2 -17.757 -25.977 1 90.5 59 SER B C 1
ATOM 2840 O O . SER B 1 59 ? 1.116 -18.167 -24.818 1 90.5 59 SER B O 1
ATOM 2842 N N . ASP B 1 60 ? 0.753 -18.394 -27.047 1 83.65 60 ASP B N 1
ATOM 2843 C CA . ASP B 1 60 ? 0.164 -19.724 -26.921 1 83.65 60 ASP B CA 1
ATOM 2844 C C . ASP B 1 60 ? 1.245 -20.788 -26.743 1 83.65 60 ASP B C 1
ATOM 2846 O O . ASP B 1 60 ? 0.996 -21.839 -26.148 1 83.65 60 ASP B O 1
ATOM 2850 N N . SER B 1 61 ? 2.348 -20.491 -27.252 1 83.22 61 SER B N 1
ATOM 2851 C CA . SER B 1 61 ? 3.444 -21.454 -27.232 1 83.22 61 SER B CA 1
ATOM 2852 C C . SER B 1 61 ? 4.377 -21.206 -26.052 1 83.22 61 SER B C 1
ATOM 2854 O O . SER B 1 61 ? 4.824 -20.077 -25.834 1 83.22 61 SER B O 1
ATOM 2856 N N . VAL B 1 62 ? 4.663 -22.247 -25.36 1 80.74 62 VAL B N 1
ATOM 2857 C CA . VAL B 1 62 ? 5.597 -22.164 -24.241 1 80.74 62 VAL B CA 1
ATOM 2858 C C . VAL B 1 62 ? 6.955 -21.672 -24.737 1 80.74 62 VAL B C 1
ATOM 2860 O O . VAL B 1 62 ? 7.65 -20.937 -24.032 1 80.74 62 VAL B O 1
ATOM 2863 N N . VAL B 1 63 ? 7.346 -22.01 -25.907 1 81.13 63 VAL B N 1
ATOM 2864 C CA . VAL B 1 63 ? 8.636 -21.656 -26.49 1 81.13 63 VAL B CA 1
ATOM 2865 C C . VAL B 1 63 ? 8.721 -20.143 -26.676 1 81.13 63 VAL B C 1
ATOM 2867 O O . VAL B 1 63 ? 9.796 -19.553 -26.535 1 81.13 63 VAL B O 1
ATOM 2870 N N . ASP B 1 64 ? 7.558 -19.547 -26.897 1 86.8 64 ASP B N 1
ATOM 2871 C CA . ASP B 1 64 ? 7.52 -18.105 -27.121 1 86.8 64 ASP B CA 1
ATOM 2872 C C . ASP B 1 64 ? 7.122 -17.362 -25.848 1 86.8 64 ASP B C 1
ATOM 2874 O O . ASP B 1 64 ? 6.692 -16.208 -25.906 1 86.8 64 ASP B O 1
ATOM 2878 N N . GLY B 1 65 ? 7.176 -18.069 -24.751 1 87.32 65 GLY B N 1
ATOM 2879 C CA . GLY B 1 65 ? 6.92 -17.422 -23.475 1 87.32 65 GLY B CA 1
ATOM 2880 C C . GLY B 1 65 ? 5.721 -17.997 -22.744 1 87.32 65 GLY B C 1
ATOM 2881 O O . GLY B 1 65 ? 5.679 -17.997 -21.512 1 87.32 65 GLY B O 1
ATOM 2882 N N . GLY B 1 66 ? 4.626 -18.351 -23.582 1 91.49 66 GLY B N 1
ATOM 2883 C CA . GLY B 1 66 ? 3.468 -18.998 -22.986 1 91.49 66 GLY B CA 1
ATOM 2884 C C . GLY B 1 66 ? 2.645 -18.066 -22.117 1 91.49 66 GLY B C 1
ATOM 2885 O O . GLY B 1 66 ? 2.497 -16.884 -22.433 1 91.49 66 GLY B O 1
ATOM 2886 N N . TYR B 1 67 ? 1.911 -18.611 -21.184 1 92.67 67 TYR B N 1
ATOM 2887 C CA . TYR B 1 67 ? 1.147 -17.855 -20.198 1 92.67 67 TYR B CA 1
ATOM 2888 C C . TYR B 1 67 ? 1.463 -18.329 -18.784 1 92.67 67 TYR B C 1
ATOM 2890 O O . TYR B 1 67 ? 2.016 -19.414 -18.595 1 92.67 67 TYR B O 1
ATOM 2898 N N . ALA B 1 68 ? 1.182 -17.523 -17.831 1 94.71 68 ALA B N 1
ATOM 2899 C CA . ALA B 1 68 ? 1.48 -17.781 -16.425 1 94.71 68 ALA B CA 1
ATOM 2900 C C . ALA B 1 68 ? 0.476 -17.08 -15.514 1 94.71 68 ALA B C 1
ATOM 2902 O O . ALA B 1 68 ? -0.529 -16.543 -15.984 1 94.71 68 ALA B O 1
ATOM 2903 N N . GLY B 1 69 ? 0.731 -17.237 -14.218 1 96.73 69 GLY B N 1
ATOM 2904 C CA . GLY B 1 69 ? -0.174 -16.646 -13.246 1 96.73 69 GLY B CA 1
ATOM 2905 C C . GLY B 1 69 ? 0.25 -15.259 -12.802 1 96.73 69 GLY B C 1
ATOM 2906 O O . GLY B 1 69 ? 1.401 -14.862 -13.001 1 96.73 69 GLY B O 1
ATOM 2907 N N . GLY B 1 70 ? -0.668 -14.599 -12.214 1 98.62 70 GLY B N 1
ATOM 2908 C CA . GLY B 1 70 ? -0.52 -13.327 -11.525 1 98.62 70 GLY B CA 1
ATOM 2909 C C . GLY B 1 70 ? -1.631 -13.054 -10.529 1 98.62 70 GLY B C 1
ATOM 2910 O O . GLY B 1 70 ? -2.589 -13.823 -10.434 1 98.62 70 GLY B O 1
ATOM 2911 N N . ALA B 1 71 ? -1.445 -12.036 -9.823 1 98.9 71 ALA B N 1
ATOM 2912 C CA . ALA B 1 71 ? -2.447 -11.635 -8.84 1 98.9 71 ALA B CA 1
ATOM 2913 C C . ALA B 1 71 ? -2.741 -10.14 -8.934 1 98.9 71 ALA B C 1
ATOM 2915 O O . ALA B 1 71 ? -1.82 -9.319 -8.934 1 98.9 71 ALA B O 1
ATOM 2916 N N . LEU B 1 72 ? -4.035 -9.832 -9.092 1 98.9 72 LEU B N 1
ATOM 2917 C CA . LEU B 1 72 ? -4.45 -8.44 -8.96 1 98.9 72 LEU B CA 1
ATOM 2918 C C . LEU B 1 72 ? -4.281 -7.957 -7.523 1 98.9 72 LEU B C 1
ATOM 2920 O O . LEU B 1 72 ? -4.859 -8.533 -6.598 1 98.9 72 LEU B O 1
ATOM 2924 N N . ILE B 1 73 ? -3.487 -6.899 -7.342 1 98.9 73 ILE B N 1
ATOM 2925 C CA . ILE B 1 73 ? -3.217 -6.496 -5.966 1 98.9 73 ILE B CA 1
ATOM 2926 C C . ILE B 1 73 ? -3.754 -5.087 -5.726 1 98.9 73 ILE B C 1
ATOM 2928 O O . ILE B 1 73 ? -3.653 -4.557 -4.617 1 98.9 73 ILE B O 1
ATOM 2932 N N . SER B 1 74 ? -4.255 -4.464 -6.656 1 98.47 74 SER B N 1
ATOM 2933 C CA . SER B 1 74 ? -5.004 -3.212 -6.607 1 98.47 74 SER B CA 1
ATOM 2934 C C . SER B 1 74 ? -5.814 -3.002 -7.882 1 98.47 74 SER B C 1
ATOM 2936 O O . SER B 1 74 ? -5.85 -3.875 -8.752 1 98.47 74 SER B O 1
ATOM 2938 N N . ASP B 1 75 ? -6.425 -1.855 -7.983 1 97.15 75 ASP B N 1
ATOM 2939 C CA . ASP B 1 75 ? -7.222 -1.595 -9.178 1 97.15 75 ASP B CA 1
ATOM 2940 C C . ASP B 1 75 ? -6.329 -1.269 -10.373 1 97.15 75 ASP B C 1
ATOM 2942 O O . ASP B 1 75 ? -6.819 -1.09 -11.49 1 97.15 75 ASP B O 1
ATOM 2946 N N . ARG B 1 76 ? -4.971 -1.33 -10.146 1 97.28 76 ARG B N 1
ATOM 2947 C CA . ARG B 1 76 ? -4.124 -0.915 -11.26 1 97.28 76 ARG B CA 1
ATOM 2948 C C . ARG B 1 76 ? -2.893 -1.809 -11.373 1 97.28 76 ARG B C 1
ATOM 2950 O O . ARG B 1 76 ? -2.098 -1.663 -12.304 1 97.28 76 ARG B O 1
ATOM 2957 N N . TRP B 1 77 ? -2.759 -2.715 -10.461 1 98.72 77 TRP B N 1
ATOM 2958 C CA . TRP B 1 77 ? -1.478 -3.412 -10.422 1 98.72 77 TRP B CA 1
ATOM 2959 C C . TRP B 1 77 ? -1.681 -4.92 -10.325 1 98.72 77 TRP B C 1
ATOM 2961 O O . TRP B 1 77 ? -2.527 -5.392 -9.562 1 98.72 77 TRP B O 1
ATOM 2971 N N . VAL B 1 78 ? -0.909 -5.583 -11.077 1 98.91 78 VAL B N 1
ATOM 2972 C CA . VAL B 1 78 ? -0.797 -7.037 -11.021 1 98.91 78 VAL B CA 1
ATOM 2973 C C . VAL B 1 78 ? 0.613 -7.431 -10.584 1 98.91 78 VAL B C 1
ATOM 2975 O O . VAL B 1 78 ? 1.598 -6.857 -11.054 1 98.91 78 VAL B O 1
ATOM 2978 N N . LEU B 1 79 ? 0.709 -8.337 -9.633 1 98.96 79 LEU B N 1
ATOM 2979 C CA . LEU B 1 79 ? 1.968 -8.914 -9.173 1 98.96 79 LEU B CA 1
ATOM 2980 C C . LEU B 1 79 ? 2.174 -10.306 -9.762 1 98.96 79 LEU B C 1
ATOM 2982 O O . LEU B 1 79 ? 1.246 -11.117 -9.79 1 98.96 79 LEU B O 1
ATOM 2986 N N . THR B 1 80 ? 3.35 -10.592 -10.32 1 98.88 80 THR B N 1
ATOM 2987 C CA . THR B 1 80 ? 3.668 -11.876 -10.935 1 98.88 80 THR B CA 1
ATOM 2988 C C . THR B 1 80 ? 5.154 -12.191 -10.791 1 98.88 80 THR B C 1
ATOM 2990 O O . THR B 1 80 ? 5.892 -11.446 -10.144 1 98.88 80 THR B O 1
ATOM 2993 N N . ALA B 1 81 ? 5.547 -13.368 -11.235 1 98.46 81 ALA B N 1
ATOM 2994 C CA . ALA B 1 81 ? 6.965 -13.703 -11.344 1 98.46 81 ALA B CA 1
ATOM 2995 C C . ALA B 1 81 ? 7.606 -12.994 -12.533 1 98.46 81 ALA B C 1
ATOM 2997 O O . ALA B 1 81 ? 7.048 -12.984 -13.633 1 98.46 81 ALA B O 1
ATOM 2998 N N . ALA B 1 82 ? 8.753 -12.418 -12.343 1 97.96 82 ALA B N 1
ATOM 2999 C CA . ALA B 1 82 ? 9.42 -11.641 -13.384 1 97.96 82 ALA B CA 1
ATOM 3000 C C . ALA B 1 82 ? 9.775 -12.518 -14.581 1 97.96 82 ALA B C 1
ATOM 3002 O O . ALA B 1 82 ? 9.688 -12.077 -15.73 1 97.96 82 ALA B O 1
ATOM 3003 N N . ARG B 1 83 ? 10.124 -13.717 -14.368 1 95.59 83 ARG B N 1
ATOM 3004 C CA . ARG B 1 83 ? 10.537 -14.628 -15.431 1 95.59 83 ARG B CA 1
ATOM 3005 C C . ARG B 1 83 ? 9.43 -14.799 -16.466 1 95.59 83 ARG B C 1
ATOM 3007 O O . ARG B 1 83 ? 9.701 -15.115 -17.626 1 95.59 83 ARG B O 1
ATOM 3014 N N . ASN B 1 84 ? 8.202 -14.589 -16.063 1 95.44 84 ASN B N 1
ATOM 3015 C CA . ASN B 1 84 ? 7.054 -14.774 -16.944 1 95.44 84 ASN B CA 1
ATOM 3016 C C . ASN B 1 84 ? 7.03 -13.734 -18.061 1 95.44 84 ASN B C 1
ATOM 3018 O O . ASN B 1 84 ? 6.261 -13.859 -19.015 1 95.44 84 ASN B O 1
ATOM 3022 N N . LEU B 1 85 ? 7.879 -12.738 -17.91 1 97 85 LEU B N 1
ATOM 3023 C CA . LEU B 1 85 ? 7.826 -11.632 -18.86 1 97 85 LEU B CA 1
ATOM 3024 C C . LEU B 1 85 ? 8.955 -11.736 -19.88 1 97 85 LEU B C 1
ATOM 3026 O O . LEU B 1 85 ? 9.296 -10.751 -20.537 1 97 85 LEU B O 1
ATOM 3030 N N . PHE B 1 86 ? 9.584 -12.86 -19.941 1 95.29 86 PHE B N 1
ATOM 3031 C CA . PHE B 1 86 ? 10.67 -13.128 -20.876 1 95.29 86 PHE B CA 1
ATOM 3032 C C . PHE B 1 86 ? 10.452 -14.456 -21.593 1 95.29 86 PHE B C 1
ATOM 3034 O O . PHE B 1 86 ? 9.734 -15.325 -21.095 1 95.29 86 PHE B O 1
ATOM 3041 N N . VAL B 1 87 ? 11.205 -14.502 -22.716 1 90.94 87 VAL B N 1
ATOM 3042 C CA . VAL B 1 87 ? 11.293 -15.782 -23.412 1 90.94 87 VAL B CA 1
ATOM 3043 C C . VAL B 1 87 ? 12.475 -16.583 -22.872 1 90.94 87 VAL B C 1
ATOM 3045 O O . VAL B 1 87 ? 13.503 -16.012 -22.502 1 90.94 87 VAL B O 1
ATOM 3048 N N . ARG B 1 88 ? 12.555 -17.962 -22.762 1 84.55 88 ARG B N 1
ATOM 3049 C CA . ARG B 1 88 ? 13.572 -18.905 -22.309 1 84.55 88 ARG B CA 1
ATOM 3050 C C . ARG B 1 88 ? 13.867 -18.721 -20.824 1 84.55 88 ARG B C 1
ATOM 3052 O O . ARG B 1 88 ? 14.357 -19.64 -20.164 1 84.55 88 ARG B O 1
ATOM 3059 N N . LYS B 1 89 ? 13.514 -17.639 -20.066 1 87.47 89 LYS B N 1
ATOM 3060 C CA . LYS B 1 89 ? 13.298 -17.319 -18.658 1 87.47 89 LYS B CA 1
ATOM 3061 C C . LYS B 1 89 ? 14.559 -17.572 -17.837 1 87.47 89 LYS B C 1
ATOM 3063 O O . LYS B 1 89 ? 14.531 -17.499 -16.606 1 87.47 89 LYS B O 1
ATOM 3068 N N . SER B 1 90 ? 15.799 -17.988 -18.488 1 88.91 90 SER B N 1
ATOM 3069 C CA . SER B 1 90 ? 17.052 -18.183 -17.765 1 88.91 90 SER B CA 1
ATOM 3070 C C . SER B 1 90 ? 17.838 -16.881 -17.66 1 88.91 90 SER B C 1
ATOM 3072 O O . SER B 1 90 ? 17.703 -15.998 -18.51 1 88.91 90 SER B O 1
ATOM 3074 N N . ARG B 1 91 ? 18.613 -16.939 -16.603 1 89.39 91 ARG B N 1
ATOM 3075 C CA . ARG B 1 91 ? 19.469 -15.776 -16.389 1 89.39 91 ARG B CA 1
ATOM 3076 C C . ARG B 1 91 ? 20.341 -15.506 -17.61 1 89.39 91 ARG B C 1
ATOM 3078 O O . ARG B 1 91 ? 20.513 -14.354 -18.014 1 89.39 91 ARG B O 1
ATOM 3085 N N . LYS B 1 92 ? 20.876 -16.468 -18.254 1 87.42 92 LYS B N 1
ATOM 3086 C CA . LYS B 1 92 ? 21.733 -16.357 -19.43 1 87.42 92 LYS B CA 1
ATOM 3087 C C . LYS B 1 92 ? 20.968 -15.773 -20.615 1 87.42 92 LYS B C 1
ATOM 3089 O O . LYS B 1 92 ? 21.491 -14.925 -21.34 1 87.42 92 LYS B O 1
ATOM 3094 N N . ASP B 1 93 ? 19.768 -16.169 -20.72 1 88.74 93 ASP B N 1
ATOM 3095 C CA . ASP B 1 93 ? 18.972 -15.753 -21.871 1 88.74 93 ASP B CA 1
ATOM 3096 C C . ASP B 1 93 ? 18.376 -14.364 -21.653 1 88.74 93 ASP B C 1
ATOM 3098 O O . ASP B 1 93 ? 18.158 -13.619 -22.61 1 88.74 93 ASP B O 1
ATOM 3102 N N . ILE B 1 94 ? 18.046 -13.909 -20.446 1 88.05 94 ILE B N 1
ATOM 3103 C CA . ILE B 1 94 ? 17.325 -12.685 -20.117 1 88.05 94 ILE B CA 1
ATOM 3104 C C . ILE B 1 94 ? 18.307 -11.52 -20.015 1 88.05 94 ILE B C 1
ATOM 3106 O O . ILE B 1 94 ? 17.987 -10.394 -20.403 1 88.05 94 ILE B O 1
ATOM 3110 N N . GLY B 1 95 ? 19.534 -11.818 -19.534 1 79.1 95 GLY B N 1
ATOM 3111 C CA . GLY B 1 95 ? 20.494 -10.787 -19.176 1 79.1 95 GLY B CA 1
ATOM 3112 C C . GLY B 1 95 ? 20.487 -9.607 -20.13 1 79.1 95 GLY B C 1
ATOM 3113 O O . GLY B 1 95 ? 20.729 -9.769 -21.328 1 79.1 95 GLY B O 1
ATOM 3114 N N . GLY B 1 96 ? 20.126 -8.401 -19.543 1 78.93 96 GLY B N 1
ATOM 3115 C CA . GLY B 1 96 ? 20.2 -7.114 -20.215 1 78.93 96 GLY B CA 1
ATOM 3116 C C . GLY B 1 96 ? 19.018 -6.847 -21.127 1 78.93 96 GLY B C 1
ATOM 3117 O O . GLY B 1 96 ? 18.929 -5.783 -21.742 1 78.93 96 GLY B O 1
ATOM 3118 N N . LYS B 1 97 ? 18.089 -7.826 -21.282 1 88.78 97 LYS B N 1
ATOM 3119 C CA . LYS B 1 97 ? 16.939 -7.647 -22.164 1 88.78 97 LYS B CA 1
ATOM 3120 C C . LYS B 1 97 ? 15.777 -6.989 -21.426 1 88.78 97 LYS B C 1
ATOM 3122 O O . LYS B 1 97 ? 15.622 -7.167 -20.216 1 88.78 97 LYS B O 1
ATOM 3127 N N . ALA B 1 98 ? 15.021 -6.281 -22.209 1 92.99 98 ALA B N 1
ATOM 3128 C CA . ALA B 1 98 ? 13.811 -5.672 -21.662 1 92.99 98 ALA B CA 1
ATOM 3129 C C . ALA B 1 98 ? 12.68 -6.692 -21.565 1 92.99 98 ALA B C 1
ATOM 3131 O O . ALA B 1 98 ? 12.557 -7.576 -22.416 1 92.99 98 ALA B O 1
ATOM 3132 N N . PRO B 1 99 ? 11.894 -6.564 -20.543 1 95.62 99 PRO B N 1
ATOM 3133 C CA . PRO B 1 99 ? 10.741 -7.462 -20.448 1 95.62 99 PRO B CA 1
ATOM 3134 C C . PRO B 1 99 ? 9.727 -7.24 -21.568 1 95.62 99 PRO B C 1
ATOM 3136 O O . PRO B 1 99 ? 9.635 -6.137 -22.113 1 95.62 99 PRO B O 1
ATOM 3139 N N . LEU B 1 100 ? 9.041 -8.272 -21.885 1 95.38 100 LEU B N 1
ATOM 3140 C CA . LEU B 1 100 ? 7.937 -8.175 -22.833 1 95.38 100 LEU B CA 1
ATOM 3141 C C . LEU B 1 100 ? 6.686 -7.623 -22.156 1 95.38 100 LEU B C 1
ATOM 3143 O O . LEU B 1 100 ? 6.47 -7.848 -20.963 1 95.38 100 LEU B O 1
ATOM 3147 N N . ILE B 1 101 ? 5.882 -6.907 -22.919 1 96.5 101 ILE B N 1
ATOM 3148 C CA . ILE B 1 101 ? 4.592 -6.441 -22.42 1 96.5 101 ILE B CA 1
ATOM 3149 C C . ILE B 1 101 ? 3.535 -7.522 -22.633 1 96.5 101 ILE B C 1
ATOM 3151 O O . ILE B 1 101 ? 3.202 -7.858 -23.771 1 96.5 101 ILE B O 1
ATOM 3155 N N . PRO B 1 102 ? 2.967 -8 -21.603 1 97.36 102 PRO B N 1
ATOM 3156 C CA . PRO B 1 102 ? 2.002 -9.093 -21.739 1 97.36 102 PRO B CA 1
ATOM 3157 C C . PRO B 1 102 ? 0.577 -8.597 -21.97 1 97.36 102 PRO B C 1
ATOM 3159 O O . PRO B 1 102 ? 0.298 -7.407 -21.799 1 97.36 102 PRO B O 1
ATOM 3162 N N . LYS B 1 103 ? -0.208 -9.515 -22.45 1 96.48 103 LYS B N 1
ATOM 3163 C CA . LYS B 1 103 ? -1.645 -9.355 -22.242 1 96.48 103 LYS B CA 1
ATOM 3164 C C . LYS B 1 103 ? -2.061 -9.863 -20.864 1 96.48 103 LYS B C 1
ATOM 3166 O O . LYS B 1 103 ? -1.547 -10.878 -20.39 1 96.48 103 LYS B O 1
ATOM 3171 N N . VAL B 1 104 ? -2.97 -9.154 -20.232 1 98.14 104 VAL B N 1
ATOM 3172 C CA . VAL B 1 104 ? -3.464 -9.555 -18.918 1 98.14 104 VAL B CA 1
ATOM 3173 C C . VAL B 1 104 ? -4.967 -9.816 -18.989 1 98.14 104 VAL B C 1
ATOM 3175 O O . VAL B 1 104 ? -5.721 -8.998 -19.522 1 98.14 104 VAL B O 1
ATOM 3178 N N . TYR B 1 105 ? -5.357 -10.966 -18.495 1 97.67 105 TYR B N 1
ATOM 3179 C CA . TYR B 1 105 ? -6.77 -11.32 -18.421 1 97.67 105 TYR B CA 1
ATOM 3180 C C . TYR B 1 105 ? -7.212 -11.498 -16.973 1 97.67 105 TYR B C 1
ATOM 3182 O O . TYR B 1 105 ? -6.546 -12.186 -16.195 1 97.67 105 TYR B O 1
ATOM 3190 N N . LEU B 1 106 ? -8.321 -10.86 -16.653 1 97.28 106 LEU B N 1
ATOM 3191 C CA . LEU B 1 106 ? -8.899 -10.934 -15.316 1 97.28 106 LEU B CA 1
ATOM 3192 C C . LEU B 1 106 ? -10.293 -11.551 -15.359 1 97.28 106 LEU B C 1
ATOM 3194 O O . LEU B 1 106 ? -11.016 -11.394 -16.346 1 97.28 106 LEU B O 1
ATOM 3198 N N . GLY B 1 107 ? -10.661 -12.29 -14.315 1 93.83 107 GLY B N 1
ATOM 3199 C CA . GLY B 1 107 ? -12.022 -12.773 -14.145 1 93.83 107 GLY B CA 1
ATOM 3200 C C . GLY B 1 107 ? -12.345 -13.968 -15.022 1 93.83 107 GLY B C 1
ATOM 3201 O O . GLY B 1 107 ? -13.511 -14.217 -15.335 1 93.83 107 GLY B O 1
ATOM 3202 N N . ILE B 1 108 ? -11.319 -14.633 -15.458 1 94.7 108 ILE B N 1
ATOM 3203 C CA . ILE B 1 108 ? -11.583 -15.78 -16.319 1 94.7 108 ILE B CA 1
ATOM 3204 C C . ILE B 1 108 ? -11.279 -17.072 -15.565 1 94.7 108 ILE B C 1
ATOM 3206 O O . ILE B 1 108 ? -10.425 -17.094 -14.676 1 94.7 108 ILE B O 1
ATOM 3210 N N . SER B 1 109 ? -11.99 -18.14 -15.974 1 93.51 109 SER B N 1
ATOM 3211 C CA . SER B 1 109 ? -11.782 -19.451 -15.369 1 93.51 109 SER B CA 1
ATOM 3212 C C . SER B 1 109 ? -11.405 -20.491 -16.418 1 93.51 109 SER B C 1
ATOM 3214 O O . SER B 1 109 ? -10.803 -21.517 -16.094 1 93.51 109 SER B O 1
ATOM 3216 N N . GLN B 1 110 ? -11.772 -20.216 -17.659 1 93.3 110 GLN B N 1
ATOM 3217 C CA . GLN B 1 110 ? -11.465 -21.109 -18.771 1 93.3 110 GLN B CA 1
ATOM 3218 C C . GLN B 1 110 ? -10.584 -20.416 -19.806 1 93.3 110 GLN B C 1
ATOM 3220 O O . GLN B 1 110 ? -10.817 -19.256 -20.151 1 93.3 110 GLN B O 1
ATOM 3225 N N . LYS B 1 111 ? -9.706 -21.13 -20.313 1 89.26 111 LYS B N 1
ATOM 3226 C CA . LYS B 1 111 ? -8.833 -20.574 -21.344 1 89.26 111 LYS B CA 1
ATOM 3227 C C . LYS B 1 111 ? -9.627 -20.195 -22.591 1 89.26 111 LYS B C 1
ATOM 3229 O O . LYS B 1 111 ? -9.276 -19.243 -23.291 1 89.26 111 LYS B O 1
ATOM 3234 N N . ALA B 1 112 ? -10.679 -20.893 -22.814 1 89.65 112 ALA B N 1
ATOM 3235 C CA . ALA B 1 112 ? -11.517 -20.627 -23.981 1 89.65 112 ALA B CA 1
ATOM 3236 C C . ALA B 1 112 ? -12.1 -19.218 -23.928 1 89.65 112 ALA B C 1
ATOM 3238 O O . ALA B 1 112 ? -12.499 -18.665 -24.956 1 89.65 112 ALA B O 1
ATOM 3239 N N . GLU B 1 113 ? -12.142 -18.644 -22.772 1 91.97 113 GLU B N 1
ATOM 3240 C CA . GLU B 1 113 ? -12.704 -17.307 -22.606 1 91.97 113 GLU B CA 1
ATOM 3241 C C . GLU B 1 113 ? -11.765 -16.24 -23.163 1 91.97 113 GLU B C 1
ATOM 3243 O O . GLU B 1 113 ? -12.167 -15.091 -23.354 1 91.97 113 GLU B O 1
ATOM 3248 N N . LEU B 1 114 ? -10.554 -16.548 -23.427 1 90.12 114 LEU B N 1
ATOM 3249 C CA . LEU B 1 114 ? -9.575 -15.604 -23.953 1 90.12 114 LEU B CA 1
ATOM 3250 C C . LEU B 1 114 ? -10.041 -15.021 -25.283 1 90.12 114 LEU B C 1
ATOM 3252 O O . LEU B 1 114 ? -9.725 -13.874 -25.608 1 90.12 114 LEU B O 1
ATOM 3256 N N . ASP B 1 115 ? -10.805 -15.809 -25.938 1 87.41 115 ASP B N 1
ATOM 3257 C CA . ASP B 1 115 ? -11.269 -15.392 -27.258 1 87.41 115 ASP B CA 1
ATOM 3258 C C . ASP B 1 115 ? -12.4 -14.373 -27.146 1 87.41 115 ASP B C 1
ATOM 3260 O O . ASP B 1 115 ? -12.661 -13.621 -28.087 1 87.41 115 ASP B O 1
ATOM 3264 N N . THR B 1 116 ? -13.037 -14.348 -26.048 1 86.47 116 THR B N 1
ATOM 3265 C CA . THR B 1 116 ? -14.223 -13.509 -25.921 1 86.47 116 THR B CA 1
ATOM 3266 C C . THR B 1 116 ? -14.01 -12.425 -24.868 1 86.47 116 THR B C 1
ATOM 3268 O O . THR B 1 116 ? -14.829 -11.515 -24.732 1 86.47 116 THR B O 1
ATOM 3271 N N . THR B 1 117 ? -13.028 -12.596 -24.136 1 87.2 117 THR B N 1
ATOM 3272 C CA . THR B 1 117 ? -12.725 -11.625 -23.091 1 87.2 117 THR B CA 1
ATOM 3273 C C . THR B 1 117 ? -11.682 -10.62 -23.572 1 87.2 117 THR B C 1
ATOM 3275 O O . THR B 1 117 ? -10.68 -11.001 -24.181 1 87.2 117 THR B O 1
ATOM 3278 N N . LYS B 1 118 ? -11.95 -9.368 -23.319 1 86.05 118 LYS B N 1
ATOM 3279 C CA . LYS B 1 118 ? -10.98 -8.328 -23.653 1 86.05 118 LYS B CA 1
ATOM 3280 C C . LYS B 1 118 ? -9.84 -8.293 -22.639 1 86.05 118 LYS B C 1
ATOM 3282 O O . LYS B 1 118 ? -10.078 -8.302 -21.429 1 86.05 118 LYS B O 1
ATOM 3287 N N . ASP B 1 119 ? -8.65 -8.32 -23.19 1 87.86 119 ASP B N 1
ATOM 3288 C CA . ASP B 1 119 ? -7.505 -8.169 -22.298 1 87.86 119 ASP B CA 1
ATOM 3289 C C . ASP B 1 119 ? -7.443 -6.758 -21.718 1 87.86 119 ASP B C 1
ATOM 3291 O O . ASP B 1 119 ? -7.999 -5.82 -22.292 1 87.86 119 ASP B O 1
ATOM 3295 N N . VAL B 1 120 ? -6.855 -6.687 -20.617 1 92.81 120 VAL B N 1
ATOM 3296 C CA . VAL B 1 120 ? -6.665 -5.39 -19.976 1 92.81 120 VAL B CA 1
ATOM 3297 C C . VAL B 1 120 ? -5.369 -4.754 -20.472 1 92.81 120 VAL B C 1
ATOM 3299 O O . VAL B 1 120 ? -4.312 -5.388 -20.453 1 92.81 120 VAL B O 1
ATOM 3302 N N . ALA B 1 121 ? -5.424 -3.514 -20.868 1 94.83 121 ALA B N 1
ATOM 3303 C CA . ALA B 1 121 ? -4.262 -2.811 -21.405 1 94.83 121 AL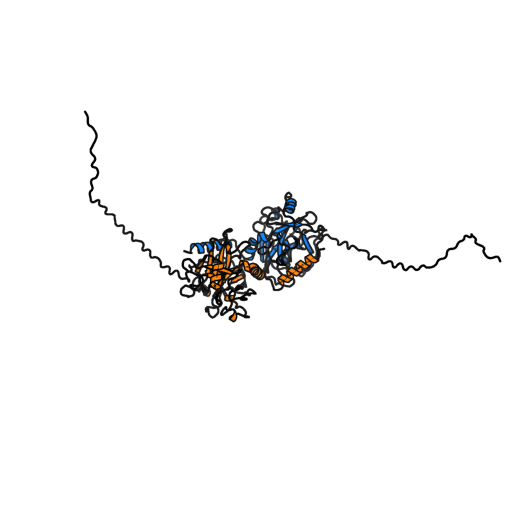A B CA 1
ATOM 3304 C C . ALA B 1 121 ? -3.206 -2.591 -20.326 1 94.83 121 ALA B C 1
ATOM 3306 O O . ALA B 1 121 ? -3.535 -2.259 -19.185 1 94.83 121 ALA B O 1
ATOM 3307 N N . VAL B 1 122 ? -1.954 -2.789 -20.712 1 97.86 122 VAL B N 1
ATOM 3308 C CA . VAL B 1 122 ? -0.82 -2.633 -19.806 1 97.86 122 VAL B CA 1
ATOM 3309 C C . VAL B 1 122 ? -0.105 -1.315 -20.096 1 97.86 122 VAL B C 1
ATOM 3311 O O . VAL B 1 122 ? 0.158 -0.986 -21.255 1 97.86 122 VAL B O 1
ATOM 3314 N N . GLU B 1 123 ? 0.171 -0.578 -19.056 1 97.23 123 GLU B N 1
ATOM 3315 C CA . GLU B 1 123 ? 0.901 0.679 -19.189 1 97.23 123 GLU B CA 1
ATOM 3316 C C . GLU B 1 123 ? 2.409 0.452 -19.121 1 97.23 123 GLU B C 1
ATOM 3318 O O . GLU B 1 123 ? 3.16 0.988 -19.937 1 97.23 123 GLU B O 1
ATOM 3323 N N . LYS B 1 124 ? 2.843 -0.316 -18.18 1 97.06 124 LYS B N 1
ATOM 3324 C CA . LYS B 1 124 ? 4.267 -0.61 -18.052 1 97.06 124 LYS B CA 1
ATOM 3325 C C . LYS B 1 124 ? 4.501 -1.812 -17.141 1 97.06 124 LYS B C 1
ATOM 3327 O O . LYS B 1 124 ? 3.586 -2.255 -16.443 1 97.06 124 LYS B O 1
ATOM 3332 N N . VAL B 1 125 ? 5.718 -2.287 -17.201 1 98.22 125 VAL B N 1
ATOM 3333 C CA . VAL B 1 125 ? 6.183 -3.386 -16.361 1 98.22 125 VAL B CA 1
ATOM 3334 C C . VAL B 1 125 ? 7.39 -2.934 -15.542 1 98.22 125 VAL B C 1
ATOM 3336 O O . VAL B 1 125 ? 8.27 -2.237 -16.053 1 98.22 125 VAL B O 1
ATOM 3339 N N . VAL B 1 126 ? 7.426 -3.319 -14.288 1 98.27 126 VAL B N 1
ATOM 3340 C CA . VAL B 1 126 ? 8.547 -3.013 -13.406 1 98.27 126 VAL B CA 1
ATOM 3341 C C . VAL B 1 126 ? 9.129 -4.307 -12.841 1 98.27 126 VAL B C 1
ATOM 3343 O O . VAL B 1 126 ? 8.449 -5.034 -12.112 1 98.27 126 VAL B O 1
ATOM 3346 N N . ILE B 1 127 ? 10.341 -4.568 -13.131 1 97.86 127 ILE B N 1
ATOM 3347 C CA . ILE B 1 127 ? 11.04 -5.757 -12.656 1 97.86 127 ILE B CA 1
ATOM 3348 C C . ILE B 1 127 ? 11.818 -5.425 -11.384 1 97.86 127 ILE B C 1
ATOM 3350 O O . ILE B 1 127 ? 12.41 -4.349 -11.274 1 97.86 127 ILE B O 1
ATOM 3354 N N . HIS B 1 128 ? 11.832 -6.301 -10.411 1 98.18 128 HIS B N 1
ATOM 3355 C CA . HIS B 1 128 ? 12.633 -6.07 -9.214 1 98.18 128 HIS B CA 1
ATOM 3356 C C . HIS B 1 128 ? 14.087 -5.78 -9.571 1 98.18 128 HIS B C 1
ATOM 3358 O O . HIS B 1 128 ? 14.675 -6.471 -10.406 1 98.18 128 HIS B O 1
ATOM 3364 N N . PRO B 1 129 ? 14.707 -4.88 -8.943 1 96.21 129 PRO B N 1
ATOM 3365 C CA . PRO B 1 129 ? 16.036 -4.435 -9.368 1 96.21 129 PRO B CA 1
ATOM 3366 C C . PRO B 1 129 ? 17.106 -5.509 -9.182 1 96.21 129 PRO B C 1
ATOM 3368 O O . PRO B 1 129 ? 18.138 -5.481 -9.857 1 96.21 129 PRO B O 1
ATOM 3371 N N . SER B 1 130 ? 16.936 -6.476 -8.268 1 95.95 130 SER B N 1
ATOM 3372 C CA . SER B 1 130 ? 17.914 -7.529 -8.016 1 95.95 130 SER B CA 1
ATOM 3373 C C . SER B 1 130 ? 17.454 -8.862 -8.597 1 95.95 130 SER B C 1
ATOM 3375 O O . SER B 1 130 ? 17.825 -9.925 -8.095 1 95.95 130 SER B O 1
ATOM 3377 N N . PHE B 1 131 ? 16.555 -8.754 -9.593 1 96.56 131 PHE B N 1
ATOM 3378 C CA . PHE B 1 131 ? 16.043 -9.945 -10.26 1 96.56 131 PHE B CA 1
ATOM 3379 C C . PHE B 1 131 ? 17.182 -10.766 -10.853 1 96.56 131 PHE B C 1
ATOM 3381 O O . PHE B 1 131 ? 18.007 -10.242 -11.603 1 96.56 131 PHE B O 1
ATOM 3388 N N . GLN B 1 132 ? 17.309 -12.035 -10.42 1 93.91 132 GLN B N 1
ATOM 3389 C CA . GLN B 1 132 ? 18.235 -13.041 -10.932 1 93.91 132 GLN B CA 1
ATOM 3390 C C . GLN B 1 132 ? 19.684 -12.611 -10.723 1 93.91 132 GLN B C 1
ATOM 3392 O O . GLN B 1 132 ? 20.527 -12.806 -11.601 1 93.91 132 GLN B O 1
ATOM 3397 N N . ASN B 1 133 ? 19.852 -12.016 -9.575 1 88.2 133 ASN B N 1
ATOM 3398 C CA . ASN B 1 133 ? 21.217 -11.616 -9.251 1 88.2 133 ASN B CA 1
ATOM 3399 C C . ASN B 1 133 ? 22.088 -12.821 -8.906 1 88.2 133 ASN B C 1
ATOM 3401 O O . ASN B 1 133 ? 23.284 -12.833 -9.202 1 88.2 133 ASN B O 1
ATOM 3405 N N . LEU B 1 134 ? 21.458 -13.856 -8.259 1 83.95 134 LEU B N 1
ATOM 3406 C CA . LEU B 1 134 ? 22.233 -14.996 -7.781 1 83.95 134 LEU B CA 1
ATOM 3407 C C . LEU B 1 134 ? 21.824 -16.274 -8.505 1 83.95 134 LEU B C 1
ATOM 3409 O O . LEU B 1 134 ? 22.662 -17.141 -8.764 1 83.95 134 LEU B O 1
ATOM 3413 N N . SER B 1 135 ? 20.569 -16.452 -8.756 1 87.59 135 SER B N 1
ATOM 3414 C CA . SER B 1 135 ? 20.026 -17.608 -9.462 1 87.59 135 SER B CA 1
ATOM 3415 C C . SER B 1 135 ? 18.879 -17.205 -10.383 1 87.59 135 SER B C 1
ATOM 3417 O O . SER B 1 135 ? 18.48 -16.039 -10.412 1 87.59 135 SER B O 1
ATOM 3419 N N . ASP B 1 136 ? 18.383 -18.213 -11.097 1 91.61 136 ASP B N 1
ATOM 3420 C CA . ASP B 1 136 ? 17.302 -17.96 -12.044 1 91.61 136 ASP B CA 1
ATOM 3421 C C . ASP B 1 136 ? 16.017 -17.567 -11.318 1 91.61 136 ASP B C 1
ATOM 3423 O O . ASP B 1 136 ? 15.087 -17.04 -11.932 1 91.61 136 ASP B O 1
ATOM 3427 N N . TRP B 1 137 ? 16.03 -17.768 -9.975 1 93.88 137 TRP B N 1
ATOM 3428 C CA . TRP B 1 137 ? 14.758 -17.629 -9.274 1 93.88 137 TRP B CA 1
ATOM 3429 C C . TRP B 1 137 ? 14.852 -16.572 -8.179 1 93.88 137 TRP B C 1
ATOM 3431 O O . TRP B 1 137 ? 13.86 -16.272 -7.511 1 93.88 137 TRP B O 1
ATOM 3441 N N . ASP B 1 138 ? 15.967 -15.942 -7.983 1 93.16 138 ASP B N 1
ATOM 3442 C CA . ASP B 1 138 ? 16.064 -14.975 -6.894 1 93.16 138 ASP B CA 1
ATOM 3443 C C . ASP B 1 138 ? 15.381 -13.66 -7.264 1 93.16 138 ASP B C 1
ATOM 3445 O O . ASP B 1 138 ? 15.476 -13.205 -8.406 1 93.16 138 ASP B O 1
ATOM 3449 N N . ASN B 1 139 ? 14.685 -13.083 -6.287 1 97.31 139 ASN B N 1
ATOM 3450 C CA . ASN B 1 139 ? 13.99 -11.81 -6.445 1 97.31 139 ASN B CA 1
ATOM 3451 C C . ASN B 1 139 ? 13.097 -11.808 -7.682 1 97.31 139 ASN B C 1
ATOM 3453 O O . ASN B 1 139 ? 13.107 -10.851 -8.459 1 97.31 139 ASN B O 1
ATOM 3457 N N . ASP B 1 140 ? 12.421 -12.929 -7.926 1 97.9 140 ASP B N 1
ATOM 3458 C CA . ASP B 1 140 ? 11.625 -13.201 -9.119 1 97.9 140 ASP B CA 1
ATOM 3459 C C . ASP B 1 140 ? 10.243 -12.559 -9.014 1 97.9 140 ASP B C 1
ATOM 3461 O O . ASP B 1 140 ? 9.233 -13.26 -8.919 1 97.9 140 ASP B O 1
ATOM 3465 N N . LEU B 1 141 ? 10.228 -11.214 -9.077 1 98.69 141 LEU B N 1
ATOM 3466 C CA . LEU B 1 141 ? 8.985 -10.461 -8.957 1 98.69 141 LEU B CA 1
ATOM 3467 C C . LEU B 1 141 ? 8.915 -9.355 -10.004 1 98.69 141 LEU B C 1
ATOM 3469 O O . LEU B 1 141 ? 9.927 -8.72 -10.31 1 98.69 141 LEU B O 1
ATOM 3473 N N . ALA B 1 142 ? 7.775 -9.16 -10.44 1 98.84 142 ALA B N 1
ATOM 3474 C CA . ALA B 1 142 ? 7.482 -8.047 -11.34 1 98.84 142 ALA B CA 1
ATOM 3475 C C . ALA B 1 142 ? 6.104 -7.457 -11.052 1 98.84 142 ALA B C 1
ATOM 3477 O O . ALA B 1 142 ? 5.189 -8.174 -10.639 1 98.84 142 ALA B O 1
ATOM 3478 N N . LEU B 1 143 ? 5.993 -6.199 -11.271 1 98.9 143 LEU B N 1
ATOM 3479 C CA . LEU B 1 143 ? 4.729 -5.474 -11.2 1 98.9 143 LEU B CA 1
ATOM 3480 C C . LEU B 1 143 ? 4.292 -5.007 -12.584 1 98.9 143 LEU B C 1
ATOM 3482 O O . LEU B 1 143 ? 5.098 -4.463 -13.343 1 98.9 143 LEU B O 1
ATOM 3486 N N . ILE B 1 144 ? 3.049 -5.284 -12.884 1 98.83 144 ILE B N 1
ATOM 3487 C CA . ILE B 1 144 ? 2.443 -4.839 -14.133 1 98.83 144 ILE B CA 1
ATOM 3488 C C . ILE B 1 144 ? 1.434 -3.728 -13.85 1 98.83 144 ILE B C 1
ATOM 3490 O O . ILE B 1 144 ? 0.453 -3.94 -13.133 1 98.83 144 ILE B O 1
ATOM 3494 N N . LYS B 1 145 ? 1.679 -2.584 -14.373 1 98.36 145 LYS B N 1
ATOM 3495 C CA . LYS B 1 145 ? 0.729 -1.485 -14.234 1 98.36 145 LYS B CA 1
ATOM 3496 C C . LYS B 1 145 ? -0.298 -1.498 -15.362 1 98.36 145 LYS B C 1
ATOM 3498 O O . LYS B 1 145 ? 0.066 -1.467 -16.54 1 98.36 145 LYS B O 1
ATOM 3503 N N . LEU B 1 146 ? -1.525 -1.457 -15.006 1 98.19 146 LEU B N 1
ATOM 3504 C CA . LEU B 1 146 ? -2.605 -1.414 -15.985 1 98.19 146 LEU B CA 1
ATOM 3505 C C . LEU B 1 146 ? -2.91 0.022 -16.396 1 98.19 146 LEU B C 1
ATOM 3507 O O . LEU B 1 146 ? -2.758 0.947 -15.595 1 98.19 146 LEU B O 1
ATOM 3511 N N . LYS B 1 147 ? -3.343 0.208 -17.572 1 96.54 147 LYS B N 1
ATOM 3512 C CA . LYS B 1 147 ? -3.577 1.541 -18.119 1 96.54 147 LYS B CA 1
ATOM 3513 C C . LYS B 1 147 ? -4.769 2.212 -17.442 1 96.54 147 LYS B C 1
ATOM 3515 O O . LYS B 1 147 ? -4.765 3.425 -17.224 1 96.54 147 LYS B O 1
ATOM 3520 N N . HIS B 1 148 ? -5.792 1.432 -17.175 1 94.77 148 HIS B N 1
ATOM 3521 C CA . HIS B 1 148 ? -7.009 1.929 -16.543 1 94.77 148 HIS B CA 1
ATOM 3522 C C . HIS B 1 148 ? -7.35 1.123 -15.294 1 94.77 148 HIS B C 1
ATOM 3524 O O . HIS B 1 148 ? -7.041 -0.068 -15.215 1 94.77 148 HIS B O 1
ATOM 3530 N N . PRO B 1 149 ? -7.938 1.844 -14.324 1 95.11 149 PRO B N 1
ATOM 3531 C CA . PRO B 1 149 ? -8.35 1.094 -13.136 1 95.11 149 PRO B CA 1
ATOM 3532 C C . PRO B 1 149 ? -9.369 0.001 -13.451 1 95.11 149 PRO B C 1
ATOM 3534 O O . PRO B 1 149 ? -10.264 0.206 -14.276 1 95.11 149 PRO B O 1
ATOM 3537 N N . VAL B 1 150 ? -9.178 -1.092 -12.844 1 96.76 150 VAL B N 1
ATOM 3538 C CA . VAL B 1 150 ? -10.117 -2.202 -12.966 1 96.76 150 VAL B CA 1
ATOM 3539 C C . VAL B 1 150 ? -11.391 -1.889 -12.184 1 96.76 150 VAL B C 1
ATOM 3541 O O . VAL B 1 150 ? -11.33 -1.385 -11.06 1 96.76 150 VAL B O 1
ATOM 3544 N N . ILE B 1 151 ? -12.455 -2.15 -12.752 1 94.29 151 ILE B N 1
ATOM 3545 C CA . ILE B 1 151 ? -13.726 -2.006 -12.051 1 94.29 151 ILE B CA 1
ATOM 3546 C C . ILE B 1 151 ? -14.002 -3.258 -11.221 1 94.29 151 ILE B C 1
ATOM 3548 O O . ILE B 1 151 ? -14.119 -4.358 -11.766 1 94.29 151 ILE B O 1
ATOM 3552 N N . MET B 1 152 ? -14.149 -3.061 -9.988 1 96.67 152 MET B N 1
ATOM 3553 C CA . MET B 1 152 ? -14.381 -4.183 -9.082 1 96.67 152 MET B CA 1
ATOM 3554 C C . MET B 1 152 ? -15.788 -4.745 -9.26 1 96.67 152 MET B C 1
ATOM 3556 O O . MET B 1 152 ? -16.727 -3.999 -9.544 1 96.67 152 MET B O 1
ATOM 3560 N N . SER B 1 153 ? -15.886 -6.043 -9.179 1 95.8 153 SER B N 1
ATOM 3561 C CA . SER B 1 153 ? -17.15 -6.76 -9.307 1 95.8 153 SER B CA 1
ATOM 3562 C C . SER B 1 153 ? -17.157 -8.025 -8.456 1 95.8 153 SER B C 1
ATOM 3564 O O . SER B 1 153 ? -16.255 -8.237 -7.642 1 95.8 153 SER B O 1
ATOM 3566 N N . ASN B 1 154 ? -18.19 -8.791 -8.624 1 94.52 154 ASN B N 1
ATOM 3567 C CA . ASN B 1 154 ? -18.264 -10.078 -7.941 1 94.52 154 ASN B CA 1
ATOM 3568 C C . ASN B 1 154 ? -17.29 -11.088 -8.54 1 94.52 154 ASN B C 1
ATOM 3570 O O . ASN B 1 154 ? -17.055 -12.149 -7.96 1 94.52 154 ASN B O 1
ATOM 3574 N N . ARG B 1 155 ? -16.679 -10.686 -9.585 1 94.63 155 ARG B N 1
ATOM 3575 C CA . ARG B 1 155 ? -15.789 -11.617 -10.273 1 94.63 155 ARG B CA 1
ATOM 3576 C C . ARG B 1 155 ? -14.342 -11.144 -10.203 1 94.63 155 ARG B C 1
ATOM 3578 O O . ARG B 1 155 ? -13.418 -11.908 -10.491 1 94.63 155 ARG B O 1
ATOM 3585 N N . VAL B 1 156 ? -14.202 -9.871 -9.939 1 97.89 156 VAL B N 1
ATOM 3586 C CA . VAL B 1 156 ? -12.847 -9.328 -9.921 1 97.89 156 VAL B CA 1
ATOM 3587 C C . VAL B 1 156 ? -12.659 -8.451 -8.686 1 97.89 156 VAL B C 1
ATOM 3589 O O . VAL B 1 156 ? -13.38 -7.468 -8.499 1 97.89 156 VAL B O 1
ATOM 3592 N N . THR B 1 157 ? -11.739 -8.758 -7.835 1 98.58 157 THR B N 1
ATOM 3593 C CA . THR B 1 157 ? -11.302 -7.97 -6.687 1 98.58 157 THR B CA 1
ATOM 3594 C C . THR B 1 157 ? -9.856 -8.296 -6.326 1 98.58 157 THR B C 1
ATOM 3596 O O . THR B 1 157 ? -9.431 -9.449 -6.425 1 98.58 157 THR B O 1
ATOM 3599 N N . PRO B 1 158 ? -9.104 -7.365 -5.946 1 98.79 158 PRO B N 1
ATOM 3600 C CA . PRO B 1 158 ? -7.698 -7.624 -5.628 1 98.79 158 PRO B CA 1
ATOM 3601 C C . PRO B 1 158 ? -7.522 -8.409 -4.33 1 98.79 158 PRO B C 1
ATOM 3603 O O . PRO B 1 158 ? -8.427 -8.433 -3.491 1 98.79 158 PRO B O 1
ATOM 3606 N N . ILE B 1 159 ? -6.452 -9.085 -4.257 1 98.9 159 ILE B N 1
ATOM 3607 C CA . ILE B 1 159 ? -6.047 -9.721 -3.007 1 98.9 159 ILE B CA 1
ATOM 3608 C C . ILE B 1 159 ? -5.063 -8.82 -2.265 1 98.9 159 ILE B C 1
ATOM 3610 O O . ILE B 1 159 ? -4.15 -8.255 -2.872 1 98.9 159 ILE B O 1
ATOM 3614 N N . PRO B 1 160 ? -5.223 -8.632 -0.938 1 98.82 160 PRO B N 1
ATOM 3615 C CA . PRO B 1 160 ? -4.323 -7.777 -0.16 1 98.82 160 PRO B CA 1
ATOM 3616 C C . PRO B 1 160 ? -2.911 -8.35 -0.052 1 98.82 160 PRO B C 1
ATOM 3618 O O . PRO B 1 160 ? -2.733 -9.57 -0.079 1 98.82 160 PRO B O 1
ATOM 3621 N N . LEU B 1 161 ? -1.966 -7.426 0.048 1 98.78 161 LEU B N 1
ATOM 3622 C CA . LEU B 1 161 ? -0.628 -7.758 0.526 1 98.78 161 LEU B CA 1
ATOM 3623 C C . LEU B 1 161 ? -0.606 -7.869 2.047 1 98.78 161 LEU B C 1
ATOM 3625 O O . LEU B 1 161 ? -1.525 -7.399 2.721 1 98.78 161 LEU B O 1
ATOM 3629 N N . PRO B 1 162 ? 0.405 -8.517 2.585 1 98.28 162 PRO B N 1
ATOM 3630 C CA . PRO B 1 162 ? 0.455 -8.688 4.038 1 98.28 162 PRO B CA 1
ATOM 3631 C C . PRO B 1 162 ? 0.487 -7.358 4.788 1 98.28 162 PRO B C 1
ATOM 3633 O O . PRO B 1 162 ? 1.209 -6.439 4.393 1 98.28 162 PRO B O 1
ATOM 3636 N N . GLU B 1 163 ? -0.341 -7.264 5.768 1 96.85 163 GLU B N 1
ATOM 3637 C CA . GLU B 1 163 ? -0.288 -6.158 6.719 1 96.85 163 GLU B CA 1
ATOM 3638 C C . GLU B 1 163 ? 0.739 -6.422 7.816 1 96.85 163 GLU B C 1
ATOM 3640 O O . GLU B 1 163 ? 1.41 -7.457 7.809 1 96.85 163 GLU B O 1
ATOM 3645 N N . ARG B 1 164 ? 0.823 -5.444 8.682 1 93.48 164 ARG B N 1
ATOM 3646 C CA . ARG B 1 164 ? 1.717 -5.6 9.825 1 93.48 164 ARG B CA 1
ATOM 3647 C C . ARG B 1 164 ? 1.383 -6.862 10.613 1 93.48 164 ARG B C 1
ATOM 3649 O O . ARG B 1 164 ? 0.216 -7.121 10.916 1 93.48 164 ARG B O 1
ATOM 3656 N N . GLY B 1 165 ? 2.406 -7.649 10.888 1 92.83 165 GLY B N 1
ATOM 3657 C CA . GLY B 1 165 ? 2.224 -8.858 11.675 1 92.83 165 GLY B CA 1
ATOM 3658 C C . GLY B 1 165 ? 1.79 -10.051 10.844 1 92.83 165 GLY B C 1
ATOM 3659 O O . GLY B 1 165 ? 1.768 -11.181 11.335 1 92.83 165 GLY B O 1
ATOM 3660 N N . GLN B 1 166 ? 1.424 -9.793 9.636 1 96.59 166 GLN B N 1
ATOM 3661 C CA . GLN B 1 166 ? 0.995 -10.886 8.77 1 96.59 166 GLN B CA 1
ATOM 3662 C C . GLN B 1 166 ? 2.169 -11.451 7.975 1 96.59 166 GLN B C 1
ATOM 3664 O O . GLN B 1 166 ? 2.969 -10.697 7.419 1 96.59 166 GLN B O 1
ATOM 3669 N N . ASP B 1 167 ? 2.235 -12.722 7.95 1 96.6 167 ASP B N 1
ATOM 3670 C CA . ASP B 1 167 ? 3.199 -13.495 7.172 1 96.6 167 ASP B CA 1
ATOM 3671 C C . ASP B 1 167 ? 2.739 -14.942 7.009 1 96.6 167 ASP B C 1
ATOM 3673 O O . ASP B 1 167 ? 1.67 -15.318 7.495 1 96.6 167 ASP B O 1
ATOM 3677 N N . VAL B 1 168 ? 3.504 -15.632 6.314 1 95.81 168 VAL B N 1
ATOM 3678 C CA . VAL B 1 168 ? 3.128 -17.002 5.983 1 95.81 168 VAL B CA 1
ATOM 3679 C C . VAL B 1 168 ? 3.012 -17.829 7.261 1 95.81 168 VAL B C 1
ATOM 3681 O O . VAL B 1 168 ? 2.235 -18.785 7.321 1 95.81 168 VAL B O 1
ATOM 3684 N N . ASP B 1 169 ? 3.679 -17.469 8.331 1 94.03 169 ASP B N 1
ATOM 3685 C CA . ASP B 1 169 ? 3.647 -18.22 9.582 1 94.03 169 ASP B CA 1
ATOM 3686 C C . ASP B 1 169 ? 2.302 -18.057 10.287 1 94.03 169 ASP B C 1
ATOM 3688 O O . ASP B 1 169 ? 1.981 -18.812 11.207 1 94.03 169 ASP B O 1
ATOM 3692 N N . ARG B 1 170 ? 1.497 -17.142 9.864 1 95.32 170 ARG B N 1
ATOM 3693 C CA . ARG B 1 170 ? 0.189 -16.908 10.468 1 95.32 170 ARG B CA 1
ATOM 3694 C C . ARG B 1 170 ? -0.918 -17.566 9.651 1 95.32 170 ARG B C 1
ATOM 3696 O O . ARG B 1 170 ? -2.102 -17.394 9.947 1 95.32 170 ARG B O 1
ATOM 3703 N N . ALA B 1 171 ? -0.557 -18.247 8.647 1 96.29 171 ALA B N 1
ATOM 3704 C CA . ALA B 1 171 ? -1.541 -18.935 7.816 1 96.29 171 ALA B CA 1
ATOM 3705 C C . ALA B 1 171 ? -2.333 -19.952 8.632 1 96.29 171 ALA B C 1
ATOM 3707 O O . ALA B 1 171 ? -1.751 -20.81 9.3 1 96.29 171 ALA B O 1
ATOM 3708 N N . ALA B 1 172 ? -3.574 -19.917 8.482 1 93.31 172 ALA B N 1
ATOM 3709 C CA . ALA B 1 172 ? -4.44 -20.867 9.175 1 93.31 172 ALA B CA 1
ATOM 3710 C C . ALA B 1 172 ? -4.134 -22.3 8.75 1 93.31 172 ALA B C 1
ATOM 3712 O O . ALA B 1 172 ? -3.916 -22.57 7.567 1 93.31 172 ALA B O 1
ATOM 3713 N N . HIS B 1 173 ? -3.994 -23.169 9.659 1 89.41 173 HIS B N 1
ATOM 3714 C CA . HIS B 1 173 ? -3.774 -24.598 9.471 1 89.41 173 HIS B CA 1
ATOM 3715 C C . HIS B 1 173 ? -2.426 -24.867 8.81 1 89.41 173 HIS B C 1
ATOM 3717 O O 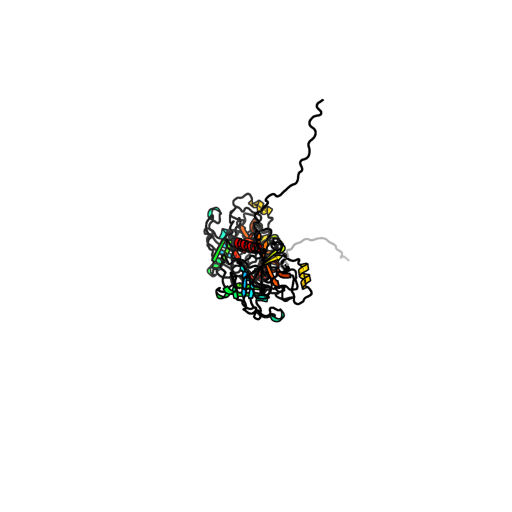. HIS B 1 173 ? -2.199 -25.953 8.272 1 89.41 173 HIS B O 1
ATOM 3723 N N . GLY B 1 174 ? -1.592 -23.85 8.742 1 95.92 174 GLY B N 1
ATOM 3724 C CA . GLY B 1 174 ? -0.282 -24.025 8.137 1 95.92 174 GLY B CA 1
ATOM 3725 C C . GLY B 1 174 ? -0.347 -24.338 6.654 1 95.92 174 GLY B C 1
ATOM 3726 O O . GLY B 1 174 ? 0.464 -25.111 6.141 1 95.92 174 GLY B O 1
ATOM 3727 N N . SER B 1 175 ? -1.34 -23.866 5.989 1 97.21 175 SER B N 1
ATOM 3728 C CA . SER B 1 175 ? -1.52 -24.175 4.574 1 97.21 175 SER B CA 1
ATOM 3729 C C . SER B 1 175 ? -1.922 -22.934 3.784 1 97.21 175 SER B C 1
ATOM 3731 O O . SER B 1 175 ? -2.291 -21.913 4.367 1 97.21 175 SER B O 1
ATOM 3733 N N . GLY B 1 176 ? -1.78 -22.96 2.519 1 97.63 176 GLY B N 1
ATOM 3734 C CA . GLY B 1 176 ? -2.223 -21.941 1.58 1 97.63 176 GLY B CA 1
ATOM 3735 C C . GLY B 1 176 ? -2.87 -22.518 0.335 1 97.63 176 GLY B C 1
ATOM 3736 O O . GLY B 1 176 ? -2.781 -23.722 0.084 1 97.63 176 GLY B O 1
ATOM 3737 N N . VAL B 1 177 ? -3.553 -21.668 -0.363 1 97.56 177 VAL B N 1
ATOM 3738 C CA . VAL B 1 177 ? -4.255 -22.08 -1.574 1 97.56 177 VAL B CA 1
ATOM 3739 C C . VAL B 1 177 ? -3.688 -21.333 -2.78 1 97.56 177 VAL B C 1
ATOM 3741 O O . VAL B 1 177 ? -3.369 -20.145 -2.688 1 97.56 177 VAL B O 1
ATOM 3744 N N . ILE B 1 178 ? -3.61 -22.007 -3.866 1 97.71 178 ILE B N 1
ATOM 3745 C CA . ILE B 1 178 ? -3.165 -21.382 -5.107 1 97.71 178 ILE B CA 1
ATOM 3746 C C . ILE B 1 178 ? -3.989 -21.913 -6.277 1 97.71 178 ILE B C 1
ATOM 3748 O O . ILE B 1 178 ? -4.395 -23.078 -6.281 1 97.71 178 ILE B O 1
ATOM 3752 N N . ALA B 1 179 ? -4.266 -21.034 -7.223 1 96.82 179 ALA B N 1
ATOM 3753 C CA . ALA B 1 179 ? -4.978 -21.408 -8.443 1 96.82 179 ALA B CA 1
ATOM 3754 C C . ALA B 1 179 ? -4.128 -21.133 -9.68 1 96.82 179 ALA B C 1
ATOM 3756 O O . ALA B 1 179 ? -3.232 -20.286 -9.65 1 96.82 179 ALA B O 1
ATOM 3757 N N . GLY B 1 180 ? -4.388 -21.817 -10.721 1 95.28 180 GLY B N 1
ATOM 3758 C CA . GLY B 1 180 ? -3.648 -21.605 -11.955 1 95.28 180 GLY B CA 1
ATOM 3759 C C . GLY B 1 180 ? -4.089 -22.521 -13.08 1 95.28 180 GLY B C 1
ATOM 3760 O O . GLY B 1 180 ? -4.927 -23.403 -12.878 1 95.28 180 GLY B O 1
ATOM 3761 N N . TRP B 1 181 ? -3.491 -22.333 -14.234 1 93.18 181 TRP B N 1
ATOM 3762 C CA . TRP B 1 181 ? -3.77 -23.076 -15.459 1 93.18 181 TRP B CA 1
ATOM 3763 C C . TRP B 1 181 ? -2.578 -23.941 -15.854 1 93.18 181 TRP B C 1
ATOM 3765 O O . TRP B 1 181 ? -2.374 -24.225 -17.037 1 93.18 181 TRP B O 1
ATOM 3775 N N . GLY B 1 182 ? -1.756 -24.22 -14.925 1 90.63 182 GLY B N 1
ATOM 3776 C CA . GLY B 1 182 ? -0.548 -24.973 -15.223 1 90.63 182 GLY B CA 1
ATOM 3777 C C . GLY B 1 182 ? -0.829 -26.36 -15.768 1 90.63 182 GLY B C 1
ATOM 3778 O O . GLY B 1 182 ? -1.988 -26.752 -15.917 1 90.63 182 GLY B O 1
ATOM 3779 N N . TRP B 1 183 ? 0.239 -27.006 -16.077 1 87.13 183 TRP B N 1
ATOM 3780 C CA . TRP B 1 183 ? 0.159 -28.327 -16.692 1 87.13 183 TRP B CA 1
ATOM 3781 C C . TRP B 1 183 ? -0.374 -29.358 -15.703 1 87.13 183 TRP B C 1
ATOM 3783 O O . TRP B 1 183 ? -0.135 -29.252 -14.497 1 87.13 183 TRP B O 1
ATOM 3793 N N . GLY B 1 184 ? -1.087 -30.307 -16.307 1 80.89 184 GLY B N 1
ATOM 3794 C CA .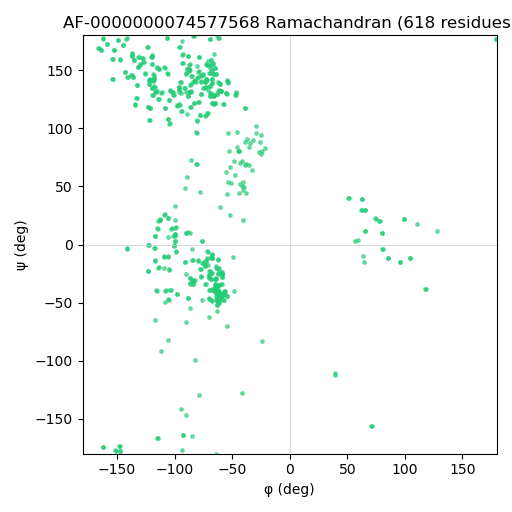 GLY B 1 184 ? -1.596 -31.408 -15.504 1 80.89 184 GLY B CA 1
ATOM 3795 C C . GLY B 1 184 ? -0.67 -32.61 -15.484 1 80.89 184 GLY B C 1
ATOM 3796 O O . GLY B 1 184 ? 0.502 -32.503 -15.852 1 80.89 184 GLY B O 1
ATOM 3797 N N . ILE B 1 185 ? -1.16 -33.701 -15.086 1 72.6 185 ILE B N 1
ATOM 3798 C CA . ILE B 1 185 ? -0.406 -34.922 -14.822 1 72.6 185 ILE B CA 1
ATOM 3799 C C . ILE B 1 185 ? 0.207 -35.44 -16.121 1 72.6 185 ILE B C 1
ATOM 3801 O O . ILE B 1 185 ? 1.278 -36.052 -16.109 1 72.6 185 ILE B O 1
ATOM 3805 N N . LEU B 1 186 ? -0.594 -35.2 -17.145 1 73.78 186 LEU B N 1
ATOM 3806 C CA . LEU B 1 186 ? -0.096 -35.668 -18.434 1 73.78 186 LEU B CA 1
ATOM 3807 C C . LEU B 1 186 ? 0.771 -34.606 -19.101 1 73.78 186 LEU B C 1
ATOM 3809 O O . LEU B 1 186 ? 1.067 -34.699 -20.294 1 73.78 186 LEU B O 1
ATOM 3813 N N . LEU B 1 187 ? 1.057 -33.621 -18.308 1 77.01 187 LEU B N 1
ATOM 3814 C CA . LEU B 1 187 ? 1.923 -32.539 -18.763 1 77.01 187 LEU B CA 1
ATOM 3815 C C . LEU B 1 187 ? 1.298 -31.801 -19.942 1 77.01 187 LEU B C 1
ATOM 3817 O O . LEU B 1 187 ? 1.986 -31.478 -20.913 1 77.01 187 LEU B O 1
ATOM 3821 N N . THR B 1 188 ? -0.003 -31.813 -19.913 1 78.81 188 THR B N 1
ATOM 3822 C CA . THR B 1 188 ? -0.756 -31.001 -20.863 1 78.81 188 THR B CA 1
ATOM 3823 C C . THR B 1 188 ? -1.376 -29.792 -20.169 1 78.81 188 THR B C 1
ATOM 3825 O O . THR B 1 188 ? -1.749 -29.866 -18.996 1 78.81 188 THR B O 1
ATOM 3828 N N . PRO B 1 189 ? -1.442 -28.78 -20.931 1 78.62 189 PRO B N 1
ATOM 3829 C CA . PRO B 1 189 ? -2.018 -27.578 -20.324 1 78.62 189 PRO B CA 1
ATOM 3830 C C . PRO B 1 189 ? -3.463 -27.778 -19.874 1 78.62 189 PRO B C 1
ATOM 3832 O O . PRO B 1 189 ? -4.23 -28.475 -20.543 1 78.62 189 PRO B O 1
ATOM 3835 N N . ALA B 1 190 ? -3.758 -27.25 -18.751 1 84.59 190 ALA B N 1
ATOM 3836 C CA . ALA B 1 190 ? -5.133 -27.294 -18.261 1 84.59 190 ALA B CA 1
ATOM 3837 C C . ALA B 1 190 ? -6.022 -26.325 -19.036 1 84.59 190 ALA B C 1
ATOM 3839 O O . ALA B 1 190 ? -5.606 -25.208 -19.353 1 84.59 190 ALA B O 1
ATOM 3840 N N . ALA B 1 191 ? -7.214 -26.734 -19.331 1 87.08 191 ALA B N 1
ATOM 3841 C CA . ALA B 1 191 ? -8.175 -25.873 -20.016 1 87.08 191 ALA B CA 1
ATOM 3842 C C . ALA B 1 191 ? -8.91 -24.974 -19.026 1 87.08 191 ALA B C 1
ATOM 3844 O O . ALA B 1 191 ? -9.347 -23.877 -19.381 1 87.08 191 ALA B O 1
ATOM 3845 N N . SER B 1 192 ? -9.057 -25.488 -17.887 1 92.51 192 SER B N 1
ATOM 3846 C CA . SER B 1 192 ? -9.802 -24.779 -16.852 1 92.51 192 SER B CA 1
ATOM 3847 C C . SER B 1 192 ? -8.9 -24.405 -15.68 1 92.51 192 SER B C 1
ATOM 3849 O O . SER B 1 192 ? -7.908 -25.085 -15.411 1 92.51 192 SER B O 1
ATOM 3851 N N . LEU B 1 193 ? -9.303 -23.314 -15.015 1 94.44 193 LEU B N 1
ATOM 3852 C CA . LEU B 1 193 ? -8.617 -22.938 -13.783 1 94.44 193 LEU B CA 1
ATOM 3853 C C . LEU B 1 193 ? -8.794 -24.01 -12.714 1 94.44 193 LEU B C 1
ATOM 3855 O O . LEU B 1 193 ? -9.911 -24.472 -12.47 1 94.44 193 LEU B O 1
ATOM 3859 N N . LYS B 1 194 ? -7.718 -24.429 -12.121 1 94.35 194 LYS B N 1
ATOM 3860 C CA . LYS B 1 194 ? -7.72 -25.377 -11.01 1 94.35 194 LYS B CA 1
ATOM 3861 C C . LYS B 1 194 ? -7.085 -24.766 -9.765 1 94.35 194 LYS B C 1
ATOM 3863 O O . LYS B 1 194 ? -6.479 -23.694 -9.832 1 94.35 194 LYS B O 1
ATOM 3868 N N . HIS B 1 195 ? -7.351 -25.391 -8.634 1 95.47 195 HIS B N 1
ATOM 3869 C CA . HIS B 1 195 ? -6.697 -24.941 -7.41 1 95.47 195 HIS B CA 1
ATOM 3870 C C . HIS B 1 195 ? -6.184 -26.121 -6.593 1 95.47 195 HIS B C 1
ATOM 3872 O O . HIS B 1 195 ? -6.61 -27.259 -6.803 1 95.47 195 HIS B O 1
ATOM 3878 N N . LEU B 1 196 ? -5.224 -25.822 -5.73 1 94.79 196 LEU B N 1
ATOM 3879 C CA . LEU B 1 196 ? -4.643 -26.76 -4.775 1 94.79 196 LEU B CA 1
ATOM 3880 C C . LEU B 1 196 ? -4.458 -26.103 -3.411 1 94.79 196 LEU B C 1
ATOM 3882 O O . LEU B 1 196 ? -4.207 -24.899 -3.327 1 94.79 196 LEU B O 1
ATOM 3886 N N . VAL B 1 197 ? -4.63 -26.874 -2.424 1 96.13 197 VAL B N 1
ATOM 3887 C CA . VAL B 1 197 ? -4.287 -26.484 -1.06 1 96.13 197 VAL B CA 1
ATOM 3888 C C . VAL B 1 197 ? -2.998 -27.181 -0.632 1 96.13 197 VAL B C 1
ATOM 3890 O O . VAL B 1 197 ? -2.912 -28.411 -0.658 1 96.13 197 VAL B O 1
ATOM 3893 N N . PHE B 1 198 ? -2.045 -26.374 -0.221 1 96.39 198 PHE B N 1
ATOM 3894 C CA . PHE B 1 198 ? -0.744 -26.949 0.1 1 96.39 198 PHE B CA 1
ATOM 3895 C C . PHE B 1 198 ? -0.396 -26.716 1.566 1 96.39 198 PHE B C 1
ATOM 3897 O O . PHE B 1 198 ? -0.649 -25.636 2.105 1 96.39 198 PHE B O 1
ATOM 3904 N N . PRO B 1 199 ? 0.212 -27.731 2.14 1 97.09 199 PRO B N 1
ATOM 3905 C CA . PRO B 1 199 ? 0.861 -27.454 3.424 1 97.09 199 PRO B CA 1
ATOM 3906 C C . PRO B 1 199 ? 2.133 -26.623 3.274 1 97.09 199 PRO B C 1
ATOM 3908 O O . PRO B 1 199 ? 2.88 -26.798 2.308 1 97.09 199 PRO B O 1
ATOM 3911 N N . LEU B 1 200 ? 2.352 -25.761 4.176 1 98.2 200 LEU B N 1
ATOM 3912 C CA . LEU B 1 200 ? 3.632 -25.064 4.238 1 98.2 200 LEU B CA 1
ATOM 3913 C C . LEU B 1 200 ? 4.749 -26.015 4.654 1 98.2 200 LEU B C 1
ATOM 3915 O O . LEU B 1 200 ? 4.561 -26.851 5.541 1 98.2 200 LEU B O 1
ATOM 3919 N N . ALA B 1 201 ? 5.833 -25.915 4.01 1 98.05 201 ALA B N 1
ATOM 3920 C CA . ALA B 1 201 ? 6.955 -26.811 4.275 1 98.05 201 ALA B CA 1
ATOM 3921 C C . ALA B 1 201 ? 7.916 -26.201 5.292 1 98.05 201 ALA B C 1
ATOM 3923 O O . ALA B 1 201 ? 7.973 -24.979 5.446 1 98.05 201 ALA B O 1
ATOM 3924 N N . ASN B 1 202 ? 8.633 -27.106 5.921 1 97.24 202 ASN B N 1
ATOM 3925 C CA . ASN B 1 202 ? 9.759 -26.649 6.729 1 97.24 202 ASN B CA 1
ATOM 3926 C C . ASN B 1 202 ? 10.846 -26.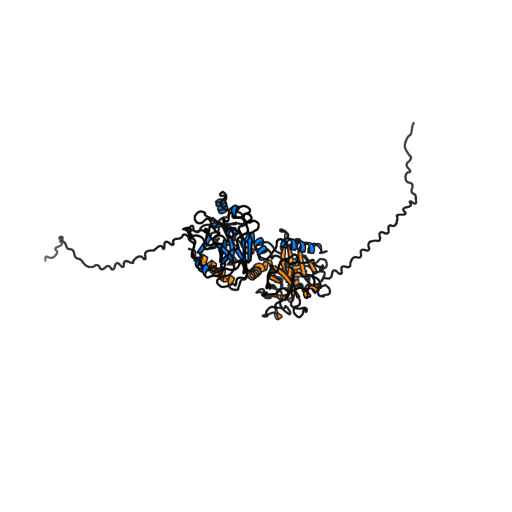015 5.867 1 97.24 202 ASN B C 1
ATOM 3928 O O . ASN B 1 202 ? 11.302 -26.617 4.893 1 97.24 202 ASN B O 1
ATOM 3932 N N . HIS B 1 203 ? 11.223 -24.899 6.235 1 97.48 203 HIS B N 1
ATOM 3933 C CA . HIS B 1 203 ? 12.156 -24.124 5.424 1 97.48 203 HIS B CA 1
ATOM 3934 C C . HIS B 1 203 ? 13.475 -24.868 5.24 1 97.48 203 HIS B C 1
ATOM 3936 O O . HIS B 1 203 ? 14.019 -24.91 4.134 1 97.48 203 HIS B O 1
ATOM 3942 N N . SER B 1 204 ? 13.973 -25.458 6.27 1 97.47 204 SER B N 1
ATOM 3943 C CA . SER B 1 204 ? 15.251 -26.161 6.215 1 97.47 204 SER B CA 1
ATOM 3944 C C . SER B 1 204 ? 15.171 -27.382 5.305 1 97.47 204 SER B C 1
ATOM 3946 O O . SER B 1 204 ? 16.129 -27.698 4.596 1 97.47 204 SER B O 1
ATOM 3948 N N . ASP B 1 205 ? 14.075 -28.095 5.344 1 97.43 205 ASP B N 1
ATOM 3949 C CA . ASP B 1 205 ? 13.892 -29.256 4.477 1 97.43 205 ASP B CA 1
ATOM 3950 C C . ASP B 1 205 ? 13.874 -28.846 3.007 1 97.43 205 ASP B C 1
ATOM 3952 O O . ASP B 1 205 ? 14.494 -29.501 2.166 1 97.43 205 ASP B O 1
ATOM 3956 N N . CYS B 1 206 ? 13.159 -27.803 2.77 1 97.53 206 CYS B N 1
ATOM 3957 C CA . CYS B 1 206 ? 13.086 -27.276 1.412 1 97.53 206 CYS B CA 1
ATOM 3958 C C . CYS B 1 206 ? 14.461 -26.839 0.921 1 97.53 206 CYS B C 1
ATOM 3960 O O . CYS B 1 206 ? 14.872 -27.193 -0.185 1 97.53 206 CYS B O 1
ATOM 3962 N N . LYS B 1 207 ? 15.129 -26.085 1.691 1 97.04 207 LYS B N 1
ATOM 3963 C CA . LYS B 1 207 ? 16.475 -25.638 1.344 1 97.04 207 LYS B CA 1
ATOM 3964 C C . LYS B 1 207 ? 17.384 -26.823 1.032 1 97.04 207 LYS B C 1
ATOM 3966 O O . LYS B 1 207 ? 18.12 -26.804 0.043 1 97.04 207 LYS B O 1
ATOM 3971 N N . ALA B 1 208 ? 17.337 -27.838 1.799 1 96.67 208 ALA B N 1
ATOM 3972 C CA . ALA B 1 208 ? 18.182 -29.019 1.639 1 96.67 208 ALA B CA 1
ATOM 3973 C C . ALA B 1 208 ? 17.871 -29.742 0.331 1 96.67 208 ALA B C 1
ATOM 3975 O O . ALA B 1 208 ? 18.768 -30.302 -0.304 1 96.67 208 ALA B O 1
ATOM 3976 N N . GLU B 1 209 ? 16.652 -29.701 -0.026 1 95.26 209 GLU B N 1
ATOM 3977 C CA . GLU B 1 209 ? 16.238 -30.376 -1.252 1 95.26 209 GLU B CA 1
ATOM 3978 C C . GLU B 1 209 ? 16.947 -29.791 -2.471 1 95.26 209 GLU B C 1
ATOM 3980 O O . GLU B 1 209 ? 17.291 -30.519 -3.404 1 95.26 209 GLU B O 1
ATOM 3985 N N . TYR B 1 210 ? 17.172 -28.483 -2.415 1 95.11 210 TYR B N 1
ATOM 3986 C CA . TYR B 1 210 ? 17.606 -27.811 -3.635 1 95.11 210 TYR B CA 1
ATOM 3987 C C . TYR B 1 210 ? 19.066 -27.384 -3.532 1 95.11 210 TYR B C 1
ATOM 3989 O O . TYR B 1 210 ? 19.663 -26.95 -4.52 1 95.11 210 TYR B O 1
ATOM 3997 N N . GLU B 1 211 ? 19.733 -27.417 -2.428 1 91.79 211 GLU B N 1
ATOM 3998 C CA . GLU B 1 211 ? 21.041 -26.835 -2.143 1 91.79 211 GLU B CA 1
ATOM 3999 C C . GLU B 1 211 ? 22.11 -27.399 -3.075 1 91.79 211 GLU B C 1
ATOM 4001 O O . GLU B 1 211 ? 23.074 -26.708 -3.411 1 91.79 211 GLU B O 1
ATOM 4006 N N . HIS B 1 212 ? 22.042 -28.574 -3.708 1 88.22 212 HIS B N 1
ATOM 4007 C CA . HIS B 1 212 ? 23.135 -29.163 -4.473 1 88.22 212 HIS B CA 1
ATOM 4008 C C . HIS B 1 212 ? 22.782 -29.263 -5.953 1 88.22 212 HIS B C 1
ATOM 4010 O O . HIS B 1 212 ? 23.474 -29.94 -6.717 1 88.22 212 HIS B O 1
ATOM 4016 N N . ASP B 1 213 ? 21.796 -28.615 -6.38 1 90.32 213 ASP B N 1
ATOM 4017 C CA . ASP B 1 213 ? 21.388 -28.631 -7.781 1 90.32 213 ASP B CA 1
ATOM 4018 C C . ASP B 1 213 ? 21.383 -27.221 -8.369 1 90.32 213 ASP B C 1
ATOM 4020 O O . ASP B 1 213 ? 20.498 -26.419 -8.064 1 90.32 213 ASP B O 1
ATOM 4024 N N . PRO B 1 214 ? 22.323 -26.901 -9.197 1 86.92 214 PRO B N 1
ATOM 4025 C CA . PRO B 1 214 ? 22.443 -25.548 -9.745 1 86.92 214 PRO B CA 1
ATOM 4026 C C . PRO B 1 214 ? 21.293 -25.186 -10.681 1 86.92 214 PRO B C 1
ATOM 4028 O O . PRO B 1 214 ? 21.145 -24.022 -11.063 1 86.92 214 PRO B O 1
ATOM 4031 N N . PHE B 1 215 ? 20.483 -26.124 -11.003 1 88.27 215 PHE B N 1
ATOM 4032 C CA . PHE B 1 215 ? 19.371 -25.894 -11.918 1 88.27 215 PHE B CA 1
ATOM 4033 C C . PHE B 1 215 ? 18.07 -25.697 -11.15 1 88.27 215 PHE B C 1
ATOM 4035 O O . PHE B 1 215 ? 16.988 -25.695 -11.741 1 88.27 215 PHE B O 1
ATOM 4042 N N . THR B 1 216 ? 18.196 -25.575 -9.837 1 93.24 216 THR B N 1
ATOM 4043 C CA . THR B 1 216 ? 17.065 -25.315 -8.952 1 93.24 216 THR B CA 1
ATOM 4044 C C . THR B 1 216 ? 17.305 -24.056 -8.124 1 93.24 216 THR B C 1
ATOM 4046 O O . THR B 1 216 ? 18.396 -23.484 -8.157 1 93.24 216 THR B O 1
ATOM 4049 N N . PRO B 1 217 ? 16.278 -23.572 -7.421 1 94.34 217 PRO B N 1
ATOM 4050 C CA . PRO B 1 217 ? 16.436 -22.32 -6.678 1 94.34 217 PRO B CA 1
ATOM 4051 C C . PRO B 1 217 ? 17.406 -22.447 -5.506 1 94.34 217 PRO B C 1
ATOM 4053 O O . PRO B 1 217 ? 17.46 -23.494 -4.855 1 94.34 217 PRO B O 1
ATOM 4056 N N . ALA B 1 218 ? 18.192 -21.362 -5.299 1 94.36 218 ALA B N 1
ATOM 4057 C CA . ALA B 1 218 ? 18.862 -21.188 -4.012 1 94.36 218 ALA B CA 1
ATOM 4058 C C . ALA B 1 218 ? 17.91 -20.603 -2.973 1 94.36 218 ALA B C 1
ATOM 4060 O O . ALA B 1 218 ? 17.744 -19.383 -2.891 1 94.36 218 ALA B O 1
ATOM 4061 N N . VAL B 1 219 ? 17.31 -21.457 -2.172 1 96.57 219 VAL B N 1
ATOM 4062 C CA . VAL B 1 219 ? 16.257 -21.051 -1.246 1 96.57 219 VAL B CA 1
ATOM 4063 C C . VAL B 1 219 ? 16.858 -20.227 -0.11 1 96.57 219 VAL B C 1
ATOM 4065 O O . VAL B 1 219 ? 17.663 -20.734 0.675 1 96.57 219 VAL B O 1
ATOM 4068 N N . ASP B 1 220 ? 16.554 -19 -0.017 1 95.9 220 ASP B N 1
ATOM 4069 C CA . ASP B 1 220 ? 17.039 -18.118 1.04 1 95.9 220 ASP B CA 1
ATOM 4070 C C . ASP B 1 220 ? 15.891 -17.639 1.926 1 95.9 220 ASP B C 1
ATOM 4072 O O . ASP B 1 220 ? 14.806 -18.223 1.914 1 95.9 220 ASP B O 1
ATOM 4076 N N . GLU B 1 221 ? 16.119 -16.604 2.772 1 96.03 221 GLU B N 1
ATOM 4077 C CA . GLU B 1 221 ? 15.153 -16.18 3.781 1 96.03 221 GLU B CA 1
ATOM 4078 C C . GLU B 1 221 ? 14.007 -15.392 3.151 1 96.03 221 GLU B C 1
ATOM 4080 O O . GLU B 1 221 ? 12.98 -15.16 3.793 1 96.03 221 GLU B O 1
ATOM 4085 N N . ASN B 1 222 ? 14.181 -14.94 1.937 1 97.43 222 ASN B N 1
ATOM 4086 C CA . ASN B 1 222 ? 13.142 -14.192 1.238 1 97.43 222 ASN B CA 1
ATOM 4087 C C . ASN B 1 222 ? 12.227 -15.116 0.439 1 97.43 222 ASN B C 1
ATOM 4089 O O . ASN B 1 222 ? 11.426 -14.652 -0.375 1 97.43 222 ASN B O 1
ATOM 4093 N N . MET B 1 223 ? 12.379 -16.403 0.669 1 97.85 223 MET B N 1
ATOM 4094 C CA . MET B 1 223 ? 11.585 -17.449 0.032 1 97.85 223 MET B CA 1
ATOM 4095 C C . MET B 1 223 ? 10.968 -18.376 1.074 1 97.85 223 MET B C 1
ATOM 4097 O O . MET B 1 223 ? 11.416 -18.413 2.221 1 97.85 223 MET B O 1
ATOM 4101 N N . PHE B 1 224 ? 9.895 -19.044 0.699 1 98.46 224 PHE B N 1
ATOM 4102 C CA . PHE B 1 224 ? 9.353 -20.167 1.455 1 98.46 224 PHE B CA 1
ATOM 4103 C C . PHE B 1 224 ? 8.779 -21.223 0.518 1 98.46 224 PHE B C 1
ATOM 4105 O O . PHE B 1 224 ? 8.716 -21.016 -0.695 1 98.46 224 PHE B O 1
ATOM 4112 N N . CYS B 1 225 ? 8.414 -22.357 1.086 1 98.58 225 CYS B N 1
ATOM 4113 C CA . CYS B 1 225 ? 8.056 -23.486 0.234 1 98.58 225 CYS B CA 1
ATOM 4114 C C . CYS B 1 225 ? 6.741 -24.112 0.682 1 98.58 225 CYS B C 1
ATOM 4116 O O . CYS B 1 225 ? 6.358 -23.996 1.847 1 98.58 225 CYS B O 1
ATOM 4118 N N . THR B 1 226 ? 6.105 -24.686 -0.24 1 98.2 226 THR B N 1
ATOM 4119 C CA . THR B 1 226 ? 5.003 -25.598 0.043 1 98.2 226 THR B CA 1
ATOM 4120 C C . THR B 1 226 ? 5.362 -27.024 -0.366 1 98.2 226 THR B C 1
ATOM 4122 O O . THR B 1 226 ? 6.166 -27.23 -1.278 1 98.2 226 THR B O 1
ATOM 4125 N N . GLY B 1 227 ? 4.79 -27.955 0.323 1 96.6 227 GLY B N 1
ATOM 4126 C CA . GLY B 1 227 ? 4.949 -29.357 -0.027 1 96.6 227 GLY B CA 1
ATOM 4127 C C . GLY B 1 227 ? 3.819 -29.89 -0.888 1 96.6 227 GLY B C 1
ATOM 4128 O O . GLY B 1 227 ? 2.803 -29.216 -1.074 1 96.6 227 GLY B O 1
ATOM 4129 N N . ALA B 1 228 ? 4.005 -31.084 -1.411 1 92.86 228 ALA B N 1
ATOM 4130 C CA . ALA B 1 228 ? 2.955 -31.761 -2.167 1 92.86 228 ALA B CA 1
ATOM 4131 C C . ALA B 1 228 ? 1.778 -32.124 -1.265 1 92.86 228 ALA B C 1
ATOM 4133 O O . ALA B 1 228 ? 1.93 -32.223 -0.045 1 92.86 228 ALA B O 1
ATOM 4134 N N . THR B 1 229 ? 0.621 -32.26 -1.906 1 91.12 229 THR B N 1
ATOM 4135 C CA . THR B 1 229 ? -0.541 -32.722 -1.155 1 91.12 229 THR B CA 1
ATOM 4136 C C . THR B 1 229 ? -0.381 -34.186 -0.757 1 91.12 229 THR B C 1
ATOM 4138 O O . THR B 1 229 ? 0.579 -34.844 -1.164 1 91.12 229 THR B O 1
ATOM 4141 N N . GLN B 1 230 ? -1.339 -34.689 -0.016 1 86.13 230 GLN B N 1
ATOM 4142 C CA . GLN B 1 230 ? -1.32 -36.09 0.39 1 86.13 230 GLN B CA 1
ATOM 4143 C C . GLN B 1 230 ? -1.425 -37.015 -0.82 1 86.13 230 GLN B C 1
ATOM 4145 O O . GLN B 1 230 ? -1.043 -38.185 -0.748 1 86.13 230 GLN B O 1
ATOM 4150 N N . PHE B 1 231 ? -1.908 -36.501 -1.934 1 86.08 231 PHE B N 1
ATOM 4151 C CA . PHE B 1 231 ? -2.046 -37.281 -3.158 1 86.08 231 PHE B CA 1
ATOM 4152 C C . PHE B 1 231 ? -0.894 -36.997 -4.114 1 86.08 231 PHE B C 1
ATOM 4154 O O . PHE B 1 231 ? -0.997 -37.258 -5.314 1 86.08 231 PHE B O 1
ATOM 4161 N N . GLN B 1 232 ? 0.085 -36.241 -3.64 1 86.94 232 GLN B N 1
ATOM 4162 C CA . GLN B 1 232 ? 1.329 -35.957 -4.348 1 86.94 232 GLN B CA 1
ATOM 4163 C C . GLN B 1 232 ? 1.1 -34.962 -5.483 1 86.94 232 GLN B C 1
ATOM 4165 O O . GLN B 1 232 ? 1.848 -34.949 -6.463 1 86.94 232 GLN B O 1
ATOM 4170 N N . GLU B 1 233 ? -0.006 -34.217 -5.302 1 90.63 233 GLU B N 1
ATOM 4171 C CA . GLU B 1 233 ? -0.27 -33.139 -6.251 1 90.63 233 GLU B CA 1
ATOM 4172 C C . GLU B 1 233 ? 0.62 -31.931 -5.975 1 90.63 233 GLU B C 1
ATOM 4174 O O . GLU B 1 233 ? 0.92 -31.625 -4.819 1 90.63 233 GLU B O 1
ATOM 4179 N N . ASN B 1 234 ? 0.997 -31.277 -7.054 1 94.18 234 ASN B N 1
ATOM 4180 C CA . ASN B 1 234 ? 1.841 -30.092 -6.943 1 94.18 234 ASN B CA 1
ATOM 4181 C C . ASN B 1 234 ? 1.626 -29.139 -8.114 1 94.18 234 ASN B C 1
ATOM 4183 O O . ASN B 1 234 ? 0.93 -29.474 -9.074 1 94.18 234 ASN B O 1
ATOM 4187 N N . VAL B 1 235 ? 2.16 -27.934 -7.95 1 95.2 235 VAL B N 1
ATOM 4188 C CA . VAL B 1 235 ? 2.141 -26.98 -9.054 1 95.2 235 VAL B CA 1
ATOM 4189 C C . VAL B 1 235 ? 3.059 -27.465 -10.173 1 95.2 235 VAL B C 1
ATOM 4191 O O . VAL B 1 235 ? 3.942 -28.295 -9.944 1 95.2 235 VAL B O 1
ATOM 4194 N N . CYS B 1 236 ? 2.83 -26.974 -11.39 1 93.45 236 CYS B N 1
ATOM 4195 C CA . CYS B 1 236 ? 3.628 -27.351 -12.551 1 93.45 236 CYS B CA 1
ATOM 4196 C C . CYS B 1 236 ? 3.744 -26.192 -13.534 1 93.45 236 CYS B C 1
ATOM 4198 O O . CYS B 1 236 ? 3.285 -25.084 -13.25 1 93.45 236 CYS B O 1
ATOM 4200 N N . PHE B 1 237 ? 4.412 -26.443 -14.655 1 91.21 237 PHE B N 1
ATOM 4201 C CA . PHE B 1 237 ? 4.686 -25.419 -15.655 1 91.21 237 PHE B CA 1
ATOM 4202 C C . PHE B 1 237 ? 3.43 -24.615 -15.967 1 91.21 237 PHE B C 1
ATOM 4204 O O . PHE B 1 237 ? 2.364 -25.187 -16.207 1 91.21 237 PHE B O 1
ATOM 4211 N N . GLY B 1 238 ? 3.564 -23.285 -15.896 1 91.77 238 GLY B N 1
ATOM 4212 C CA . GLY B 1 238 ? 2.441 -22.42 -16.221 1 91.77 238 GLY B CA 1
ATOM 4213 C C . GLY B 1 238 ? 1.781 -21.814 -14.997 1 91.77 238 GLY B C 1
ATOM 4214 O O . GLY B 1 238 ? 0.978 -20.886 -15.113 1 91.77 238 GLY B O 1
ATOM 4215 N N . ASP B 1 239 ? 2.152 -22.327 -13.836 1 94.95 239 ASP B N 1
ATOM 4216 C CA . ASP B 1 239 ? 1.539 -21.831 -12.608 1 94.95 239 ASP B CA 1
ATOM 4217 C C . ASP B 1 239 ? 2.338 -20.667 -12.027 1 94.95 239 ASP B C 1
ATOM 4219 O O . ASP B 1 239 ? 1.848 -19.944 -11.156 1 94.95 239 ASP B O 1
ATOM 4223 N N . ALA B 1 240 ? 3.575 -20.442 -12.476 1 96.78 240 ALA B N 1
ATOM 4224 C CA . ALA B 1 240 ? 4.445 -19.411 -11.915 1 96.78 240 ALA B CA 1
ATOM 4225 C C . ALA B 1 240 ? 3.764 -18.046 -11.939 1 96.78 240 ALA B C 1
ATOM 4227 O O . ALA B 1 240 ? 3.089 -17.698 -12.912 1 96.78 240 ALA B O 1
ATOM 4228 N N . GLY B 1 241 ? 3.98 -17.298 -10.875 1 98.4 241 GLY B N 1
ATOM 4229 C CA . GLY B 1 241 ? 3.391 -15.974 -10.761 1 98.4 241 GLY B CA 1
ATOM 4230 C C . GLY B 1 241 ? 2.091 -15.964 -9.979 1 98.4 241 GLY B C 1
ATOM 4231 O O . GLY B 1 241 ? 1.623 -14.905 -9.556 1 98.4 241 GLY B O 1
ATOM 4232 N N . GLY B 1 242 ? 1.527 -17.141 -9.789 1 98.3 242 GLY B N 1
ATOM 4233 C CA . GLY B 1 242 ? 0.323 -17.232 -8.979 1 98.3 242 GLY B CA 1
ATOM 4234 C C . GLY B 1 242 ? 0.559 -16.89 -7.52 1 98.3 242 GLY B C 1
ATOM 4235 O O . GLY B 1 242 ? 1.609 -17.216 -6.962 1 98.3 242 GLY B O 1
ATOM 4236 N N . ALA B 1 243 ? -0.438 -16.306 -6.921 1 98.85 243 ALA B N 1
ATOM 4237 C CA . ALA B 1 243 ? -0.344 -15.97 -5.503 1 98.85 243 ALA B CA 1
ATOM 4238 C C . ALA B 1 243 ? -0.749 -17.155 -4.631 1 98.85 243 ALA B C 1
ATOM 4240 O O . ALA B 1 243 ? -1.745 -17.827 -4.909 1 98.85 243 ALA B O 1
ATOM 4241 N N . LEU B 1 244 ? 0.054 -17.435 -3.671 1 98.83 244 LEU B N 1
ATOM 4242 C CA . LEU B 1 244 ? -0.422 -18.28 -2.581 1 98.83 244 LEU B CA 1
ATOM 4243 C C . LEU B 1 244 ? -1.234 -17.467 -1.578 1 98.83 244 LEU B C 1
ATOM 4245 O O . LEU B 1 244 ? -0.676 -16.666 -0.825 1 98.83 244 LEU B O 1
ATOM 4249 N N . ALA B 1 245 ? -2.501 -17.679 -1.62 1 98.74 245 ALA B N 1
ATOM 4250 C CA . ALA B 1 245 ? -3.408 -17.002 -0.697 1 98.74 245 ALA B CA 1
ATOM 4251 C C . ALA B 1 245 ? -3.53 -17.771 0.615 1 98.74 245 ALA B C 1
ATOM 4253 O O . ALA B 1 245 ? -3.633 -19 0.614 1 98.74 245 ALA B O 1
ATOM 4254 N N . VAL B 1 246 ? -3.52 -17.063 1.705 1 98.57 246 VAL B N 1
ATOM 4255 C CA . VAL B 1 246 ? -3.669 -17.707 3.007 1 98.57 246 VAL B CA 1
ATOM 4256 C C . VAL B 1 246 ? -4.754 -16.998 3.813 1 98.57 246 VAL B C 1
ATOM 4258 O O . VAL B 1 246 ? -5.103 -15.851 3.522 1 98.57 246 VAL B O 1
ATOM 4261 N N . LEU B 1 247 ? -5.299 -17.727 4.681 1 97.52 247 LEU B N 1
ATOM 4262 C CA . LEU B 1 247 ? -6.207 -17.198 5.693 1 97.52 247 LEU B CA 1
ATOM 4263 C C . LEU B 1 247 ? -5.462 -16.903 6.991 1 97.52 247 LEU B C 1
ATOM 4265 O O . LEU B 1 247 ? -4.803 -17.785 7.547 1 97.52 247 LEU B O 1
ATOM 4269 N N . ASP B 1 248 ? -5.502 -15.67 7.389 1 97.14 248 ASP B N 1
ATOM 4270 C CA . ASP B 1 248 ? -4.862 -15.316 8.652 1 97.14 248 ASP B CA 1
ATOM 4271 C C . ASP B 1 248 ? -5.572 -15.977 9.832 1 97.14 248 ASP B C 1
ATOM 4273 O O . ASP B 1 248 ? -6.782 -15.818 10.003 1 97.14 248 ASP B O 1
ATOM 4277 N N . SER B 1 249 ? -4.867 -16.646 10.653 1 95.2 249 SER B N 1
ATOM 4278 C CA . SER B 1 249 ? -5.45 -17.44 11.73 1 95.2 249 SER B CA 1
ATOM 4279 C C . SER B 1 249 ? -6.067 -16.548 12.802 1 95.2 249 SER B C 1
ATOM 4281 O O . SER B 1 249 ? -6.981 -16.968 13.516 1 95.2 249 SER B O 1
ATOM 4283 N N . GLU B 1 250 ? -5.653 -15.339 12.909 1 93.75 250 GLU B N 1
ATOM 4284 C CA . GLU B 1 250 ? -6.112 -14.453 13.974 1 93.75 250 GLU B CA 1
ATOM 4285 C C . GLU B 1 250 ? -7.234 -13.54 13.488 1 93.75 250 GLU B C 1
ATOM 4287 O O . GLU B 1 250 ? -8.242 -13.367 14.175 1 93.75 250 GLU B O 1
ATOM 4292 N N . THR B 1 251 ? -7.101 -13.02 12.339 1 92.96 251 THR B N 1
ATOM 4293 C CA . THR B 1 251 ? -8.02 -11.973 11.906 1 92.96 251 THR B CA 1
ATOM 4294 C C . THR B 1 251 ? -9.028 -12.52 10.899 1 92.96 251 THR B C 1
ATOM 4296 O O . THR B 1 251 ? -10.058 -11.894 10.642 1 92.96 251 THR B O 1
ATOM 4299 N N . GLY B 1 252 ? -8.688 -13.614 10.263 1 94.1 252 GLY B N 1
ATOM 4300 C CA . GLY B 1 252 ? -9.543 -14.145 9.214 1 94.1 252 GLY B CA 1
ATOM 4301 C C . GLY B 1 252 ? -9.366 -13.435 7.884 1 94.1 252 GLY B C 1
ATOM 4302 O O . GLY B 1 252 ? -10.125 -13.672 6.943 1 94.1 252 GLY B O 1
ATOM 4303 N N . ASP B 1 253 ? -8.38 -12.629 7.793 1 96.34 253 ASP B N 1
ATOM 4304 C CA . ASP B 1 253 ? -8.091 -11.92 6.551 1 96.34 253 ASP B CA 1
ATOM 4305 C C . ASP B 1 253 ? -7.444 -12.848 5.526 1 96.34 253 ASP B C 1
ATOM 4307 O O . ASP B 1 253 ? -6.721 -13.777 5.891 1 96.34 253 ASP B O 1
ATOM 4311 N N . VAL B 1 254 ? -7.748 -12.607 4.283 1 98.52 254 VAL B N 1
ATOM 4312 C CA . VAL B 1 254 ? -7.093 -13.292 3.174 1 98.52 254 VAL B CA 1
ATOM 4313 C C . VAL B 1 254 ? -6.032 -12.382 2.559 1 98.52 254 VAL B C 1
ATOM 4315 O O . VAL B 1 254 ? -6.299 -11.213 2.271 1 98.52 254 VAL B O 1
ATOM 4318 N N . TYR B 1 255 ? -4.875 -12.839 2.416 1 98.78 255 TYR B N 1
ATOM 4319 C CA . TYR B 1 255 ? -3.835 -12.04 1.778 1 98.78 255 TYR B CA 1
ATOM 4320 C C . TYR B 1 255 ? -2.862 -12.926 1.009 1 98.78 255 TYR B C 1
ATOM 4322 O O . TYR B 1 255 ? -2.843 -14.145 1.195 1 98.78 255 TYR B O 1
ATOM 4330 N N . ALA B 1 256 ? -2.16 -12.367 0.082 1 98.87 256 ALA B N 1
ATOM 4331 C CA . ALA B 1 256 ? -1.134 -13.06 -0.693 1 98.87 256 ALA B CA 1
ATOM 4332 C C . ALA B 1 256 ? 0.155 -13.206 0.109 1 98.87 256 ALA B C 1
ATOM 4334 O O . ALA B 1 256 ? 0.907 -12.242 0.27 1 98.87 256 ALA B O 1
ATOM 4335 N N . ALA B 1 257 ? 0.466 -14.381 0.467 1 98.78 257 ALA B N 1
ATOM 4336 C CA . ALA B 1 257 ? 1.665 -14.616 1.267 1 98.78 257 ALA B CA 1
ATOM 4337 C C . ALA B 1 257 ? 2.893 -14.787 0.379 1 98.78 257 ALA B C 1
ATOM 4339 O O . ALA B 1 257 ? 4.012 -14.468 0.787 1 98.78 257 ALA B O 1
ATOM 4340 N N . GLY B 1 258 ? 2.615 -15.28 -0.794 1 98.85 258 GLY B N 1
ATOM 4341 C CA . GLY B 1 258 ? 3.732 -15.563 -1.682 1 98.85 258 GLY B CA 1
ATOM 4342 C C . GLY B 1 258 ? 3.353 -15.516 -3.151 1 98.85 258 GLY B C 1
ATOM 4343 O O . GLY B 1 258 ? 2.175 -15.629 -3.497 1 98.85 258 GLY B O 1
ATOM 4344 N N . ILE B 1 259 ? 4.33 -15.35 -3.947 1 98.92 259 ILE B N 1
ATOM 4345 C CA . ILE B 1 259 ? 4.225 -15.482 -5.396 1 98.92 259 ILE B CA 1
ATOM 4346 C C . ILE B 1 259 ? 5.058 -16.672 -5.867 1 98.92 259 ILE B C 1
ATOM 4348 O O . ILE B 1 259 ? 6.254 -16.753 -5.578 1 98.92 259 ILE B O 1
ATOM 4352 N N . LEU B 1 260 ? 4.444 -17.574 -6.572 1 98.73 260 LEU B N 1
ATOM 4353 C CA . LEU B 1 260 ? 5.107 -18.794 -7.017 1 98.73 260 LEU B CA 1
ATOM 4354 C C . LEU B 1 260 ? 6.222 -18.476 -8.008 1 98.73 260 LEU B C 1
ATOM 4356 O O . LEU B 1 260 ? 5.974 -17.877 -9.057 1 98.73 260 LEU B O 1
ATOM 4360 N N . SER B 1 261 ? 7.406 -18.871 -7.657 1 97.9 261 SER B N 1
ATOM 4361 C CA . SER B 1 261 ? 8.563 -18.66 -8.52 1 97.9 261 SER B CA 1
ATOM 4362 C C . SER B 1 261 ? 8.995 -19.958 -9.194 1 97.9 261 SER B C 1
ATOM 4364 O O . SER B 1 261 ? 9.145 -20.009 -10.416 1 97.9 261 SER B O 1
ATOM 4366 N N . TYR B 1 262 ? 9.111 -21.04 -8.442 1 96.77 262 TYR B N 1
ATOM 4367 C CA . TYR B 1 262 ? 9.529 -22.334 -8.969 1 96.77 262 TYR B CA 1
ATOM 4368 C C . TYR B 1 262 ? 8.34 -23.276 -9.11 1 96.77 262 TYR B C 1
ATOM 4370 O O . TYR B 1 262 ? 7.927 -23.915 -8.14 1 96.77 262 TYR B O 1
ATOM 4378 N N . ASP B 1 263 ? 7.902 -23.464 -10.285 1 94.23 263 ASP B N 1
ATOM 4379 C CA . ASP B 1 263 ? 6.725 -24.278 -10.577 1 94.23 263 ASP B CA 1
ATOM 4380 C C . ASP B 1 263 ? 7.116 -25.585 -11.262 1 94.23 263 ASP B C 1
ATOM 4382 O O . ASP B 1 263 ? 6.293 -26.211 -11.933 1 94.23 263 ASP B O 1
ATOM 4386 N N . LYS B 1 264 ? 8.34 -26.077 -11.053 1 92.09 264 LYS B N 1
ATOM 4387 C CA . LYS B 1 264 ? 8.828 -27.224 -11.813 1 92.09 264 LYS B CA 1
ATOM 4388 C C . LYS B 1 264 ? 8.721 -28.51 -10.998 1 92.09 264 LYS B C 1
ATOM 4390 O O . LYS B 1 264 ? 9.09 -29.585 -11.474 1 92.09 264 LYS B O 1
ATOM 4395 N N . PRO B 1 265 ? 8.239 -28.449 -9.771 1 92.89 265 PRO B N 1
ATOM 4396 C CA . PRO B 1 265 ? 8.146 -29.722 -9.054 1 92.89 265 PRO B CA 1
ATOM 4397 C C . PRO B 1 265 ? 7.283 -30.749 -9.784 1 92.89 265 PRO B C 1
ATOM 4399 O O . PRO B 1 265 ? 7.687 -31.905 -9.934 1 92.89 265 PRO B O 1
ATOM 4402 N N . CYS B 1 266 ? 6.141 -30.275 -10.286 1 90.96 266 CYS B N 1
ATOM 4403 C CA . CYS B 1 266 ? 5.233 -31.226 -10.918 1 90.96 266 CYS B CA 1
ATOM 4404 C C . CYS B 1 266 ? 5.185 -32.535 -10.138 1 90.96 266 CYS B C 1
ATOM 4406 O O . CYS B 1 266 ? 4.854 -32.544 -8.952 1 90.96 266 CYS B O 1
ATOM 4408 N N . ASN B 1 267 ? 5.668 -33.636 -10.652 1 84.66 267 ASN B N 1
ATOM 4409 C CA . ASN B 1 267 ? 5.799 -34.891 -9.921 1 84.66 267 ASN B CA 1
ATOM 4410 C C . ASN B 1 267 ? 7.262 -35.261 -9.699 1 84.66 267 ASN B C 1
ATOM 4412 O O . ASN B 1 267 ? 7.575 -36.407 -9.372 1 84.66 267 ASN B O 1
ATOM 4416 N N . ARG B 1 268 ? 8.123 -34.303 -9.774 1 86.72 268 ARG B N 1
ATOM 4417 C CA . ARG B 1 268 ? 9.554 -34.592 -9.765 1 86.72 268 ARG B CA 1
ATOM 4418 C C . ARG B 1 268 ? 10.189 -34.172 -8.443 1 86.72 268 ARG B C 1
ATOM 4420 O O . ARG B 1 268 ? 11.168 -34.776 -8 1 86.72 268 ARG B O 1
ATOM 4427 N N . HIS B 1 269 ? 9.759 -33.007 -7.919 1 91.28 269 HIS B N 1
ATOM 4428 C CA . HIS B 1 269 ? 10.292 -32.487 -6.665 1 91.28 269 HIS B CA 1
ATOM 4429 C C . HIS B 1 269 ? 9.193 -32.335 -5.619 1 91.28 269 HIS B C 1
ATOM 4431 O O . HIS B 1 269 ? 8.011 -32.249 -5.962 1 91.28 269 HIS B O 1
ATOM 4437 N N . LYS B 1 270 ? 9.618 -32.25 -4.489 1 93.54 270 LYS B N 1
ATOM 4438 C CA . LYS B 1 270 ? 8.659 -32.258 -3.389 1 93.54 270 LYS B CA 1
ATOM 4439 C C . LYS B 1 270 ? 8.098 -30.861 -3.139 1 93.54 270 LYS B C 1
ATOM 4441 O O . LYS B 1 270 ? 6.94 -30.713 -2.742 1 93.54 270 LYS B O 1
ATOM 4446 N N . TYR B 1 271 ? 8.989 -29.887 -3.36 1 97.54 271 TYR B N 1
ATOM 4447 C CA . TYR B 1 271 ? 8.618 -28.572 -2.85 1 97.54 271 TYR B CA 1
ATOM 4448 C C . TYR B 1 271 ? 8.467 -27.569 -3.988 1 97.54 271 TYR B C 1
ATOM 4450 O O . TYR B 1 271 ? 9.262 -27.566 -4.931 1 97.54 271 TYR B O 1
ATOM 4458 N N . ALA B 1 272 ? 7.45 -26.806 -3.931 1 97.66 272 ALA B N 1
ATOM 4459 C CA . ALA B 1 272 ? 7.362 -25.575 -4.714 1 97.66 272 ALA B CA 1
ATOM 4460 C C . ALA B 1 272 ? 7.951 -24.394 -3.947 1 97.66 272 ALA B C 1
ATOM 4462 O O . ALA B 1 272 ? 7.939 -24.379 -2.714 1 97.66 272 ALA B O 1
ATOM 4463 N N . VAL B 1 273 ? 8.483 -23.392 -4.661 1 98.44 273 VAL B N 1
ATOM 4464 C CA . VAL B 1 273 ? 9.168 -22.282 -4.006 1 98.44 273 VAL B CA 1
ATOM 4465 C C . VAL B 1 273 ? 8.465 -20.969 -4.344 1 98.44 273 VAL B C 1
ATOM 4467 O O . VAL B 1 273 ? 8.142 -20.711 -5.506 1 98.44 273 VAL B O 1
ATOM 4470 N N . TYR B 1 274 ? 8.272 -20.171 -3.323 1 98.71 274 TYR B N 1
ATOM 4471 C CA . TYR B 1 274 ? 7.562 -18.901 -3.425 1 98.71 274 TYR B CA 1
ATOM 4472 C C . TYR B 1 274 ? 8.44 -17.746 -2.961 1 98.71 274 TYR B C 1
ATOM 4474 O O . TYR B 1 274 ? 9.186 -17.877 -1.987 1 98.71 274 TYR B O 1
ATOM 4482 N N . MET B 1 275 ? 8.343 -16.593 -3.655 1 98.74 275 MET B N 1
ATOM 4483 C CA . MET B 1 275 ? 8.856 -15.356 -3.072 1 98.74 275 MET B CA 1
ATOM 4484 C C . MET B 1 275 ? 7.997 -14.914 -1.892 1 98.74 275 MET B C 1
ATOM 4486 O O . MET B 1 275 ? 6.772 -14.837 -2.004 1 98.74 275 MET B O 1
ATOM 4490 N N . ARG B 1 276 ? 8.607 -14.67 -0.811 1 98.71 276 ARG B N 1
ATOM 4491 C CA . ARG B 1 276 ? 7.923 -14.192 0.386 1 98.71 276 ARG B CA 1
ATOM 4492 C C . ARG B 1 276 ? 7.508 -12.732 0.234 1 98.71 276 ARG B C 1
ATOM 4494 O O . ARG B 1 276 ? 8.346 -11.832 0.317 1 98.71 276 ARG B O 1
ATOM 4501 N N . VAL B 1 277 ? 6.239 -12.467 0.137 1 98.79 277 VAL B N 1
ATOM 4502 C CA . VAL B 1 277 ? 5.77 -11.131 -0.217 1 98.79 277 VAL B CA 1
ATOM 4503 C C . VAL B 1 277 ? 6.155 -10.141 0.881 1 98.79 277 VAL B C 1
ATOM 4505 O O . VAL B 1 277 ? 6.551 -9.009 0.593 1 98.79 277 VAL B O 1
ATOM 4508 N N . SER B 1 278 ? 6.068 -10.547 2.123 1 98.24 278 SER B N 1
ATOM 4509 C CA . SER B 1 278 ? 6.351 -9.654 3.242 1 98.24 278 SER B CA 1
ATOM 4510 C C . SER B 1 278 ? 7.774 -9.11 3.169 1 98.24 278 SER B C 1
ATOM 4512 O O . SER B 1 278 ? 8.046 -8.004 3.641 1 98.24 278 SER B O 1
ATOM 4514 N N . SER B 1 279 ? 8.67 -9.814 2.523 1 97.67 279 SER B N 1
ATOM 4515 C CA . SER B 1 279 ? 10.066 -9.403 2.409 1 97.67 279 SER B CA 1
ATOM 4516 C C . SER B 1 279 ? 10.243 -8.347 1.323 1 97.67 279 SER B C 1
ATOM 4518 O O . SER B 1 279 ? 11.28 -7.683 1.259 1 97.67 279 SER B O 1
ATOM 4520 N N . TYR B 1 280 ? 9.258 -8.185 0.519 1 98.25 280 TYR B N 1
ATOM 4521 C CA . TYR B 1 280 ? 9.417 -7.329 -0.652 1 98.25 280 TYR B CA 1
ATOM 4522 C C . TYR B 1 280 ? 8.475 -6.133 -0.586 1 98.25 280 TYR B C 1
ATOM 4524 O O . TYR B 1 280 ? 8.388 -5.35 -1.534 1 98.25 280 TYR B O 1
ATOM 4532 N N . LEU B 1 281 ? 7.794 -5.946 0.508 1 98.34 281 LEU B N 1
ATOM 4533 C CA . LEU B 1 281 ? 6.781 -4.905 0.637 1 98.34 281 LEU B CA 1
ATOM 4534 C C . LEU B 1 281 ? 7.39 -3.524 0.417 1 98.34 281 LEU B C 1
ATOM 4536 O O . LEU B 1 281 ? 6.811 -2.69 -0.282 1 98.34 281 LEU B O 1
ATOM 4540 N N . PRO B 1 282 ? 8.591 -3.175 0.987 1 97.35 282 PRO B N 1
ATOM 4541 C CA . PRO B 1 282 ? 9.132 -1.836 0.743 1 97.35 282 PRO B CA 1
ATOM 4542 C C . PRO B 1 282 ? 9.301 -1.53 -0.744 1 97.35 282 PRO B C 1
ATOM 4544 O O . PRO B 1 282 ? 8.976 -0.427 -1.192 1 97.35 282 PRO B O 1
ATOM 4547 N N . TRP B 1 283 ? 9.763 -2.487 -1.506 1 98.31 283 TRP B N 1
ATOM 4548 C CA . TRP B 1 283 ? 9.922 -2.288 -2.943 1 98.31 283 TRP B CA 1
ATOM 4549 C C . TRP B 1 283 ? 8.566 -2.16 -3.628 1 98.31 283 TRP B C 1
ATOM 4551 O O . TRP B 1 283 ? 8.36 -1.263 -4.449 1 98.31 283 TRP B O 1
ATOM 4561 N N . ILE B 1 284 ? 7.621 -3.084 -3.325 1 98.82 284 ILE B N 1
ATOM 4562 C CA . ILE B 1 284 ? 6.299 -3.074 -3.941 1 98.82 284 ILE B CA 1
ATOM 4563 C C . ILE B 1 284 ? 5.615 -1.735 -3.672 1 98.82 284 ILE B C 1
ATOM 4565 O O . ILE B 1 284 ? 5.091 -1.104 -4.592 1 98.82 284 ILE B O 1
ATOM 4569 N N . HIS B 1 285 ? 5.657 -1.315 -2.442 1 98.57 285 HIS B N 1
ATOM 4570 C CA . HIS B 1 285 ? 5.012 -0.065 -2.058 1 98.57 285 HIS B CA 1
ATOM 4571 C C . HIS B 1 285 ? 5.648 1.124 -2.772 1 98.57 285 HIS B C 1
ATOM 4573 O O . HIS B 1 285 ? 4.949 2.057 -3.174 1 98.57 285 HIS B O 1
ATOM 4579 N N . SER B 1 286 ? 6.945 1.136 -2.922 1 98.27 286 SER B N 1
ATOM 4580 C CA . SER B 1 286 ? 7.614 2.244 -3.597 1 98.27 286 SER B CA 1
ATOM 4581 C C . SER B 1 286 ? 7.161 2.362 -5.048 1 98.27 286 SER B C 1
ATOM 4583 O O . SER B 1 286 ? 6.953 3.468 -5.551 1 98.27 286 SER B O 1
ATOM 4585 N N . VAL B 1 287 ? 6.985 1.227 -5.676 1 98.4 287 VAL B N 1
ATOM 4586 C CA . VAL B 1 287 ? 6.577 1.219 -7.077 1 98.4 287 VAL B CA 1
ATOM 4587 C C . VAL B 1 287 ? 5.128 1.686 -7.196 1 98.4 287 VAL B C 1
ATOM 4589 O O . VAL B 1 287 ? 4.815 2.555 -8.013 1 98.4 287 VAL B O 1
ATOM 4592 N N . ILE B 1 288 ? 4.271 1.135 -6.334 1 98.05 288 ILE B N 1
ATOM 4593 C CA . ILE B 1 288 ? 2.848 1.448 -6.407 1 98.05 288 ILE B CA 1
ATOM 4594 C C . ILE B 1 288 ? 2.62 2.906 -6.016 1 98.05 288 ILE B C 1
ATOM 4596 O O . ILE B 1 288 ? 1.717 3.562 -6.541 1 98.05 288 ILE B O 1
ATOM 4600 N N . ARG B 1 289 ? 3.491 3.414 -5.15 1 97.72 289 ARG B N 1
ATOM 4601 C CA . ARG B 1 289 ? 3.425 4.804 -4.71 1 97.72 289 ARG B CA 1
ATOM 4602 C C . ARG B 1 289 ? 3.805 5.755 -5.841 1 97.72 289 ARG B C 1
ATOM 4604 O O . ARG B 1 289 ? 3.412 6.923 -5.834 1 97.72 289 ARG B O 1
ATOM 4611 N N . GLY B 1 290 ? 4.584 5.359 -6.788 1 97.55 290 GLY B N 1
ATOM 4612 C CA . GLY B 1 290 ? 5.005 6.196 -7.9 1 97.55 290 GLY B CA 1
ATOM 4613 C C . GLY B 1 290 ? 6.392 6.781 -7.715 1 97.55 290 GLY B C 1
ATOM 4614 O O . GLY B 1 290 ? 6.748 7.766 -8.365 1 97.55 290 GLY B O 1
ATOM 4615 N N . ASP B 1 291 ? 7.224 6.174 -6.884 1 97.59 291 ASP B N 1
ATOM 4616 C CA . ASP B 1 291 ? 8.571 6.676 -6.635 1 97.59 291 ASP B CA 1
ATOM 4617 C C . ASP B 1 291 ? 9.423 6.614 -7.901 1 97.59 291 ASP B C 1
ATOM 4619 O O . ASP B 1 291 ? 9.275 5.696 -8.711 1 97.59 291 ASP B O 1
ATOM 4623 N N . THR B 1 292 ? 10.272 7.573 -7.985 1 96.84 292 THR B N 1
ATOM 4624 C CA . THR B 1 292 ? 11.354 7.552 -8.964 1 96.84 292 THR B CA 1
ATOM 4625 C C . THR B 1 292 ? 12.691 7.264 -8.287 1 96.84 292 THR B C 1
ATOM 4627 O O . THR B 1 292 ? 12.753 7.107 -7.066 1 96.84 292 THR B O 1
ATOM 4630 N N . GLY B 1 293 ? 13.683 7.178 -9.042 1 95.26 293 GLY B N 1
ATOM 4631 C CA . GLY B 1 293 ? 15.009 6.949 -8.491 1 95.26 293 GLY B CA 1
ATOM 4632 C C . GLY B 1 293 ? 15.474 8.063 -7.572 1 95.26 293 GLY B C 1
ATOM 4633 O O . GLY B 1 293 ? 16.388 7.871 -6.767 1 95.26 293 GLY B O 1
ATOM 4634 N N . LYS B 1 294 ? 14.79 9.203 -7.563 1 96.84 294 LYS B N 1
ATOM 4635 C CA . LYS B 1 294 ? 15.227 10.373 -6.806 1 96.84 294 LYS B CA 1
ATOM 4636 C C . LYS B 1 294 ? 14.363 10.578 -5.565 1 96.84 294 LYS B C 1
ATOM 4638 O O . LYS B 1 294 ? 14.695 11.389 -4.698 1 96.84 294 LYS B O 1
ATOM 4643 N N . SER B 1 295 ? 13.305 9.853 -5.498 1 98 295 SER B N 1
ATOM 4644 C CA . SER B 1 295 ? 12.304 10.113 -4.468 1 98 295 SER B CA 1
ATOM 4645 C C . SER B 1 295 ? 12.901 9.98 -3.071 1 98 295 SER B C 1
ATOM 4647 O O . SER B 1 295 ? 12.692 10.843 -2.216 1 98 295 SER B O 1
ATOM 4649 N N . HIS B 1 296 ? 13.656 8.965 -2.843 1 97.27 296 HIS B N 1
ATOM 4650 C CA . HIS B 1 296 ? 14.228 8.719 -1.524 1 97.27 296 HIS B CA 1
ATOM 4651 C C . HIS B 1 296 ? 15.171 9.845 -1.115 1 97.27 296 HIS B C 1
ATOM 4653 O O . HIS B 1 296 ? 15.074 10.369 -0.002 1 97.27 296 HIS B O 1
ATOM 4659 N N . ALA B 1 297 ? 16.05 10.205 -1.969 1 97.45 297 ALA B N 1
ATOM 4660 C CA . ALA B 1 297 ? 17.018 11.261 -1.689 1 97.45 297 ALA B CA 1
ATOM 4661 C C . ALA B 1 297 ? 16.32 12.6 -1.466 1 97.45 297 ALA B C 1
ATOM 4663 O O . ALA B 1 297 ? 16.707 13.369 -0.583 1 97.45 297 ALA B O 1
ATOM 4664 N N . LEU B 1 298 ? 15.322 12.854 -2.281 1 98.22 298 LEU B N 1
ATOM 4665 C CA . LEU B 1 298 ? 14.583 14.107 -2.167 1 98.22 298 LEU B CA 1
ATOM 4666 C C . LEU B 1 298 ? 13.931 14.231 -0.795 1 98.22 298 LEU B C 1
ATOM 4668 O O . LEU B 1 298 ? 14.016 15.282 -0.155 1 98.22 298 LEU B O 1
ATOM 4672 N N . ARG B 1 299 ? 13.318 13.188 -0.312 1 98.39 299 ARG B N 1
ATOM 4673 C CA . ARG B 1 299 ? 12.689 13.189 1.005 1 98.39 299 ARG B CA 1
ATOM 4674 C C . ARG B 1 299 ? 13.726 13.383 2.107 1 98.39 299 ARG B C 1
ATOM 4676 O O . ARG B 1 299 ? 13.523 14.182 3.024 1 98.39 299 ARG B O 1
ATOM 4683 N N . TYR B 1 300 ? 14.76 12.634 1.974 1 97.81 300 TYR B N 1
ATOM 4684 C CA . TYR B 1 300 ? 15.807 12.702 2.988 1 97.81 300 TYR B CA 1
ATOM 4685 C C . TYR B 1 300 ? 16.413 14.099 3.053 1 97.81 300 TYR B C 1
ATOM 4687 O O . TYR B 1 300 ? 16.591 14.654 4.14 1 97.81 300 TYR B O 1
ATOM 4695 N N . ASP B 1 301 ? 16.734 14.637 1.901 1 97.82 301 ASP B N 1
ATOM 4696 C CA . ASP B 1 301 ? 17.317 15.974 1.849 1 97.82 301 ASP B CA 1
ATOM 4697 C C . ASP B 1 301 ? 16.367 17.012 2.442 1 97.82 301 ASP B C 1
ATOM 4699 O O . ASP B 1 301 ? 16.796 17.914 3.164 1 97.82 301 ASP B O 1
ATOM 4703 N N . THR B 1 302 ? 15.134 16.897 2.138 1 97.86 302 THR B N 1
ATOM 4704 C CA . THR B 1 302 ? 14.138 17.846 2.622 1 97.86 302 THR B CA 1
ATOM 4705 C C . THR B 1 302 ? 14.042 17.801 4.144 1 97.86 302 THR B C 1
ATOM 4707 O O . THR B 1 302 ? 14.141 18.835 4.808 1 97.86 302 THR B O 1
ATOM 4710 N N . ILE B 1 303 ? 13.864 16.615 4.677 1 97.5 303 ILE B N 1
ATOM 4711 C CA . ILE B 1 303 ? 13.67 16.512 6.119 1 97.5 303 ILE B CA 1
ATOM 4712 C C . ILE B 1 303 ? 14.956 16.905 6.843 1 97.5 303 ILE B C 1
ATOM 4714 O O . ILE B 1 303 ? 14.912 17.544 7.897 1 97.5 303 ILE B O 1
ATOM 4718 N N . SER B 1 304 ? 16.103 16.514 6.318 1 96.63 304 SER B N 1
ATOM 4719 C CA . SER B 1 304 ? 17.379 16.912 6.903 1 96.63 304 SER B CA 1
ATOM 4720 C C . SER B 1 304 ? 17.524 18.429 6.935 1 96.63 304 SER B C 1
ATOM 4722 O O . SER B 1 304 ? 17.993 18.992 7.927 1 96.63 304 SER B O 1
ATOM 4724 N N . THR B 1 305 ? 17.153 19.037 5.856 1 97.24 305 THR B N 1
ATOM 4725 C CA . THR B 1 305 ? 17.198 20.493 5.787 1 97.24 305 THR B CA 1
ATOM 4726 C C . THR B 1 305 ? 16.269 21.112 6.828 1 97.24 305 THR B C 1
ATOM 4728 O O . THR B 1 305 ? 16.648 22.059 7.521 1 97.24 305 THR B O 1
ATOM 4731 N N . MET B 1 306 ? 15.095 20.587 6.965 1 96.25 306 MET B N 1
ATOM 4732 C CA . MET B 1 306 ? 14.139 21.116 7.933 1 96.25 306 MET B CA 1
ATOM 4733 C C . MET B 1 306 ? 14.657 20.947 9.357 1 96.25 306 MET B C 1
ATOM 4735 O O . MET B 1 306 ? 14.498 21.841 10.19 1 96.25 306 MET B O 1
ATOM 4739 N N . TYR B 1 307 ? 15.28 19.852 9.643 1 95.03 307 TYR B N 1
ATOM 4740 C CA . TYR B 1 307 ? 15.894 19.661 10.952 1 95.03 307 TYR B CA 1
ATOM 4741 C C . TYR B 1 307 ? 17.02 20.663 11.177 1 95.03 307 TYR B C 1
ATOM 4743 O O . TYR B 1 307 ? 17.144 21.233 12.263 1 95.03 307 TYR B O 1
ATOM 4751 N N . SER B 1 308 ? 17.82 20.894 10.169 1 94.56 308 SER B N 1
ATOM 4752 C CA . SER B 1 308 ? 19.003 21.735 10.31 1 94.56 308 SER B CA 1
ATOM 4753 C C . SER B 1 308 ? 18.622 23.201 10.49 1 94.56 308 SER B C 1
ATOM 4755 O O . SER B 1 308 ? 19.361 23.969 11.11 1 94.56 308 SER B O 1
ATOM 4757 N N . TRP B 1 309 ? 17.487 23.572 9.938 1 91.33 309 TRP B N 1
ATOM 4758 C CA . TRP B 1 309 ? 17.081 24.973 9.98 1 91.33 309 TRP B CA 1
ATOM 4759 C C . TRP B 1 309 ? 16.382 25.298 11.296 1 91.33 309 TRP B C 1
ATOM 4761 O O . TRP B 1 309 ? 16.077 26.46 11.574 1 91.33 309 TRP B O 1
ATOM 4771 N N . GLN B 1 310 ? 16.042 24.201 11.978 1 81.19 310 GLN B N 1
ATOM 4772 C CA . GLN B 1 310 ? 15.394 24.492 13.253 1 81.19 310 GLN B CA 1
ATOM 4773 C C . GLN B 1 310 ? 16.419 24.881 14.314 1 81.19 310 GLN B C 1
ATOM 4775 O O . GLN B 1 310 ? 17.453 24.224 14.456 1 81.19 310 GLN B O 1
ATOM 4780 N N . PRO B 1 311 ? 16.281 26.086 14.919 1 66.07 311 PRO B N 1
ATOM 4781 C CA . PRO B 1 311 ? 17.265 26.592 15.879 1 66.07 311 PRO B CA 1
ATOM 4782 C C . PRO B 1 311 ? 17.435 25.675 17.088 1 66.07 311 PRO B C 1
ATOM 4784 O O . PRO B 1 311 ? 16.509 24.943 17.447 1 66.07 311 PRO B O 1
#

pLDDT: mean 85.0, std 23.68, range [16.35, 98.96]

Sequence (622 aa):
METLHKKFCAALVFLAAWVCVAEGGTTLSANRLSSVRSRRMVGGTLAPHVPWQAMVYLSDSVVDGGYAGGALISDRWVLTAARNLFVRKSRKDIGGKAPLIPKVYLGISQKAELDTTKDVAVEKVVIHPSFQNLSDWDNDLALIKLKHPVIMSNRVTPIPLPERGQDVDRAAHGSGVIAGWGWGILLTPAASLKHLVFPLANHSDCKAEYEHDPFTPAVDENMFCTGATQFQENVCFGDAGGALAVLDSETGDVYAAGILSYDKPCNRHKYAVYMRVSSYLPWIHSVIRGDTGKSHALRYDTISTMYSWQPMETLHKKFCAALVFLAAWVCVAEGGTTLSANRLSSVRSRRMVGGTLAPHVPWQAMVYLSDSVVDGGYAGGALISDRWVLTAARNLFVRKSRKDIGGKAPLIPKVYLGISQKAELDTTKDVAVEKVVIHPSFQNLSDWDNDLALIKLKHPVIMSNRVTPIPLPERGQDVDRAAHGSGVIAGWGWGILLTPAASLKHLVFPLANHSDCKAEYEHDPFTPAVDENMFCTGATQFQENVCFGDAGGALAVLDSETGDVYAAGILSYDKPCNRHKYAVYMRVSSYLPWIHSVIRGDTGKSHALRYDTISTMYSWQP

Organism: Oryzias latipes (NCBI:txid8090)

Radius of gyration: 37.19 Å; Cα contacts (8 Å, |Δi|>4): 1412; chains: 2; bounding box: 132×159×84 Å

InterPro domains:
  IPR001254 Serine proteases, trypsin domain [PF00089] (49-284)
  IPR001254 Serine proteases, trypsin domain [PS50240] (41-289)
  IPR001254 Serine proteases, trypsin domain [SM00020] (40-284)
  IPR001254 Serine proteases, trypsin domain [cd00190] (42-287)
  IPR001314 Peptidase S1A, chymotrypsin family [PR00722] (69-84)
  IPR001314 Peptidase S1A, chymotrypsin family [PR00722] (136-150)
  IPR001314 Peptidase S1A, chymotrypsin family [PR00722] (233-245)
  IPR009003 Peptidase S1, PA clan [SSF50494] (9-290)
  IPR051487 Serine/Threonine Proteases with Immune and Developmental Roles [PTHR24256] (31-289)

Foldseek 3Di:
DDDDDDDDDDDDDDDDDDDPVPPPPPPPPPPCPVPVQVCALCRFAFDDQDAFKKKWAQDCDVQRLGIAIWGAAFQWKIKFFQLSQDGPLFPVRCPPHDGHDTFMDGLDWFPVCVVVGDTFAWDDKAQDPCQQVPGSQPSGMMMTTTPDGHDDDPRHDGFHADDPPDALVQFPPQKWKWKWQAAILVRHTRRGIGMDIWHWDDQVVVQVQPVPPRNDDNRDPQKTKTFADPSQYFADGRHFTIFTWGQGNPPRGIHGQWTFRARHPSNPGTITMTGGRVVCVVVVCCVVVPHDPCRVVVVVVVVVVVVVPPD/DDPDDDDDDDPDDDDDDPPCVVPPPVPPPPPCPVPPPPCWQCRFAFDDQDAFKKKWAQDCDVQRLGIAIWGAAFQWKIKFFQLSQDGPLFPVRCPPHDGHDTFMDGLDWFPVCVVVGDTFAWDDKAQDPCQQVPGSQPSGMMMTTTPDGHDDDPRHDGFHADDPPDALVQFPPQKWKWKWQAAILVRHTRRGIGMDIWHWDDQVVVQVQPVPPRNDDNRDPQKTKTFADPVQAFADPRHFTIFTWGQGNPPRGIHGQWTFRARHVSNPGTITMTGGRVVCVVVVCCVVVPHDPCRVVVVVVVVVVVVVPPD

Secondary structure (DSSP, 8-state):
----------------------------------------TTSPEEP---TTEEEEES-SSGGGT-EEEEEE-SSSEEEE-GGGGSSS-SHHHHTTPPPPPPEEEES-SBGGGGGTSPPBPEEEEEE-TTTTSSSTTTT--EEEEESSPPPP-SS--PPPPP-TT-SGGGBGGGEEEEEE--B-TTS-B-SB-EEEEEEBPPHHHHHHHHTT-TTS----TTEEEEE--TT-----TT-TT-EEEEEBTTT--EEEEEEEEE---TTT-SEEEEEEGGGGHHHHHHHHHT--TTHHHHHHHHHHHHHHH--/----S-----------------------------------SSSPEEP---TTEEEEES-SSGGGT-EEEEEE-SSSEEEE-GGGGSSS-SHHHHTTPPPPPPEEEES-SBGGGGGTSPPBPEEEEEE-TTTTSSSTTTT--EEEEESSPPPP-SS--PPPPP-TT-SGGGBGGGEEEEEE--B-TTS-B-SB-EEEEEEBPPHHHHHHHHTT-TTS----TTEEEEE--TT-----TT-TT-EEEEEBTTT--EEEEEEEEE---TTT-SEEEEEEGGGGHHHHHHHHHT--TTHHHHHHHHHHHHHHH--

Nearest PDB structures (foldseek):
  1md8-assembly1_A  TM=8.822E-01  e=1.427E-19  Homo sapiens
  1q3x-assembly2_B  TM=8.828E-01  e=4.720E-19  Homo sapiens
  3tvj-assembly1_B  TM=8.451E-01  e=3.979E-19  Homo sapiens
  1tq7-assembly1_B  TM=8.147E-01  e=5.600E-19  Homo sapiens
  3sqh-assembly1_E  TM=7.900E-01  e=5.469E-18  Homo sapiens